Protein 8QC5 (pdb70)

Sequence (728 aa):
AVRTIRYGLIGAGHMAREHVRNLALIPGSLITAVSDPQPSSLEETVAEIGYEVTTFPDHRELLVSGLVDALVIASPNDTHLDILKDIFSNQMKLPVLVEKPVCTTAAQADELESLAAGYSAPVWVAMEYRYMPPVQELIQAAHGGKLGNVFMLSIVEHRFPFLHKVDAWNRFNERTGGTLVEKCCHFFDLMRLILQDEPTRIYASGGHDVNHMDELYEGRVSDMIDNAYVVVDFKSGRRAMLELSMFAEGSKFQERISIVGDAAKIECLIPVAASHWIEGDESEAVVEFSPRSPLGPETHEVPVDEAVLAAGAHHGSTYYEHLGYRKAILGEGPVEVTVADGLQSVRMGLAAERSIIEGRPVELLRTIRYGLIGAGHMAREHVRNLALIPGSLITAVSDPQPSSLEETVAEIGYEVTTFPDHRELLVSGLVDALVIASPNDTHLDILKDIFSNQMKLPVLVEKPVCTTAAQADELESLAAGYSAPVWVAMEYRYMPPVQELIQAAHGGKLGNVFMLSIVEHRFPFLHKVDAWNRFNERTGGTLVEKCCHFFDLMRLILQDEPTRIYASGGHDVNHMDELYEGRVSDMIDNAYVVVDFKSGRRAMLELSMFAEGSKFQERISIVGDAAKIECLIPVAASHWIEGDESEAVVEFSPRSPLGPETHEVPVDEAVLAAGAHHGSTYYEHLGYRKAILGEGPVEVTVADGLQSVRMGLAAERSIIEGRPVELL

InterPro domains:
  IPR000683 Gfo/Idh/MocA-like oxidoreductase, N-terminal [PF01408] (12-133)
  IPR004104 Gfo/Idh/MocA-like oxidoreductase, C-terminal [PF02894] (151-371)
  IPR036291 NAD(P)-binding domain superfamily [SSF51735] (10-161)
  IPR050424 Gfo/Idh/MocA family inositol dehydrogenases [PTHR43593] (9-371)

Foldseek 3Di:
DQAAFEEEEEAQADVVLLLLLLLVVPPNYHHAEYEALDVVSVVVRVVSNVDDHHYYPDCLCVLVVPRGQAYEYDHFQACLLVSVVSVLPDPRLHEYAYEPLSHQDPVSLVVCVVSVVNRDAHYFYQLQLCQQQQNVVLLCCLVVCVQPQWAEKEKEFFAAADDQDVVSQCQESVGQSACCRNPVLSVLLSVCSSNVFAWFKKAKAWADDDPQPVPADPNDGRRHTAWMWMWTATPPRHIYIYTGHNHRNVDQFRMKMWIHHPFWIKMKTHGFQCVSDDPPPDDAIKMWIATPPPGDIDMDGRDDDPSLSVSDRSNSRSSVSVVQSVCSSVVNHHRPHHSVSSSSSSVNSSQHVVNNVVVDMDTDD/DAFEEEEEDQADVVLLLLLLLVVPPRYHHAEYEDLDVVSVVVRVVSNVDDHHYYPDVLCVLVVPRGQAYEYDHFQACLLVVVVSLLPGPDNHHYAYEFLSHQDPVSLVVCVVSVVPRDAHYFYQLQLCQQQLNVVLLCCLVVCVQPQWAEKEKEFFAAADDQDVVSQCQESVGQSACCRNPVLSVLLSVCSSNVFAWFKKAKAWDPDDPQPVPADPNDGRRHTAWMWMKTATPVGGIYIYTGHNHRNVDQFRMKMWIHHPFWIKIKTHGFQCVSDDPPPDAAIKMWIATPPPGDIDMDGDDDPPSLSVSDRSNSRSSVSVVQSVCSSVVNHHRPHHSVSSSSSSVNSNQHVVNNVPVDMDTDD

Secondary structure (DSSP, 8-state):
-PPPEEEEEES-SHHHHHHHHHHTTSTTEEEEEEE-S-HHHHHHHHHHH-S--EEESSHHHHHTSS--SEEEE-S-GGGHHHHHHHHHHSTT---EEEPSSS-SSHHHHHHHHHHHHT--S-EEE---GGGSHHHHHHHHHHHTTTTSSEEEEEEEEE-PPPPP-GGGTTSSHHHHS-HHHHTTHHHHHHHHHHHTS-EEEEEEEEE--STTTT--BTTB------EEEEEEEESSS-EEEEEEETT-TT-SEEEEEEEEESSEEEEEEEEPPGGGS-TT----EEEEEEESSS---EEEEE---HHHHHT-SSTTHHHHHHHHHHHHHTTSS--SS-HHHHHHHHHHHHHHHHHHHHTS-EE--/--EEEEEE--SHHHHHHHHHHTTSTTEEEEEEE-S-HHHHHHHHHHH-S--EEESSHHHHHTSS--SEEEE-S-GGGHHHHHHHHHT-SS---EEEESSS-SSHHHHHHHHHHHHT--S-EEEE--GGGSHHHHHHHHHHHTTTTSSEEEEEEEEE-PPPPP-GGGGGGSHHHHS-HHHHTTHHHHHHHHHHHTS-EEEEEEEEE--STTTT--BTTB------EEEEEEEETTS-EEEEEEETT-TT-SEEEEEEEEESSEEEEEEEEPPGGGS-TT----EEEEEEESSS---EEEEE---HHHHHT-SSTTHHHHHHHHHHHHHTTSS--SS-HHHHHHHHHHHHHHHHHHHHTS-EE--

Organism: NCBI:txid1849032

B-factor: mean 31.67, std 8.34, range [19.01, 91.75]

Nearest PDB structures (foldseek):
  8qc5-assembly1_B  TM=1.002E+00  e=1.349E-80  Arthrobacter sp. U41
  8qc2-assembly1_C  TM=9.984E-01  e=1.155E-74  Paenarthrobacter ureafaciens
  8qc8-assembly2_D  TM=9.985E-01  e=1.203E-64  Paenarthrobacter ureafaciens
  6ktk-assembly1_A  TM=8.088E-01  e=4.809E-25  Paracoccus laeviglucosivorans
  5yab-assembly1_A  TM=8.117E-01  e=1.254E-24  Paracoccus laeviglucosivorans

Radius of gyration: 28.93 Å; Cα contacts (8 Å, |Δi|>4): 1693; chains: 2; bounding box: 63×84×74 Å

Structure (mmCIF, N/CA/C/O backbone):
data_8QC5
#
_entry.id   8QC5
#
_cell.length_a   56.863
_cell.length_b   72.817
_cell.length_c   197.307
_cell.angle_alpha   90.00
_cell.angle_beta   90.00
_cell.angle_gamma   90.00
#
_symmetry.space_group_name_H-M   'P 21 21 21'
#
loop_
_entity.id
_entity.type
_entity.pdbx_description
1 polymer Oxidoreductase
2 non-polymer NICOTINAMIDE-ADENINE-DINUCLEOTIDE
3 non-polymer 'CITRIC ACID'
4 water water
#
loop_
_atom_site.group_PDB
_atom_site.id
_atom_site.type_symbol
_atom_site.label_atom_id
_atom_site.label_alt_id
_atom_site.label_comp_id
_atom_site.label_asym_id
_atom_site.label_entity_id
_atom_site.label_seq_id
_atom_site.pdbx_PDB_ins_code
_atom_site.Cartn_x
_atom_site.Cartn_y
_atom_site.Cartn_z
_atom_site.occupancy
_atom_site.B_iso_or_equiv
_atom_site.auth_seq_id
_atom_site.auth_comp_id
_atom_site.auth_asym_id
_atom_site.auth_atom_id
_atom_site.pdbx_PDB_model_num
ATOM 1 N N . ALA A 1 21 ? 1.678 7.774 -61.529 1.00 62.72 8 ALA A N 1
ATOM 2 C CA . ALA A 1 21 ? 1.034 8.890 -60.794 1.00 57.70 8 ALA A CA 1
ATOM 3 C C . ALA A 1 21 ? 1.122 8.631 -59.294 1.00 53.92 8 ALA A C 1
ATOM 4 O O . ALA A 1 21 ? 0.466 7.746 -58.752 1.00 47.41 8 ALA A O 1
ATOM 6 N N . VAL A 1 22 ? 1.916 9.451 -58.618 1.00 47.79 9 VAL A N 1
ATOM 7 C CA . VAL A 1 22 ? 1.909 9.438 -57.171 1.00 42.74 9 VAL A CA 1
ATOM 8 C C . VAL A 1 22 ? 0.679 10.199 -56.703 1.00 34.28 9 VAL A C 1
ATOM 9 O O . VAL A 1 22 ? 0.458 11.329 -57.078 1.00 33.54 9 VAL A O 1
ATOM 13 N N . ARG A 1 23 ? -0.138 9.542 -55.905 1.00 32.92 10 ARG A N 1
ATOM 14 C CA . ARG A 1 23 ? -1.265 10.168 -55.248 1.00 39.04 10 ARG A CA 1
ATOM 15 C C . ARG A 1 23 ? -0.741 10.918 -54.016 1.00 39.54 10 ARG A C 1
ATOM 16 O O . ARG A 1 23 ? 0.002 10.339 -53.220 1.00 37.92 10 ARG A O 1
ATOM 24 N N . THR A 1 24 ? -1.075 12.209 -53.865 1.00 35.61 11 THR A N 1
ATOM 25 C CA . THR A 1 24 ? -0.578 12.971 -52.720 1.00 36.21 11 THR A CA 1
ATOM 26 C C . THR A 1 24 ? -1.549 12.874 -51.543 1.00 32.08 11 THR A C 1
ATOM 27 O O . THR A 1 24 ? -2.759 13.000 -51.717 1.00 29.89 11 THR A O 1
ATOM 31 N N . ILE A 1 25 ? -0.992 12.596 -50.360 1.00 27.72 12 ILE A N 1
ATOM 32 C CA . ILE A 1 25 ? -1.760 12.629 -49.125 1.00 28.38 12 ILE A CA 1
ATOM 33 C C . ILE A 1 25 ? -1.207 13.770 -48.277 1.00 27.64 12 ILE A C 1
ATOM 34 O O . ILE A 1 25 ? 0.015 13.866 -48.048 1.00 23.26 12 ILE A O 1
ATOM 39 N N . ARG A 1 26 ? -2.130 14.631 -47.835 1.00 27.50 13 ARG A N 1
ATOM 40 C CA . ARG A 1 26 ? -1.782 15.728 -46.938 1.00 29.25 13 ARG A CA 1
ATOM 41 C C . ARG A 1 26 ? -1.901 15.240 -45.495 1.00 27.84 13 ARG A C 1
ATOM 42 O O . ARG A 1 26 ? -3.002 14.913 -45.045 1.00 29.36 13 ARG A O 1
ATOM 50 N N . TYR A 1 27 ? -0.764 15.207 -44.781 1.00 26.44 14 TYR A N 1
ATOM 51 C CA . TYR A 1 27 ? -0.712 14.709 -43.408 1.00 27.19 14 TYR A CA 1
ATOM 52 C C . TYR A 1 27 ? -0.652 15.866 -42.418 1.00 25.66 14 TYR A C 1
ATOM 53 O O . TYR A 1 27 ? 0.106 16.811 -42.614 1.00 23.35 14 TYR A O 1
ATOM 62 N N . GLY A 1 28 ? -1.479 15.757 -41.369 1.00 28.48 15 GLY A N 1
ATOM 63 C CA . GLY A 1 28 ? -1.386 16.563 -40.157 1.00 28.47 15 GLY A CA 1
ATOM 64 C C . GLY A 1 28 ? -0.770 15.775 -38.997 1.00 29.35 15 GLY A C 1
ATOM 65 O O . GLY A 1 28 ? -1.245 14.680 -38.680 1.00 26.43 15 GLY A O 1
ATOM 66 N N . LEU A 1 29 ? 0.293 16.330 -38.385 1.00 27.93 16 LEU A N 1
ATOM 67 C CA . LEU A 1 29 ? 0.926 15.700 -37.231 1.00 28.52 16 LEU A CA 1
ATOM 68 C C . LEU A 1 29 ? 0.479 16.416 -35.957 1.00 27.60 16 LEU A C 1
ATOM 69 O O . LEU A 1 29 ? 0.633 17.627 -35.855 1.00 29.21 16 LEU A O 1
ATOM 74 N N . ILE A 1 30 ? -0.116 15.683 -35.011 1.00 25.73 17 ILE A N 1
ATOM 75 C CA . ILE A 1 30 ? -0.525 16.234 -33.727 1.00 23.86 17 ILE A CA 1
ATOM 76 C C . ILE A 1 30 ? 0.449 15.694 -32.680 1.00 22.67 17 ILE A C 1
ATOM 77 O O . ILE A 1 30 ? 0.444 14.499 -32.413 1.00 24.29 17 ILE A O 1
ATOM 82 N N . GLY A 1 31 ? 1.260 16.568 -32.094 1.00 23.06 18 GLY A N 1
ATOM 83 C CA . GLY A 1 31 ? 2.394 16.163 -31.287 1.00 25.08 18 GLY A CA 1
ATOM 84 C C . GLY A 1 31 ? 3.620 16.164 -32.190 1.00 25.16 18 GLY A C 1
ATOM 85 O O . GLY A 1 31 ? 3.559 15.546 -33.249 1.00 32.67 18 GLY A O 1
ATOM 86 N N . ALA A 1 32 ? 4.652 16.930 -31.835 1.00 22.89 19 ALA A N 1
ATOM 87 C CA . ALA A 1 32 ? 5.766 17.168 -32.740 1.00 24.25 19 ALA A CA 1
ATOM 88 C C . ALA A 1 32 ? 7.093 16.985 -32.007 1.00 25.63 19 ALA A C 1
ATOM 89 O O . ALA A 1 32 ? 7.995 17.824 -32.099 1.00 22.04 19 ALA A O 1
ATOM 91 N N . GLY A 1 33 ? 7.221 15.844 -31.322 1.00 28.35 20 GLY A N 1
ATOM 92 C CA . GLY A 1 33 ? 8.441 15.535 -30.585 1.00 29.00 20 GLY A CA 1
ATOM 93 C C . GLY A 1 33 ? 9.284 14.461 -31.265 1.00 27.33 20 GLY A C 1
ATOM 94 O O . GLY A 1 33 ? 9.413 14.438 -32.484 1.00 26.22 20 GLY A O 1
ATOM 95 N N . HIS A 1 34 ? 9.829 13.569 -30.441 1.00 28.58 21 HIS A N 1
ATOM 96 C CA . HIS A 1 34 ? 10.776 12.553 -30.868 1.00 29.16 21 HIS A CA 1
ATOM 97 C C . HIS A 1 34 ? 10.159 11.606 -31.894 1.00 26.41 21 HIS A C 1
ATOM 98 O O . HIS A 1 34 ? 10.673 11.454 -33.002 1.00 25.06 21 HIS A O 1
ATOM 105 N N . MET A 1 35 ? 9.041 10.963 -31.540 1.00 24.72 22 MET A N 1
ATOM 106 C CA . MET A 1 35 ? 8.474 9.961 -32.430 1.00 25.95 22 MET A CA 1
ATOM 107 C C . MET A 1 35 ? 7.902 10.643 -33.675 1.00 24.73 22 MET A C 1
ATOM 108 O O . MET A 1 35 ? 7.968 10.079 -34.763 1.00 28.54 22 MET A O 1
ATOM 113 N N . ALA A 1 36 ? 7.355 11.853 -33.518 1.00 23.41 23 ALA A N 1
ATOM 114 C CA . ALA A 1 36 ? 6.892 12.631 -34.667 1.00 22.43 23 ALA A CA 1
ATOM 115 C C . ALA A 1 36 ? 8.013 12.785 -35.701 1.00 22.53 23 ALA A C 1
ATOM 116 O O . ALA A 1 36 ? 7.786 12.639 -36.893 1.00 22.06 23 ALA A O 1
ATOM 118 N N . ARG A 1 37 ? 9.229 13.068 -35.236 1.00 22.14 24 ARG A N 1
ATOM 119 C CA . ARG A 1 37 ? 10.359 13.236 -36.146 1.00 24.35 24 ARG A CA 1
ATOM 120 C C . ARG A 1 37 ? 10.701 11.920 -36.849 1.00 24.54 24 ARG A C 1
ATOM 121 O O . ARG A 1 37 ? 11.088 11.946 -38.012 1.00 24.96 24 ARG A O 1
ATOM 129 N N . GLU A 1 38 ? 10.519 10.770 -36.166 1.00 25.57 25 GLU A N 1
ATOM 130 C CA . GLU A 1 38 ? 10.655 9.478 -36.823 1.00 26.55 25 GLU A CA 1
ATOM 131 C C . GLU A 1 38 ? 9.565 9.318 -37.887 1.00 24.78 25 GLU A C 1
ATOM 132 O O . GLU A 1 38 ? 9.840 8.874 -38.991 1.00 25.36 25 GLU A O 1
ATOM 138 N N . HIS A 1 39 ? 8.320 9.677 -37.559 1.00 23.14 26 HIS A N 1
ATOM 139 C CA . HIS A 1 39 ? 7.251 9.643 -38.551 1.00 24.48 26 HIS A CA 1
ATOM 140 C C . HIS A 1 39 ? 7.644 10.476 -39.781 1.00 26.94 26 HIS A C 1
ATOM 141 O O . HIS A 1 39 ? 7.486 10.029 -40.913 1.00 26.96 26 HIS A O 1
ATOM 148 N N . VAL A 1 40 ? 8.173 11.681 -39.538 1.00 26.14 27 VAL A N 1
ATOM 149 C CA . VAL A 1 40 ? 8.568 12.596 -40.593 1.00 28.94 27 VAL A CA 1
ATOM 150 C C . VAL A 1 40 ? 9.601 11.941 -41.510 1.00 29.63 27 VAL A C 1
ATOM 151 O O . VAL A 1 40 ? 9.443 11.953 -42.731 1.00 28.22 27 VAL A O 1
ATOM 155 N N . ARG A 1 41 ? 10.674 11.399 -40.925 1.00 29.91 28 ARG A N 1
ATOM 156 C CA . ARG A 1 41 ? 11.748 10.825 -41.717 1.00 31.56 28 ARG A CA 1
ATOM 157 C C . ARG A 1 41 ? 11.227 9.662 -42.559 1.00 31.66 28 ARG A C 1
ATOM 158 O O . ARG A 1 41 ? 11.693 9.446 -43.687 1.00 28.75 28 ARG A O 1
ATOM 166 N N . ASN A 1 42 ? 10.243 8.923 -42.022 1.00 29.83 29 ASN A N 1
ATOM 167 C CA . ASN A 1 42 ? 9.717 7.765 -42.728 1.00 30.59 29 ASN A CA 1
ATOM 168 C C . ASN A 1 42 ? 8.803 8.219 -43.874 1.00 30.09 29 ASN A C 1
ATOM 169 O O . ASN A 1 42 ? 8.900 7.681 -44.977 1.00 26.88 29 ASN A O 1
ATOM 174 N N . LEU A 1 43 ? 7.946 9.205 -43.617 1.00 28.64 30 LEU A N 1
ATOM 175 C CA . LEU A 1 43 ? 7.090 9.748 -44.662 1.00 32.08 30 LEU A CA 1
ATOM 176 C C . LEU A 1 43 ? 7.937 10.295 -45.812 1.00 32.73 30 LEU A C 1
ATOM 177 O O . LEU A 1 43 ? 7.549 10.161 -46.971 1.00 30.77 30 LEU A O 1
ATOM 182 N N . ALA A 1 44 ? 9.117 10.836 -45.484 1.00 31.32 31 ALA A N 1
ATOM 183 C CA . ALA A 1 44 ? 10.020 11.384 -46.487 1.00 30.65 31 ALA A CA 1
ATOM 184 C C . ALA A 1 44 ? 10.498 10.311 -47.468 1.00 27.90 31 ALA A C 1
ATOM 185 O O . ALA A 1 44 ? 11.083 10.650 -48.482 1.00 28.40 31 ALA A O 1
ATOM 187 N N . LEU A 1 45 ? 10.325 9.031 -47.141 1.00 27.80 32 LEU A N 1
ATOM 188 C CA . LEU A 1 45 ? 10.762 7.939 -47.998 1.00 29.07 32 LEU A CA 1
ATOM 189 C C . LEU A 1 45 ? 9.611 7.443 -48.864 1.00 27.39 32 LEU A C 1
ATOM 190 O O . LEU A 1 45 ? 9.806 6.537 -49.657 1.00 29.64 32 LEU A O 1
ATOM 195 N N . ILE A 1 46 ? 8.421 8.018 -48.694 1.00 26.82 33 ILE A N 1
ATOM 196 C CA . ILE A 1 46 ? 7.237 7.513 -49.366 1.00 27.61 33 ILE A CA 1
ATOM 197 C C . ILE A 1 46 ? 6.667 8.607 -50.283 1.00 29.58 33 ILE A C 1
ATOM 198 O O . ILE A 1 46 ? 6.000 9.541 -49.829 1.00 28.82 33 ILE A O 1
ATOM 203 N N . PRO A 1 47 ? 6.892 8.518 -51.609 1.00 29.91 34 PRO A N 1
ATOM 204 C CA . PRO A 1 47 ? 6.383 9.529 -52.529 1.00 31.18 34 PRO A CA 1
ATOM 205 C C . PRO A 1 47 ? 4.882 9.770 -52.344 1.00 28.47 34 PRO A C 1
ATOM 206 O O . PRO A 1 47 ? 4.129 8.855 -52.041 1.00 29.31 34 PRO A O 1
ATOM 210 N N . GLY A 1 48 ? 4.473 11.032 -52.451 1.00 29.48 35 GLY A N 1
ATOM 211 C CA . GLY A 1 48 ? 3.086 11.420 -52.231 1.00 33.40 35 GLY A CA 1
ATOM 212 C C . GLY A 1 48 ? 2.777 11.770 -50.771 1.00 32.35 35 GLY A C 1
ATOM 213 O O . GLY A 1 48 ? 1.608 11.952 -50.418 1.00 32.82 35 GLY A O 1
ATOM 214 N N . SER A 1 49 ? 3.812 11.843 -49.926 1.00 29.75 36 SER A N 1
ATOM 215 C CA . SER A 1 49 ? 3.622 12.096 -48.502 1.00 31.52 36 SER A CA 1
ATOM 216 C C . SER A 1 49 ? 3.959 13.554 -48.187 1.00 30.12 36 SER A C 1
ATOM 217 O O . SER A 1 49 ? 5.124 13.911 -48.044 1.00 28.92 36 SER A O 1
ATOM 220 N N . LEU A 1 50 ? 2.925 14.385 -48.056 1.00 26.14 37 LEU A N 1
ATOM 221 C CA . LEU A 1 50 ? 3.139 15.810 -47.858 1.00 29.81 37 LEU A CA 1
ATOM 222 C C . LEU A 1 50 ? 2.576 16.203 -46.504 1.00 27.59 37 LEU A C 1
ATOM 223 O O . LEU A 1 50 ? 1.385 16.030 -46.241 1.00 28.35 37 LEU A O 1
ATOM 228 N N . ILE A 1 51 ? 3.461 16.705 -45.647 1.00 29.57 38 ILE A N 1
ATOM 229 C CA . ILE A 1 51 ? 3.029 17.234 -44.365 1.00 32.33 38 ILE A CA 1
ATOM 230 C C . ILE A 1 51 ? 2.628 18.682 -44.602 1.00 30.56 38 ILE A C 1
ATOM 231 O O . ILE A 1 51 ? 3.436 19.480 -45.091 1.00 28.58 38 ILE A O 1
ATOM 236 N N . THR A 1 52 ? 1.381 18.990 -44.248 1.00 25.27 39 THR A N 1
ATOM 237 C CA . THR A 1 52 ? 0.838 20.304 -44.454 1.00 27.22 39 THR A CA 1
ATOM 238 C C . THR A 1 52 ? 0.596 21.014 -43.126 1.00 27.27 39 THR A C 1
ATOM 239 O O . THR A 1 52 ? 0.499 22.237 -43.098 1.00 28.15 39 THR A O 1
ATOM 243 N N . ALA A 1 53 ? 0.450 20.254 -42.043 1.00 26.56 40 ALA A N 1
ATOM 244 C CA . ALA A 1 53 ? 0.057 20.834 -40.765 1.00 27.93 40 ALA A CA 1
ATOM 245 C C . ALA A 1 53 ? 0.702 20.067 -39.614 1.00 26.46 40 ALA A C 1
ATOM 246 O O . ALA A 1 53 ? 0.730 18.840 -39.621 1.00 24.89 40 ALA A O 1
ATOM 248 N N . VAL A 1 54 ? 1.185 20.811 -38.619 1.00 27.83 41 VAL A N 1
ATOM 249 C CA . VAL A 1 54 ? 1.819 20.246 -37.440 1.00 26.54 41 VAL A CA 1
ATOM 250 C C . VAL A 1 54 ? 1.316 21.017 -36.223 1.00 28.21 41 VAL A C 1
ATOM 251 O O . VAL A 1 54 ? 1.286 22.244 -36.251 1.00 26.68 41 VAL A O 1
ATOM 255 N N . SER A 1 55 ? 0.940 20.302 -35.157 1.00 28.34 42 SER A N 1
ATOM 256 C CA . SER A 1 55 ? 0.397 20.904 -33.949 1.00 28.11 42 SER A CA 1
ATOM 257 C C . SER A 1 55 ? 1.207 20.432 -32.744 1.00 26.79 42 SER A C 1
ATOM 258 O O . SER A 1 55 ? 1.569 19.260 -32.662 1.00 28.04 42 SER A O 1
ATOM 261 N N . ASP A 1 56 ? 1.454 21.340 -31.798 1.00 24.83 43 ASP A N 1
ATOM 262 C CA . ASP A 1 56 ? 2.173 21.044 -30.571 1.00 22.76 43 ASP A CA 1
ATOM 263 C C . ASP A 1 56 ? 2.067 22.276 -29.675 1.00 25.33 43 ASP A C 1
ATOM 264 O O . ASP A 1 56 ? 2.267 23.389 -30.150 1.00 28.45 43 ASP A O 1
ATOM 269 N N . PRO A 1 57 ? 1.726 22.139 -28.374 1.00 24.74 44 PRO A N 1
ATOM 270 C CA . PRO A 1 57 ? 1.693 23.282 -27.465 1.00 24.64 44 PRO A CA 1
ATOM 271 C C . PRO A 1 57 ? 3.058 23.885 -27.122 1.00 26.22 44 PRO A C 1
ATOM 272 O O . PRO A 1 57 ? 3.108 24.946 -26.487 1.00 30.06 44 PRO A O 1
ATOM 276 N N . GLN A 1 58 ? 4.146 23.243 -27.565 1.00 23.70 45 GLN A N 1
ATOM 277 C CA . GLN A 1 58 ? 5.495 23.705 -27.275 1.00 25.53 45 GLN A CA 1
ATOM 278 C C . GLN A 1 58 ? 6.198 24.128 -28.575 1.00 28.27 45 GLN A C 1
ATOM 279 O O . GLN A 1 58 ? 6.504 23.308 -29.444 1.00 26.27 45 GLN A O 1
ATOM 285 N N . PRO A 1 59 ? 6.444 25.447 -28.778 1.00 27.74 46 PRO A N 1
ATOM 286 C CA . PRO A 1 59 ? 7.139 25.954 -29.955 1.00 26.14 46 PRO A CA 1
ATOM 287 C C . PRO A 1 59 ? 8.549 25.427 -30.185 1.00 26.27 46 PRO A C 1
ATOM 288 O O . PRO A 1 59 ? 8.948 25.347 -31.341 1.00 28.40 46 PRO A O 1
ATOM 292 N N . SER A 1 60 ? 9.292 25.072 -29.120 1.00 26.68 47 SER A N 1
ATOM 293 C CA . SER A 1 60 ? 10.614 24.475 -29.301 1.00 31.09 47 SER A CA 1
ATOM 294 C C . SER A 1 60 ? 10.478 23.157 -30.060 1.00 29.93 47 SER A C 1
ATOM 295 O O . SER A 1 60 ? 11.335 22.807 -30.853 1.00 29.05 47 SER A O 1
ATOM 298 N N . SER A 1 61 ? 9.403 22.415 -29.784 1.00 29.29 48 SER A N 1
ATOM 299 C CA . SER A 1 61 ? 9.149 21.152 -30.468 1.00 31.76 48 SER A CA 1
ATOM 300 C C . SER A 1 61 ? 8.806 21.419 -31.935 1.00 31.93 48 SER A C 1
ATOM 301 O O . SER A 1 61 ? 9.270 20.692 -32.802 1.00 31.51 48 SER A O 1
ATOM 304 N N . LEU A 1 62 ? 7.959 22.429 -32.207 1.00 29.48 49 LEU A N 1
ATOM 305 C CA . LEU A 1 62 ? 7.577 22.725 -33.582 1.00 29.10 49 LEU A CA 1
ATOM 306 C C . LEU A 1 62 ? 8.816 23.112 -34.384 1.00 28.43 49 LEU A C 1
ATOM 307 O O . LEU A 1 62 ? 8.973 22.709 -35.532 1.00 25.58 49 LEU A O 1
ATOM 312 N N . GLU A 1 63 ? 9.697 23.893 -33.762 1.00 29.85 50 GLU A N 1
ATOM 313 C CA . GLU A 1 63 ? 10.904 24.363 -34.424 1.00 33.07 50 GLU A CA 1
ATOM 314 C C . GLU A 1 63 ? 11.761 23.174 -34.853 1.00 30.56 50 GLU A C 1
ATOM 315 O O . GLU A 1 63 ? 12.160 23.078 -36.016 1.00 32.48 50 GLU A O 1
ATOM 321 N N . GLU A 1 64 ? 12.003 22.258 -33.910 1.00 32.41 51 GLU A N 1
ATOM 322 C CA . GLU A 1 64 ? 12.775 21.052 -34.167 1.00 34.87 51 GLU A CA 1
ATOM 323 C C . GLU A 1 64 ? 12.135 20.234 -35.293 1.00 30.05 51 GLU A C 1
ATOM 324 O O . GLU A 1 64 ? 12.814 19.820 -36.221 1.00 28.01 51 GLU A O 1
ATOM 330 N N . THR A 1 65 ? 10.814 20.018 -35.223 1.00 28.73 52 THR A N 1
ATOM 331 C CA . THR A 1 65 ? 10.133 19.107 -36.129 1.00 28.06 52 THR A CA 1
ATOM 332 C C . THR A 1 65 ? 10.053 19.712 -37.532 1.00 28.72 52 THR A C 1
ATOM 333 O O . THR A 1 65 ? 10.246 18.996 -38.522 1.00 27.00 52 THR A O 1
ATOM 337 N N . VAL A 1 66 ? 9.800 21.027 -37.629 1.00 28.50 53 VAL A N 1
ATOM 338 C CA . VAL A 1 66 ? 9.775 21.702 -38.917 1.00 27.96 53 VAL A CA 1
ATOM 339 C C . VAL A 1 66 ? 11.163 21.606 -39.570 1.00 29.13 53 VAL A C 1
ATOM 340 O O . VAL A 1 66 ? 11.283 21.306 -40.758 1.00 26.05 53 VAL A O 1
ATOM 344 N N . ALA A 1 67 ? 12.231 21.814 -38.795 1.00 28.67 54 ALA A N 1
ATOM 345 C CA . ALA A 1 67 ? 13.569 21.662 -39.351 1.00 28.59 54 ALA A CA 1
ATOM 346 C C . ALA A 1 67 ? 13.747 20.258 -39.921 1.00 31.74 54 ALA A C 1
ATOM 347 O O . ALA A 1 67 ? 14.368 20.089 -40.968 1.00 36.89 54 ALA A O 1
ATOM 349 N N . GLU A 1 68 ? 13.217 19.239 -39.230 1.00 30.47 55 GLU A N 1
ATOM 350 C CA . GLU A 1 68 ? 13.342 17.862 -39.694 1.00 33.57 55 GLU A CA 1
ATOM 351 C C . GLU A 1 68 ? 12.549 17.683 -40.996 1.00 31.41 55 GLU A C 1
ATOM 352 O O . GLU A 1 68 ? 13.019 17.021 -41.906 1.00 32.89 55 GLU A O 1
ATOM 358 N N . ILE A 1 69 ? 11.364 18.299 -41.094 1.00 33.14 56 ILE A N 1
ATOM 359 C CA . ILE A 1 69 ? 10.532 18.181 -42.288 1.00 28.64 56 ILE A CA 1
ATOM 360 C C . ILE A 1 69 ? 11.275 18.751 -43.495 1.00 29.64 56 ILE A C 1
ATOM 361 O O . ILE A 1 69 ? 11.280 18.140 -44.561 1.00 28.06 56 ILE A O 1
ATOM 366 N N . GLY A 1 70 ? 11.896 19.918 -43.308 1.00 30.30 57 GLY A N 1
ATOM 367 C CA . GLY A 1 70 ? 12.760 20.511 -44.317 1.00 29.96 57 GLY A CA 1
ATOM 368 C C . GLY A 1 70 ? 12.013 21.389 -45.322 1.00 29.72 57 GLY A C 1
ATOM 369 O O . GLY A 1 70 ? 12.613 21.856 -46.275 1.00 31.03 57 GLY A O 1
ATOM 370 N N . TYR A 1 71 ? 10.717 21.639 -45.111 1.00 30.87 58 TYR A N 1
ATOM 371 C CA . TYR A 1 71 ? 9.957 22.500 -45.994 1.00 29.61 58 TYR A CA 1
ATOM 372 C C . TYR A 1 71 ? 8.838 23.114 -45.172 1.00 33.32 58 TYR A C 1
ATOM 373 O O . TYR A 1 71 ? 8.607 22.695 -44.054 1.00 33.86 58 TYR A O 1
ATOM 382 N N . GLU A 1 72 ? 8.172 24.126 -45.724 1.00 34.76 59 GLU A N 1
ATOM 383 C CA . GLU A 1 72 ? 7.265 24.947 -44.941 1.00 34.04 59 GLU A CA 1
ATOM 384 C C . GLU A 1 72 ? 5.948 24.197 -44.754 1.00 32.77 59 GLU A C 1
ATOM 385 O O . GLU A 1 72 ? 5.435 23.541 -45.651 1.00 35.81 59 GLU A O 1
ATOM 387 N N . VAL A 1 73 ? 5.400 24.323 -43.554 1.00 31.90 60 VAL A N 1
ATOM 388 C CA . VAL A 1 73 ? 4.106 23.771 -43.189 1.00 31.46 60 VAL A CA 1
ATOM 389 C C . VAL A 1 73 ? 3.372 24.817 -42.356 1.00 30.33 60 VAL A C 1
ATOM 390 O O . VAL A 1 73 ? 3.978 25.754 -41.898 1.00 34.67 60 VAL A O 1
ATOM 394 N N . THR A 1 74 ? 2.066 24.655 -42.127 1.00 30.45 61 THR A N 1
ATOM 395 C CA . THR A 1 74 ? 1.333 25.507 -41.209 1.00 27.95 61 THR A CA 1
ATOM 396 C C . THR A 1 74 ? 1.413 24.864 -39.826 1.00 28.95 61 THR A C 1
ATOM 397 O O . THR A 1 74 ? 1.232 23.653 -39.685 1.00 25.56 61 THR A O 1
ATOM 401 N N . THR A 1 75 ? 1.694 25.660 -38.794 1.00 27.75 62 THR A N 1
ATOM 402 C CA . THR A 1 75 ? 1.774 25.141 -37.440 1.00 27.51 62 THR A CA 1
ATOM 403 C C . THR A 1 75 ? 0.654 25.718 -36.586 1.00 28.25 62 THR A C 1
ATOM 404 O O . THR A 1 75 ? 0.129 26.790 -36.854 1.00 30.62 62 THR A O 1
ATOM 408 N N . PHE A 1 76 ? 0.274 24.948 -35.574 1.00 27.95 63 PHE A N 1
ATOM 409 C CA . PHE A 1 76 ? -0.800 25.309 -34.672 1.00 30.53 63 PHE A CA 1
ATOM 410 C C . PHE A 1 76 ? -0.402 24.887 -33.261 1.00 30.84 63 PHE A C 1
ATOM 411 O O . PHE A 1 76 ? 0.112 23.794 -33.075 1.00 29.82 63 PHE A O 1
ATOM 419 N N . PRO A 1 77 ? -0.600 25.729 -32.227 1.00 33.39 64 PRO A N 1
ATOM 420 C CA . PRO A 1 77 ? -0.357 25.283 -30.857 1.00 32.64 64 PRO A CA 1
ATOM 421 C C . PRO A 1 77 ? -1.391 24.261 -30.386 1.00 32.30 64 PRO A C 1
ATOM 422 O O . PRO A 1 77 ? -1.077 23.444 -29.528 1.00 30.55 64 PRO A O 1
ATOM 426 N N . ASP A 1 78 ? -2.594 24.279 -30.965 1.00 30.43 65 ASP A N 1
ATOM 427 C CA . ASP A 1 78 ? -3.675 23.396 -30.545 1.00 30.15 65 ASP A CA 1
ATOM 428 C C . ASP A 1 78 ? -4.260 22.648 -31.758 1.00 30.04 65 ASP A C 1
ATOM 429 O O . ASP A 1 78 ? -4.635 23.262 -32.760 1.00 27.41 65 ASP A O 1
ATOM 434 N N . HIS A 1 79 ? -4.396 21.318 -31.609 1.00 26.77 66 HIS A N 1
ATOM 435 C CA . HIS A 1 79 ? -4.878 20.433 -32.658 1.00 27.06 66 HIS A CA 1
ATOM 436 C C . HIS A 1 79 ? -6.290 20.774 -33.147 1.00 27.16 66 HIS A C 1
ATOM 437 O O . HIS A 1 79 ? -6.621 20.470 -34.289 1.00 28.68 66 HIS A O 1
ATOM 444 N N . ARG A 1 80 ? -7.125 21.353 -32.280 1.00 29.64 67 ARG A N 1
ATOM 445 C CA . ARG A 1 80 ? -8.492 21.651 -32.675 1.00 33.47 67 ARG A CA 1
ATOM 446 C C . ARG A 1 80 ? -8.495 22.638 -33.852 1.00 35.70 67 ARG A C 1
ATOM 447 O O . ARG A 1 80 ? -9.321 22.509 -34.759 1.00 35.87 67 ARG A O 1
ATOM 455 N N . GLU A 1 81 ? -7.530 23.571 -33.888 1.00 36.09 68 GLU A N 1
ATOM 456 C CA . GLU A 1 81 ? -7.430 24.481 -35.024 1.00 40.48 68 GLU A CA 1
ATOM 457 C C . GLU A 1 81 ? -6.970 23.705 -36.261 1.00 39.98 68 GLU A C 1
ATOM 458 O O . GLU A 1 81 ? -7.498 23.919 -37.351 1.00 35.50 68 GLU A O 1
ATOM 462 N N . LEU A 1 82 ? -5.976 22.809 -36.101 1.00 35.90 69 LEU A N 1
ATOM 463 C CA . LEU A 1 82 ? -5.514 21.977 -37.209 1.00 33.23 69 LEU A CA 1
ATOM 464 C C . LEU A 1 82 ? -6.674 21.177 -37.804 1.00 31.31 69 LEU A C 1
ATOM 465 O O . LEU A 1 82 ? -6.769 21.064 -39.020 1.00 31.37 69 LEU A O 1
ATOM 470 N N . LEU A 1 83 ? -7.543 20.619 -36.945 1.00 33.08 70 LEU A N 1
ATOM 471 C CA . LEU A 1 83 ? -8.598 19.716 -37.384 1.00 33.34 70 LEU A CA 1
ATOM 472 C C . LEU A 1 83 ? -9.591 20.391 -38.332 1.00 32.35 70 LEU A C 1
ATOM 473 O O . LEU A 1 83 ? -10.222 19.694 -39.119 1.00 36.63 70 LEU A O 1
ATOM 478 N N . VAL A 1 84 ? -9.778 21.710 -38.225 1.00 33.90 71 VAL A N 1
ATOM 479 C CA . VAL A 1 84 ? -10.796 22.397 -39.020 1.00 33.22 71 VAL A CA 1
ATOM 480 C C . VAL A 1 84 ? -10.111 23.341 -40.003 1.00 36.30 71 VAL A C 1
ATOM 481 O O . VAL A 1 84 ? -10.758 24.236 -40.555 1.00 32.04 71 VAL A O 1
ATOM 485 N N . SER A 1 85 ? -8.806 23.116 -40.237 1.00 33.51 72 SER A N 1
ATOM 486 C CA . SER A 1 85 ? -7.986 23.983 -41.058 1.00 30.04 72 SER A CA 1
ATOM 487 C C . SER A 1 85 ? -8.252 23.767 -42.546 1.00 36.01 72 SER A C 1
ATOM 488 O O . SER A 1 85 ? -7.829 24.576 -43.365 1.00 33.42 72 SER A O 1
ATOM 491 N N . GLY A 1 86 ? -8.833 22.613 -42.901 1.00 32.41 73 GLY A N 1
ATOM 492 C CA . GLY A 1 86 ? -8.994 22.238 -44.291 1.00 32.68 73 GLY A CA 1
ATOM 493 C C . GLY A 1 86 ? -7.676 21.851 -44.958 1.00 33.79 73 GLY A C 1
ATOM 494 O O . GLY A 1 86 ? -7.639 21.665 -46.170 1.00 34.88 73 GLY A O 1
ATOM 495 N N . LEU A 1 87 ? -6.592 21.683 -44.189 1.00 30.95 74 LEU A N 1
ATOM 496 C CA . LEU A 1 87 ? -5.284 21.424 -44.785 1.00 27.92 74 LEU A CA 1
ATOM 497 C C . LEU A 1 87 ? -4.942 19.936 -44.895 1.00 28.37 74 LEU A C 1
ATOM 498 O O . LEU A 1 87 ? -3.897 19.609 -45.465 1.00 27.17 74 LEU A O 1
ATOM 503 N N . VAL A 1 88 ? -5.772 19.021 -44.363 1.00 29.19 75 VAL A N 1
ATOM 504 C CA . VAL A 1 88 ? -5.295 17.651 -44.123 1.00 30.21 75 VAL A CA 1
ATOM 505 C C . VAL A 1 88 ? -6.256 16.586 -44.645 1.00 29.34 75 VAL A C 1
ATOM 506 O O . VAL A 1 88 ? -7.482 16.743 -44.581 1.00 29.39 75 VAL A O 1
ATOM 510 N N . ASP A 1 89 ? -5.665 15.467 -45.101 1.00 30.95 76 ASP A N 1
ATOM 511 C CA . ASP A 1 89 ? -6.414 14.273 -45.499 1.00 30.24 76 ASP A CA 1
ATOM 512 C C . ASP A 1 89 ? -6.304 13.154 -44.462 1.00 34.48 76 ASP A C 1
ATOM 513 O O . ASP A 1 89 ? -7.141 12.248 -44.455 1.00 34.66 76 ASP A O 1
ATOM 518 N N . ALA A 1 90 ? -5.246 13.193 -43.636 1.00 30.03 77 ALA A N 1
ATOM 519 C CA . ALA A 1 90 ? -4.941 12.120 -42.703 1.00 32.31 77 ALA A CA 1
ATOM 520 C C . ALA A 1 90 ? -4.142 12.664 -41.517 1.00 32.46 77 ALA A C 1
ATOM 521 O O . ALA A 1 90 ? -3.337 13.588 -41.691 1.00 28.78 77 ALA A O 1
ATOM 523 N N . LEU A 1 91 ? -4.334 12.036 -40.337 1.00 28.88 78 LEU A N 1
ATOM 524 C CA . LEU A 1 91 ? -3.707 12.492 -39.101 1.00 28.78 78 LEU A CA 1
ATOM 525 C C . LEU A 1 91 ? -2.713 11.468 -38.581 1.00 26.85 78 LEU A C 1
ATOM 526 O O . LEU A 1 91 ? -2.871 10.277 -38.822 1.00 27.81 78 LEU A O 1
ATOM 531 N N . VAL A 1 92 ? -1.694 11.973 -37.881 1.00 28.08 79 VAL A N 1
ATOM 532 C CA . VAL A 1 92 ? -0.805 11.179 -37.051 1.00 25.62 79 VAL A CA 1
ATOM 533 C C . VAL A 1 92 ? -0.740 11.826 -35.669 1.00 25.21 79 VAL A C 1
ATOM 534 O O . VAL A 1 92 ? -0.396 13.002 -35.564 1.00 25.81 79 VAL A O 1
ATOM 538 N N . ILE A 1 93 ? -1.040 11.044 -34.623 1.00 26.08 80 ILE A N 1
ATOM 539 C CA . ILE A 1 93 ? -0.957 11.495 -33.235 1.00 23.66 80 ILE A CA 1
ATOM 540 C C . ILE A 1 93 ? 0.311 10.924 -32.601 1.00 22.23 80 ILE A C 1
ATOM 541 O O . ILE A 1 93 ? 0.461 9.702 -32.535 1.00 23.47 80 ILE A O 1
ATOM 546 N N . ALA A 1 94 ? 1.200 11.813 -32.144 1.00 21.69 81 ALA A N 1
ATOM 547 C CA . ALA A 1 94 ? 2.441 11.426 -31.489 1.00 22.98 81 ALA A CA 1
ATOM 548 C C . ALA A 1 94 ? 2.640 12.286 -30.250 1.00 23.46 81 ALA A C 1
ATOM 549 O O . ALA A 1 94 ? 3.748 12.728 -29.951 1.00 21.14 81 ALA A O 1
ATOM 551 N N . SER A 1 95 ? 1.522 12.506 -29.537 1.00 23.98 82 SER A N 1
ATOM 552 C CA . SER A 1 95 ? 1.510 13.226 -28.283 1.00 24.60 82 SER A CA 1
ATOM 553 C C . SER A 1 95 ? 1.675 12.247 -27.117 1.00 25.46 82 SER A C 1
ATOM 554 O O . SER A 1 95 ? 1.717 11.033 -27.321 1.00 24.87 82 SER A O 1
ATOM 557 N N . PRO A 1 96 ? 1.817 12.716 -25.854 1.00 26.89 83 PRO A N 1
ATOM 558 C CA . PRO A 1 96 ? 1.927 11.807 -24.707 1.00 25.92 83 PRO A CA 1
ATOM 559 C C . PRO A 1 96 ? 0.706 10.917 -24.545 1.00 22.83 83 PRO A C 1
ATOM 560 O O . PRO A 1 96 ? -0.415 11.331 -24.827 1.00 23.01 83 PRO A O 1
ATOM 564 N N . ASN A 1 97 ? 0.963 9.720 -24.020 1.00 21.88 84 ASN A N 1
ATOM 565 C CA . ASN A 1 97 ? 0.029 8.611 -23.990 1.00 22.82 84 ASN A CA 1
ATOM 566 C C . ASN A 1 97 ? -1.341 9.040 -23.462 1.00 23.11 84 ASN A C 1
ATOM 567 O O . ASN A 1 97 ? -2.389 8.627 -23.979 1.00 20.08 84 ASN A O 1
ATOM 572 N N . ASP A 1 98 ? -1.324 9.830 -22.383 1.00 24.55 85 ASP A N 1
ATOM 573 C CA . ASP A 1 98 ? -2.563 10.126 -21.675 1.00 27.94 85 ASP A CA 1
ATOM 574 C C . ASP A 1 98 ? -3.367 11.197 -22.396 1.00 27.58 85 ASP A C 1
ATOM 575 O O . ASP A 1 98 ? -4.417 11.568 -21.910 1.00 29.37 85 ASP A O 1
ATOM 580 N N . THR A 1 99 ? -2.870 11.706 -23.531 1.00 27.95 86 THR A N 1
ATOM 581 C CA . THR A 1 99 ? -3.599 12.706 -24.306 1.00 25.65 86 THR A CA 1
ATOM 582 C C . THR A 1 99 ? -4.286 12.084 -25.522 1.00 25.48 86 THR A C 1
ATOM 583 O O . THR A 1 99 ? -5.096 12.754 -26.165 1.00 27.03 86 THR A O 1
ATOM 587 N N . HIS A 1 100 ? -4.006 10.803 -25.814 1.00 24.40 87 HIS A N 1
ATOM 588 C CA . HIS A 1 100 ? -4.476 10.205 -27.051 1.00 22.52 87 HIS A CA 1
ATOM 589 C C . HIS A 1 100 ? -6.006 10.191 -27.095 1.00 25.41 87 HIS A C 1
ATOM 590 O O . HIS A 1 100 ? -6.592 10.524 -28.120 1.00 25.21 87 HIS A O 1
ATOM 597 N N . LEU A 1 101 ? -6.660 9.803 -25.998 1.00 28.71 88 LEU A N 1
ATOM 598 C CA . LEU A 1 101 ? -8.112 9.686 -26.013 1.00 29.87 88 LEU A CA 1
ATOM 599 C C . LEU A 1 101 ? -8.751 11.062 -26.223 1.00 29.82 88 LEU A C 1
ATOM 600 O O . LEU A 1 101 ? -9.697 11.178 -26.995 1.00 29.29 88 LEU A O 1
ATOM 605 N N . ASP A 1 102 ? -8.229 12.105 -25.562 1.00 32.38 89 ASP A N 1
ATOM 606 C CA . ASP A 1 102 ? -8.818 13.437 -25.676 1.00 34.79 89 ASP A CA 1
ATOM 607 C C . ASP A 1 102 ? -8.777 13.929 -27.121 1.00 31.24 89 ASP A C 1
ATOM 608 O O . ASP A 1 102 ? -9.762 14.466 -27.627 1.00 33.25 89 ASP A O 1
ATOM 613 N N . ILE A 1 103 ? -7.630 13.739 -27.766 1.00 29.03 90 ILE A N 1
ATOM 614 C CA . ILE A 1 103 ? -7.447 14.161 -29.136 1.00 27.41 90 ILE A CA 1
ATOM 615 C C . ILE A 1 103 ? -8.351 13.316 -30.043 1.00 29.27 90 ILE A C 1
ATOM 616 O O . ILE A 1 103 ? -8.924 13.837 -31.001 1.00 29.57 90 ILE A O 1
ATOM 621 N N . LEU A 1 104 ? -8.478 12.012 -29.753 1.00 26.60 91 LEU A N 1
ATOM 622 C CA . LEU A 1 104 ? -9.325 11.153 -30.564 1.00 28.05 91 LEU A CA 1
ATOM 623 C C . LEU A 1 104 ? -10.790 11.607 -30.491 1.00 29.55 91 LEU A C 1
ATOM 624 O O . LEU A 1 104 ? -11.501 11.608 -31.496 1.00 24.76 91 LEU A O 1
ATOM 629 N N . LYS A 1 105 ? -11.227 11.991 -29.289 1.00 33.42 92 LYS A N 1
ATOM 630 C CA . LYS A 1 105 ? -12.591 12.468 -29.092 1.00 35.76 92 LYS A CA 1
ATOM 631 C C . LYS A 1 105 ? -12.870 13.705 -29.942 1.00 34.39 92 LYS A C 1
ATOM 632 O O . LYS A 1 105 ? -13.936 13.794 -30.538 1.00 34.33 92 LYS A O 1
ATOM 638 N N . ASP A 1 106 ? -11.906 14.629 -30.025 1.00 33.91 93 ASP A N 1
ATOM 639 C CA . ASP A 1 106 ? -12.066 15.818 -30.850 1.00 31.08 93 ASP A CA 1
ATOM 640 C C . ASP A 1 106 ? -12.186 15.405 -32.311 1.00 31.76 93 ASP A C 1
ATOM 641 O O . ASP A 1 106 ? -13.013 15.964 -33.031 1.00 28.88 93 ASP A O 1
ATOM 646 N N . ILE A 1 107 ? -11.366 14.426 -32.729 1.00 31.02 94 ILE A N 1
ATOM 647 C CA . ILE A 1 107 ? -11.435 13.899 -34.075 1.00 30.41 94 ILE A CA 1
ATOM 648 C C . ILE A 1 107 ? -12.813 13.263 -34.325 1.00 31.16 94 ILE A C 1
ATOM 649 O O . ILE A 1 107 ? -13.425 13.490 -35.370 1.00 34.79 94 ILE A O 1
ATOM 654 N N . PHE A 1 108 ? -13.317 12.495 -33.362 1.00 32.24 95 PHE A N 1
ATOM 655 C CA . PHE A 1 108 ? -14.567 11.770 -33.538 1.00 37.39 95 PHE A CA 1
ATOM 656 C C . PHE A 1 108 ? -15.758 12.729 -33.609 1.00 35.88 95 PHE A C 1
ATOM 657 O O . PHE A 1 108 ? -16.739 12.417 -34.234 1.00 34.15 95 PHE A O 1
ATOM 665 N N . SER A 1 109 ? -15.679 13.877 -32.939 1.00 42.76 96 SER A N 1
ATOM 666 C CA . SER A 1 109 ? -16.746 14.871 -32.917 1.00 43.67 96 SER A CA 1
ATOM 667 C C . SER A 1 109 ? -16.656 15.836 -34.112 1.00 41.70 96 SER A C 1
ATOM 668 O O . SER A 1 109 ? -17.630 16.487 -34.459 1.00 44.83 96 SER A O 1
ATOM 671 N N . ASN A 1 110 ? -15.509 15.882 -34.791 1.00 44.12 97 ASN A N 1
ATOM 672 C CA . ASN A 1 110 ? -15.346 16.682 -35.991 1.00 48.73 97 ASN A CA 1
ATOM 673 C C . ASN A 1 110 ? -16.194 16.041 -37.094 1.00 55.10 97 ASN A C 1
ATOM 674 O O . ASN A 1 110 ? -16.385 14.824 -37.106 1.00 61.72 97 ASN A O 1
ATOM 679 N N . GLN A 1 111 ? -16.692 16.847 -38.038 1.00 56.62 98 GLN A N 1
ATOM 680 C CA . GLN A 1 111 ? -17.574 16.334 -39.077 1.00 70.05 98 GLN A CA 1
ATOM 681 C C . GLN A 1 111 ? -16.765 16.038 -40.338 1.00 74.33 98 GLN A C 1
ATOM 682 O O . GLN A 1 111 ? -17.313 16.095 -41.429 1.00 84.63 98 GLN A O 1
ATOM 684 N N . MET A 1 112 ? -15.475 15.706 -40.190 1.00 72.63 99 MET A N 1
ATOM 685 C CA . MET A 1 112 ? -14.578 15.626 -41.328 1.00 65.06 99 MET A CA 1
ATOM 686 C C . MET A 1 112 ? -14.164 14.184 -41.630 1.00 61.56 99 MET A C 1
ATOM 687 O O . MET A 1 112 ? -13.684 13.926 -42.733 1.00 62.79 99 MET A O 1
ATOM 692 N N . LYS A 1 113 ? -14.345 13.254 -40.684 1.00 51.58 100 LYS A N 1
ATOM 693 C CA . LYS A 1 113 ? -14.022 11.855 -40.914 1.00 48.75 100 LYS A CA 1
ATOM 694 C C . LYS A 1 113 ? -12.619 11.710 -41.526 1.00 45.72 100 LYS A C 1
ATOM 695 O O . LYS A 1 113 ? -12.453 11.244 -42.655 1.00 40.05 100 LYS A O 1
ATOM 697 N N . LEU A 1 114 ? -11.600 12.073 -40.747 1.00 39.84 101 LEU A N 1
ATOM 698 C CA . LEU A 1 114 ? -10.211 11.946 -41.167 1.00 37.08 101 LEU A CA 1
ATOM 699 C C . LEU A 1 114 ? -9.609 10.655 -40.620 1.00 32.78 101 LEU A C 1
ATOM 700 O O . LEU A 1 114 ? -9.780 10.333 -39.449 1.00 32.58 101 LEU A O 1
ATOM 705 N N . PRO A 1 115 ? -8.916 9.860 -41.456 1.00 30.87 102 PRO A N 1
ATOM 706 C CA . PRO A 1 115 ? -8.098 8.768 -40.954 1.00 30.43 102 PRO A CA 1
ATOM 707 C C . PRO A 1 115 ? -7.095 9.248 -39.899 1.00 27.65 102 PRO A C 1
ATOM 708 O O . PRO A 1 115 ? -6.595 10.361 -39.988 1.00 27.87 102 PRO A O 1
ATOM 712 N N . VAL A 1 116 ? -6.818 8.379 -38.918 1.00 27.01 103 VAL A N 1
ATOM 713 C CA . VAL A 1 116 ? -5.879 8.636 -37.844 1.00 27.59 103 VAL A CA 1
ATOM 714 C C . VAL A 1 116 ? -4.953 7.435 -37.691 1.00 24.09 103 VAL A C 1
ATOM 715 O O . VAL A 1 116 ? -5.430 6.314 -37.563 1.00 24.57 103 VAL A O 1
ATOM 719 N N . LEU A 1 117 ? -3.645 7.709 -37.656 1.00 24.00 104 LEU A N 1
ATOM 720 C CA . LEU A 1 117 ? -2.651 6.826 -37.073 1.00 22.36 104 LEU A CA 1
ATOM 721 C C . LEU A 1 117 ? -2.338 7.335 -35.660 1.00 22.92 104 LEU A C 1
ATOM 722 O O . LEU A 1 117 ? -1.738 8.394 -35.503 1.00 22.47 104 LEU A O 1
ATOM 727 N N . VAL A 1 118 ? -2.821 6.631 -34.631 1.00 24.00 105 VAL A N 1
ATOM 728 C CA . VAL A 1 118 ? -2.661 7.082 -33.247 1.00 23.02 105 VAL A CA 1
ATOM 729 C C . VAL A 1 118 ? -1.570 6.236 -32.592 1.00 22.86 105 VAL A C 1
ATOM 730 O O . VAL A 1 118 ? -1.584 5.002 -32.675 1.00 23.59 105 VAL A O 1
ATOM 734 N N . GLU A 1 119 ? -0.593 6.905 -31.989 1.00 24.21 106 GLU A N 1
ATOM 735 C CA . GLU A 1 119 ? 0.547 6.192 -31.432 1.00 26.38 106 GLU A CA 1
ATOM 736 C C . GLU A 1 119 ? 0.101 5.306 -30.262 1.00 24.96 106 GLU A C 1
ATOM 737 O O . GLU A 1 119 ? -0.884 5.572 -29.590 1.00 23.75 106 GLU A O 1
ATOM 743 N N . LYS A 1 120 ? 0.847 4.233 -30.050 1.00 25.15 107 LYS A N 1
ATOM 744 C CA . LYS A 1 120 ? 0.659 3.358 -28.903 1.00 24.80 107 LYS A CA 1
ATOM 745 C C . LYS A 1 120 ? 1.013 4.121 -27.637 1.00 24.86 107 LYS A C 1
ATOM 746 O O . LYS A 1 120 ? 1.639 5.168 -27.683 1.00 20.24 107 LYS A O 1
ATOM 752 N N . PRO A 1 121 ? 0.602 3.679 -26.445 1.00 25.88 108 PRO A N 1
ATOM 753 C CA . PRO A 1 121 ? -0.622 2.914 -26.232 1.00 24.38 108 PRO A CA 1
ATOM 754 C C . PRO A 1 121 ? -1.798 3.758 -26.700 1.00 22.35 108 PRO A C 1
ATOM 755 O O . PRO A 1 121 ? -1.760 4.980 -26.595 1.00 24.27 108 PRO A O 1
ATOM 759 N N . VAL A 1 122 ? -2.847 3.111 -27.193 1.00 23.71 109 VAL A N 1
ATOM 760 C CA . VAL A 1 122 ? -3.998 3.860 -27.670 1.00 27.03 109 VAL A CA 1
ATOM 761 C C . VAL A 1 122 ? -4.651 4.621 -26.513 1.00 27.14 109 VAL A C 1
ATOM 762 O O . VAL A 1 122 ? -5.225 5.689 -26.721 1.00 28.88 109 VAL A O 1
ATOM 766 N N . CYS A 1 123 ? -4.556 4.092 -25.292 1.00 29.42 110 CYS A N 1
ATOM 767 C CA . CYS A 1 123 ? -5.019 4.809 -24.111 1.00 29.24 110 CYS A CA 1
ATOM 768 C C . CYS A 1 123 ? -4.283 4.257 -22.891 1.00 27.95 110 CYS A C 1
ATOM 769 O O . CYS A 1 123 ? -3.410 3.416 -23.065 1.00 28.45 110 CYS A O 1
ATOM 772 N N . THR A 1 124 ? -4.549 4.814 -21.696 1.00 27.22 111 THR A N 1
ATOM 773 C CA . THR A 1 124 ? -3.686 4.611 -20.543 1.00 27.27 111 THR A CA 1
ATOM 774 C C . THR A 1 124 ? -4.397 4.051 -19.310 1.00 29.47 111 THR A C 1
ATOM 775 O O . THR A 1 124 ? -3.709 3.702 -18.341 1.00 26.20 111 THR A O 1
ATOM 779 N N . THR A 1 125 ? -5.743 3.998 -19.313 1.00 28.63 112 THR A N 1
ATOM 780 C CA . THR A 1 125 ? -6.477 3.485 -18.164 1.00 29.98 112 THR A CA 1
ATOM 781 C C . THR A 1 125 ? -7.634 2.613 -18.643 1.00 30.55 112 THR A C 1
ATOM 782 O O . THR A 1 125 ? -8.022 2.648 -19.804 1.00 28.67 112 THR A O 1
ATOM 786 N N . ALA A 1 126 ? -8.189 1.846 -17.706 1.00 31.77 113 ALA A N 1
ATOM 787 C CA . ALA A 1 126 ? -9.336 0.994 -17.961 1.00 31.23 113 ALA A CA 1
ATOM 788 C C . ALA A 1 126 ? -10.562 1.834 -18.342 1.00 28.55 113 ALA A C 1
ATOM 789 O O . ALA A 1 126 ? -11.302 1.450 -19.237 1.00 30.97 113 ALA A O 1
ATOM 791 N N . ALA A 1 127 ? -10.771 2.975 -17.681 1.00 31.47 114 ALA A N 1
ATOM 792 C CA . ALA A 1 127 ? -11.920 3.830 -17.984 1.00 32.18 114 ALA A CA 1
ATOM 793 C C . ALA A 1 127 ? -11.764 4.477 -19.358 1.00 30.80 114 ALA A C 1
ATOM 794 O O . ALA A 1 127 ? -12.753 4.630 -20.077 1.00 29.47 114 ALA A O 1
ATOM 796 N N . GLN A 1 128 ? -10.523 4.838 -19.726 1.00 29.88 115 GLN A N 1
ATOM 797 C CA . GLN A 1 128 ? -10.272 5.364 -21.056 1.00 30.13 115 GLN A CA 1
ATOM 798 C C . GLN A 1 128 ? -10.603 4.294 -22.091 1.00 29.46 115 GLN A C 1
ATOM 799 O O . GLN A 1 128 ? -11.185 4.596 -23.133 1.00 28.09 115 GLN A O 1
ATOM 805 N N . ALA A 1 129 ? -10.202 3.046 -21.812 1.00 29.70 116 ALA A N 1
ATOM 806 C CA . ALA A 1 129 ? -10.386 1.956 -22.764 1.00 29.80 116 ALA A CA 1
ATOM 807 C C . ALA A 1 129 ? -11.876 1.715 -22.974 1.00 30.41 116 ALA A C 1
ATOM 808 O O . ALA A 1 129 ? -12.324 1.561 -24.108 1.00 30.68 116 ALA A O 1
ATOM 810 N N . ASP A 1 130 ? -12.645 1.683 -21.880 1.00 30.58 117 ASP A N 1
ATOM 811 C CA . ASP A 1 130 ? -14.086 1.464 -21.994 1.00 35.64 117 ASP A CA 1
ATOM 812 C C . ASP A 1 130 ? -14.700 2.585 -22.840 1.00 31.83 117 ASP A C 1
ATOM 813 O O . ASP A 1 130 ? -15.426 2.312 -23.778 1.00 32.22 117 ASP A O 1
ATOM 818 N N . GLU A 1 131 ? -14.343 3.838 -22.565 1.00 33.09 118 GLU A N 1
ATOM 819 C CA . GLU A 1 131 ? -14.903 4.960 -23.303 1.00 35.05 118 GLU A CA 1
ATOM 820 C C . GLU A 1 131 ? -14.485 4.893 -24.769 1.00 34.80 118 GLU A C 1
ATOM 821 O O . GLU A 1 131 ? -15.336 5.005 -25.648 1.00 34.92 118 GLU A O 1
ATOM 827 N N . LEU A 1 132 ? -13.192 4.684 -25.046 1.00 32.33 119 LEU A N 1
ATOM 828 C CA . LEU A 1 132 ? -12.735 4.632 -26.422 1.00 32.97 119 LEU A CA 1
ATOM 829 C C . LEU A 1 132 ? -13.478 3.538 -27.194 1.00 33.76 119 LEU A C 1
ATOM 830 O O . LEU A 1 132 ? -13.817 3.709 -28.367 1.00 33.97 119 LEU A O 1
ATOM 835 N N . GLU A 1 133 ? -13.716 2.404 -26.533 1.00 34.94 120 GLU A N 1
ATOM 836 C CA . GLU A 1 133 ? -14.356 1.281 -27.191 1.00 39.69 120 GLU A CA 1
ATOM 837 C C . GLU A 1 133 ? -15.733 1.683 -27.731 1.00 41.94 120 GLU A C 1
ATOM 838 O O . GLU A 1 133 ? -16.049 1.359 -28.877 1.00 46.64 120 GLU A O 1
ATOM 844 N N . SER A 1 134 ? -16.566 2.369 -26.929 1.00 40.20 121 SER A N 1
ATOM 845 C CA . SER A 1 134 ? -17.867 2.794 -27.437 1.00 42.23 121 SER A CA 1
ATOM 846 C C . SER A 1 134 ? -17.691 3.788 -28.579 1.00 39.64 121 SER A C 1
ATOM 847 O O . SER A 1 134 ? -18.240 3.575 -29.647 1.00 44.40 121 SER A O 1
ATOM 850 N N . LEU A 1 135 ? -16.880 4.826 -28.383 1.00 38.48 122 LEU A N 1
ATOM 851 C CA . LEU A 1 135 ? -16.790 5.913 -29.356 1.00 41.08 122 LEU A CA 1
ATOM 852 C C . LEU A 1 135 ? -16.214 5.457 -30.698 1.00 42.81 122 LEU A C 1
ATOM 853 O O . LEU A 1 135 ? -16.699 5.910 -31.733 1.00 42.51 122 LEU A O 1
ATOM 858 N N . ALA A 1 136 ? -15.188 4.588 -30.698 1.00 42.61 123 ALA A N 1
ATOM 859 C CA . ALA A 1 136 ? -14.507 4.244 -31.943 1.00 42.04 123 ALA A CA 1
ATOM 860 C C . ALA A 1 136 ? -15.458 3.497 -32.873 1.00 39.62 123 ALA A C 1
ATOM 861 O O . ALA A 1 136 ? -15.372 3.621 -34.084 1.00 40.12 123 ALA A O 1
ATOM 863 N N . ALA A 1 137 ? -16.355 2.723 -32.272 1.00 44.91 124 ALA A N 1
ATOM 864 C CA . ALA A 1 137 ? -17.359 1.970 -33.001 1.00 45.70 124 ALA A CA 1
ATOM 865 C C . ALA A 1 137 ? -18.211 2.893 -33.878 1.00 46.22 124 ALA A C 1
ATOM 866 O O . ALA A 1 137 ? -18.608 2.475 -34.957 1.00 48.26 124 ALA A O 1
ATOM 868 N N . GLY A 1 138 ? -18.435 4.151 -33.452 1.00 42.71 125 GLY A N 1
ATOM 869 C CA . GLY A 1 138 ? -19.243 5.097 -34.210 1.00 42.60 125 GLY A CA 1
ATOM 870 C C . GLY A 1 138 ? -18.490 5.955 -35.240 1.00 43.52 125 GLY A C 1
ATOM 871 O O . GLY A 1 138 ? -19.100 6.788 -35.901 1.00 43.48 125 GLY A O 1
ATOM 872 N N . TYR A 1 139 ? -17.170 5.788 -35.374 1.00 43.60 126 TYR A N 1
ATOM 873 C CA . TYR A 1 139 ? -16.390 6.627 -36.269 1.00 39.48 126 TYR A CA 1
ATOM 874 C C . TYR A 1 139 ? -16.143 5.899 -37.587 1.00 43.38 126 TYR A C 1
ATOM 875 O O . TYR A 1 139 ? -15.745 4.749 -37.591 1.00 42.81 126 TYR A O 1
ATOM 884 N N . SER A 1 140 ? -16.324 6.574 -38.721 1.00 43.80 127 SER A N 1
ATOM 885 C CA . SER A 1 140 ? -16.401 5.844 -39.985 1.00 46.14 127 SER A CA 1
ATOM 886 C C . SER A 1 140 ? -15.089 5.871 -40.760 1.00 43.32 127 SER A C 1
ATOM 887 O O . SER A 1 140 ? -14.997 5.227 -41.794 1.00 55.01 127 SER A O 1
ATOM 890 N N . ALA A 1 141 ? -14.063 6.565 -40.275 1.00 36.14 128 ALA A N 1
ATOM 891 C CA . ALA A 1 141 ? -12.792 6.595 -40.995 1.00 33.37 128 ALA A CA 1
ATOM 892 C C . ALA A 1 141 ? -11.773 5.688 -40.315 1.00 28.83 128 ALA A C 1
ATOM 893 O O . ALA A 1 141 ? -11.876 5.403 -39.129 1.00 29.64 128 ALA A O 1
ATOM 895 N N . PRO A 1 142 ? -10.770 5.196 -41.065 1.00 31.91 129 PRO A N 1
ATOM 896 C CA . PRO A 1 142 ? -9.724 4.339 -40.508 1.00 33.56 129 PRO A CA 1
ATOM 897 C C . PRO A 1 142 ? -9.092 4.895 -39.240 1.00 29.21 129 PRO A C 1
ATOM 898 O O . PRO A 1 142 ? -8.697 6.051 -39.233 1.00 30.75 129 PRO A O 1
ATOM 902 N N . VAL A 1 143 ? -9.016 4.068 -38.189 1.00 29.66 130 VAL A N 1
ATOM 903 C CA . VAL A 1 143 ? -8.172 4.359 -37.036 1.00 31.15 130 VAL A CA 1
ATOM 904 C C . VAL A 1 143 ? -7.164 3.218 -36.860 1.00 28.83 130 VAL A C 1
ATOM 905 O O . VAL A 1 143 ? -7.536 2.104 -36.535 1.00 28.14 130 VAL A O 1
ATOM 909 N N . TRP A 1 144 ? -5.886 3.528 -37.072 1.00 25.97 131 TRP A N 1
ATOM 910 C CA . TRP A 1 144 ? -4.793 2.569 -36.996 1.00 23.66 131 TRP A CA 1
ATOM 911 C C . TRP A 1 144 ? -3.978 2.874 -35.742 1.00 24.29 131 TRP A C 1
ATOM 912 O O . TRP A 1 144 ? -3.590 4.027 -35.555 1.00 25.91 131 TRP A O 1
ATOM 923 N N . VAL A 1 145 ? -3.770 1.870 -34.869 1.00 22.90 132 VAL A N 1
ATOM 924 C CA . VAL A 1 145 ? -2.916 2.040 -33.713 1.00 21.77 132 VAL A CA 1
ATOM 925 C C . VAL A 1 145 ? -1.471 1.698 -34.100 1.00 22.60 132 VAL A C 1
ATOM 926 O O . VAL A 1 145 ? -1.213 0.618 -34.607 1.00 23.66 132 VAL A O 1
ATOM 930 N N . ALA A 1 146 ? -0.536 2.616 -33.847 1.00 22.70 133 ALA A N 1
ATOM 931 C CA . ALA A 1 146 ? 0.782 2.604 -34.470 1.00 25.21 133 ALA A CA 1
ATOM 932 C C . ALA A 1 146 ? 1.745 1.684 -33.732 1.00 25.99 133 ALA A C 1
ATOM 933 O O . ALA A 1 146 ? 2.834 2.103 -33.324 1.00 24.47 133 ALA A O 1
ATOM 935 N N . MET A 1 147 ? 1.362 0.411 -33.614 1.00 27.22 134 MET A N 1
ATOM 936 C CA . MET A 1 147 ? 2.244 -0.588 -33.038 1.00 25.00 134 MET A CA 1
ATOM 937 C C . MET A 1 147 ? 2.917 -1.283 -34.214 1.00 25.34 134 MET A C 1
ATOM 938 O O . MET A 1 147 ? 2.305 -2.111 -34.892 1.00 24.74 134 MET A O 1
ATOM 943 N N . GLU A 1 148 ? 4.164 -0.873 -34.486 1.00 24.77 135 GLU A N 1
ATOM 944 C CA . GLU A 1 148 ? 4.814 -1.147 -35.760 1.00 24.90 135 GLU A CA 1
ATOM 945 C C . GLU A 1 148 ? 5.724 -2.379 -35.736 1.00 24.87 135 GLU A C 1
ATOM 946 O O . GLU A 1 148 ? 6.216 -2.770 -36.792 1.00 25.12 135 GLU A O 1
ATOM 952 N N . TYR A 1 149 ? 5.946 -3.002 -34.574 1.00 25.07 136 TYR A N 1
ATOM 953 C CA . TYR A 1 149 ? 7.024 -3.980 -34.433 1.00 25.45 136 TYR A CA 1
ATOM 954 C C . TYR A 1 149 ? 6.837 -5.190 -35.352 1.00 27.22 136 TYR A C 1
ATOM 955 O O . TYR A 1 149 ? 7.841 -5.770 -35.801 1.00 23.47 136 TYR A O 1
ATOM 964 N N . ARG A 1 150 ? 5.577 -5.543 -35.667 1.00 22.53 137 ARG A N 1
ATOM 965 C CA . ARG A 1 150 ? 5.310 -6.661 -36.563 1.00 21.29 137 ARG A CA 1
ATOM 966 C C . ARG A 1 150 ? 5.986 -6.487 -37.926 1.00 24.08 137 ARG A C 1
ATOM 967 O O . ARG A 1 150 ? 6.240 -7.492 -38.604 1.00 23.93 137 ARG A O 1
ATOM 975 N N . TYR A 1 151 ? 6.280 -5.243 -38.334 1.00 21.11 138 TYR A N 1
ATOM 976 C CA . TYR A 1 151 ? 6.818 -4.983 -39.652 1.00 24.12 138 TYR A CA 1
ATOM 977 C C . TYR A 1 151 ? 8.345 -5.010 -39.640 1.00 25.17 138 TYR A C 1
ATOM 978 O O . TYR A 1 151 ? 8.962 -4.877 -40.686 1.00 25.24 138 TYR A O 1
ATOM 987 N N . MET A 1 152 ? 8.957 -5.199 -38.477 1.00 23.66 139 MET A N 1
ATOM 988 C CA . MET A 1 152 ? 10.395 -5.402 -38.450 1.00 25.91 139 MET A CA 1
ATOM 989 C C . MET A 1 152 ? 10.663 -6.653 -39.288 1.00 26.95 139 MET A C 1
ATOM 990 O O . MET A 1 152 ? 10.096 -7.707 -39.019 1.00 27.19 139 MET A O 1
ATOM 995 N N . PRO A 1 153 ? 11.464 -6.568 -40.366 1.00 28.43 140 PRO A N 1
ATOM 996 C CA . PRO A 1 153 ? 11.666 -7.713 -41.251 1.00 27.35 140 PRO A CA 1
ATOM 997 C C . PRO A 1 153 ? 11.904 -9.044 -40.528 1.00 28.93 140 PRO A C 1
ATOM 998 O O . PRO A 1 153 ? 11.197 -10.008 -40.828 1.00 29.11 140 PRO A O 1
ATOM 1002 N N . PRO A 1 154 ? 12.823 -9.178 -39.541 1.00 27.40 141 PRO A N 1
ATOM 1003 C CA . PRO A 1 154 ? 12.965 -10.458 -38.849 1.00 28.98 141 PRO A CA 1
ATOM 1004 C C . PRO A 1 154 ? 11.680 -10.920 -38.159 1.00 26.70 141 PRO A C 1
ATOM 1005 O O . PRO A 1 154 ? 11.392 -12.107 -38.122 1.00 28.78 141 PRO A O 1
ATOM 1009 N N . VAL A 1 155 ? 10.913 -10.003 -37.590 1.00 26.64 142 VAL A N 1
ATOM 1010 C CA . VAL A 1 155 ? 9.701 -10.370 -36.868 1.00 28.18 142 VAL A CA 1
ATOM 1011 C C . VAL A 1 155 ? 8.650 -10.876 -37.853 1.00 28.56 142 VAL A C 1
ATOM 1012 O O . VAL A 1 155 ? 7.940 -11.826 -37.551 1.00 27.29 142 VAL A O 1
ATOM 1016 N N . GLN A 1 156 ? 8.566 -10.241 -39.035 1.00 29.69 143 GLN A N 1
ATOM 1017 C CA . GLN A 1 156 ? 7.604 -10.659 -40.051 1.00 29.55 143 GLN A CA 1
ATOM 1018 C C . GLN A 1 156 ? 7.961 -12.091 -40.505 1.00 28.32 143 GLN A C 1
ATOM 1019 O O . GLN A 1 156 ? 7.068 -12.900 -40.737 1.00 28.28 143 GLN A O 1
ATOM 1025 N N . GLU A 1 157 ? 9.253 -12.436 -40.589 1.00 25.03 144 GLU A N 1
ATOM 1026 C CA . GLU A 1 157 ? 9.668 -13.786 -40.943 1.00 27.77 144 GLU A CA 1
ATOM 1027 C C . GLU A 1 157 ? 9.114 -14.789 -39.922 1.00 27.96 144 GLU A C 1
ATOM 1028 O O . GLU A 1 157 ? 8.561 -15.810 -40.315 1.00 28.92 144 GLU A O 1
ATOM 1034 N N . LEU A 1 158 ? 9.258 -14.492 -38.614 1.00 26.82 145 LEU A N 1
ATOM 1035 C CA . LEU A 1 158 ? 8.777 -15.368 -37.555 1.00 25.92 145 LEU A CA 1
ATOM 1036 C C . LEU A 1 158 ? 7.256 -15.519 -37.635 1.00 24.56 145 LEU A C 1
ATOM 1037 O O . LEU A 1 158 ? 6.735 -16.616 -37.464 1.00 20.72 145 LEU A O 1
ATOM 1042 N N . ILE A 1 159 ? 6.557 -14.411 -37.881 1.00 25.74 146 ILE A N 1
ATOM 1043 C CA . ILE A 1 159 ? 5.097 -14.423 -37.941 1.00 29.36 146 ILE A CA 1
ATOM 1044 C C . ILE A 1 159 ? 4.651 -15.341 -39.079 1.00 31.23 146 ILE A C 1
ATOM 1045 O O . ILE A 1 159 ? 3.744 -16.156 -38.888 1.00 32.51 146 ILE A O 1
ATOM 1050 N N . GLN A 1 160 ? 5.318 -15.222 -40.234 1.00 30.82 147 GLN A N 1
ATOM 1051 C CA . GLN A 1 160 ? 4.939 -15.988 -41.411 1.00 34.54 147 GLN A CA 1
ATOM 1052 C C . GLN A 1 160 ? 5.225 -17.466 -41.174 1.00 31.54 147 GLN A C 1
ATOM 1053 O O . GLN A 1 160 ? 4.397 -18.306 -41.509 1.00 34.09 147 GLN A O 1
ATOM 1059 N N . ALA A 1 161 ? 6.381 -17.767 -40.573 1.00 29.42 148 ALA A N 1
ATOM 1060 C CA . ALA A 1 161 ? 6.738 -19.139 -40.243 1.00 29.34 148 ALA A CA 1
ATOM 1061 C C . ALA A 1 161 ? 5.699 -19.753 -39.307 1.00 28.97 148 ALA A C 1
ATOM 1062 O O . ALA A 1 161 ? 5.261 -20.885 -39.534 1.00 29.81 148 ALA A O 1
ATOM 1064 N N . ALA A 1 162 ? 5.295 -19.009 -38.264 1.00 27.70 149 ALA A N 1
ATOM 1065 C CA . ALA A 1 162 ? 4.309 -19.503 -37.321 1.00 26.61 149 ALA A CA 1
ATOM 1066 C C . ALA A 1 162 ? 2.966 -19.702 -38.022 1.00 29.12 149 ALA A C 1
ATOM 1067 O O . ALA A 1 162 ? 2.346 -20.761 -37.906 1.00 27.45 149 ALA A O 1
ATOM 1069 N N . HIS A 1 163 ? 2.505 -18.662 -38.729 1.00 28.55 150 HIS A N 1
ATOM 1070 C CA . HIS A 1 163 ? 1.187 -18.699 -39.358 1.00 28.07 150 HIS A CA 1
ATOM 1071 C C . HIS A 1 163 ? 1.171 -19.728 -40.482 1.00 28.68 150 HIS A C 1
ATOM 1072 O O . HIS A 1 163 ? 0.118 -20.281 -40.744 1.00 26.24 150 HIS A O 1
ATOM 1079 N N . GLY A 1 164 ? 2.331 -19.973 -41.122 1.00 27.55 151 GLY A N 1
ATOM 1080 C CA . GLY A 1 164 ? 2.413 -20.856 -42.276 1.00 28.59 151 GLY A CA 1
ATOM 1081 C C . GLY A 1 164 ? 2.624 -22.328 -41.918 1.00 29.07 151 GLY A C 1
ATOM 1082 O O . GLY A 1 164 ? 2.793 -23.167 -42.805 1.00 25.49 151 GLY A O 1
ATOM 1083 N N . GLY A 1 165 ? 2.649 -22.640 -40.608 1.00 30.87 152 GLY A N 1
ATOM 1084 C CA . GLY A 1 165 ? 2.760 -24.012 -40.129 1.00 26.82 152 GLY A CA 1
ATOM 1085 C C . GLY A 1 165 ? 4.186 -24.564 -40.100 1.00 25.75 152 GLY A C 1
ATOM 1086 O O . GLY A 1 165 ? 4.361 -25.727 -39.780 1.00 27.81 152 GLY A O 1
ATOM 1087 N N . LYS A 1 166 ? 5.216 -23.773 -40.421 1.00 27.64 153 LYS A N 1
ATOM 1088 C CA . LYS A 1 166 ? 6.580 -24.298 -40.436 1.00 29.31 153 LYS A CA 1
ATOM 1089 C C . LYS A 1 166 ? 7.057 -24.743 -39.052 1.00 29.72 153 LYS A C 1
ATOM 1090 O O . LYS A 1 166 ? 8.132 -25.332 -38.964 1.00 27.93 153 LYS A O 1
ATOM 1096 N N . LEU A 1 167 ? 6.324 -24.387 -37.979 1.00 28.92 154 LEU A N 1
ATOM 1097 C CA . LEU A 1 167 ? 6.705 -24.779 -36.626 1.00 31.08 154 LEU A CA 1
ATOM 1098 C C . LEU A 1 167 ? 5.816 -25.907 -36.113 1.00 27.09 154 LEU A C 1
ATOM 1099 O O . LEU A 1 167 ? 6.017 -26.399 -35.007 1.00 26.62 154 LEU A O 1
ATOM 1104 N N . GLY A 1 168 ? 4.870 -26.345 -36.939 1.00 27.34 155 GLY A N 1
ATOM 1105 C CA . GLY A 1 168 ? 3.822 -27.249 -36.502 1.00 28.35 155 GLY A CA 1
ATOM 1106 C C . GLY A 1 168 ? 2.872 -26.496 -35.586 1.00 27.86 155 GLY A C 1
ATOM 1107 O O . GLY A 1 168 ? 2.792 -25.280 -35.692 1.00 29.04 155 GLY A O 1
ATOM 1108 N N . ASN A 1 169 ? 2.186 -27.200 -34.676 1.00 27.76 156 ASN A N 1
ATOM 1109 C CA . ASN A 1 169 ? 1.331 -26.521 -33.705 1.00 30.68 156 ASN A CA 1
ATOM 1110 C C . ASN A 1 169 ? 2.212 -25.685 -32.767 1.00 30.39 156 ASN A C 1
ATOM 1111 O O . ASN A 1 169 ? 3.221 -26.183 -32.252 1.00 29.94 156 ASN A O 1
ATOM 1116 N N . VAL A 1 170 ? 1.856 -24.403 -32.615 1.00 27.82 157 VAL A N 1
ATOM 1117 C CA . VAL A 1 170 ? 2.619 -23.473 -31.795 1.00 27.16 157 VAL A CA 1
ATOM 1118 C C . VAL A 1 170 ? 2.137 -23.583 -30.347 1.00 25.59 157 VAL A C 1
ATOM 1119 O O . VAL A 1 170 ? 0.923 -23.546 -30.109 1.00 25.43 157 VAL A O 1
ATOM 1123 N N . PHE A 1 171 ? 3.085 -23.715 -29.399 1.00 23.65 158 PHE A N 1
ATOM 1124 C CA . PHE A 1 171 ? 2.738 -23.797 -27.983 1.00 27.32 158 PHE A CA 1
ATOM 1125 C C . PHE A 1 171 ? 3.321 -22.641 -27.165 1.00 26.77 158 PHE A C 1
ATOM 1126 O O . PHE A 1 171 ? 2.668 -22.186 -26.225 1.00 24.66 158 PHE A O 1
ATOM 1134 N N . MET A 1 172 ? 4.549 -22.195 -27.484 1.00 25.30 159 MET A N 1
ATOM 1135 C CA . MET A 1 172 ? 5.231 -21.238 -26.625 1.00 23.44 159 MET A CA 1
ATOM 1136 C C . MET A 1 172 ? 5.786 -20.048 -27.418 1.00 23.28 159 MET A C 1
ATOM 1137 O O . MET A 1 172 ? 6.333 -20.207 -28.511 1.00 24.88 159 MET A O 1
ATOM 1142 N N . LEU A 1 173 ? 5.679 -18.854 -26.826 1.00 22.44 160 LEU A N 1
ATOM 1143 C CA . LEU A 1 173 ? 6.193 -17.621 -27.416 1.00 23.12 160 LEU A CA 1
ATOM 1144 C C . LEU A 1 173 ? 6.916 -16.837 -26.329 1.00 22.62 160 LEU A C 1
ATOM 1145 O O . LEU A 1 173 ? 6.287 -16.401 -25.367 1.00 22.47 160 LEU A O 1
ATOM 1150 N N . SER A 1 174 ? 8.246 -16.732 -26.463 1.00 23.49 161 SER A N 1
ATOM 1151 C CA . SER A 1 174 ? 9.060 -15.996 -25.508 1.00 22.88 161 SER A CA 1
ATOM 1152 C C . SER A 1 174 ? 9.511 -14.690 -26.160 1.00 26.17 161 SER A C 1
ATOM 1153 O O . SER A 1 174 ? 9.982 -14.722 -27.289 1.00 25.22 161 SER A O 1
ATOM 1156 N N . ILE A 1 175 ? 9.335 -13.563 -25.447 1.00 25.57 162 ILE A N 1
ATOM 1157 C CA . ILE A 1 175 ? 9.772 -12.255 -25.916 1.00 24.83 162 ILE A CA 1
ATOM 1158 C C . ILE A 1 175 ? 10.645 -11.645 -24.831 1.00 25.10 162 ILE A C 1
ATOM 1159 O O . ILE A 1 175 ? 10.205 -11.534 -23.691 1.00 24.56 162 ILE A O 1
ATOM 1164 N N . VAL A 1 176 ? 11.884 -11.293 -25.196 1.00 24.94 163 VAL A N 1
ATOM 1165 C CA . VAL A 1 176 ? 12.821 -10.724 -24.249 1.00 26.57 163 VAL A CA 1
ATOM 1166 C C . VAL A 1 176 ? 13.253 -9.342 -24.747 1.00 27.32 163 VAL A C 1
ATOM 1167 O O . VAL A 1 176 ? 13.853 -9.253 -25.820 1.00 27.90 163 VAL A O 1
ATOM 1171 N N . GLU A 1 177 ? 12.970 -8.285 -23.972 1.00 25.06 164 GLU A N 1
ATOM 1172 C CA . GLU A 1 177 ? 13.551 -6.989 -24.279 1.00 24.20 164 GLU A CA 1
ATOM 1173 C C . GLU A 1 177 ? 14.510 -6.500 -23.186 1.00 24.36 164 GLU A C 1
ATOM 1174 O O . GLU A 1 177 ? 14.136 -6.325 -22.019 1.00 21.31 164 GLU A O 1
ATOM 1180 N N . HIS A 1 178 ? 15.758 -6.286 -23.616 1.00 23.71 165 HIS A N 1
ATOM 1181 C CA . HIS A 1 178 ? 16.849 -5.851 -22.761 1.00 25.79 165 HIS A CA 1
ATOM 1182 C C . HIS A 1 178 ? 17.371 -4.527 -23.317 1.00 25.42 165 HIS A C 1
ATOM 1183 O O . HIS A 1 178 ? 18.025 -4.518 -24.349 1.00 27.59 165 HIS A O 1
ATOM 1190 N N . ARG A 1 179 ? 17.060 -3.410 -22.639 1.00 26.40 166 ARG A N 1
ATOM 1191 C CA . ARG A 1 179 ? 17.309 -2.080 -23.188 1.00 25.29 166 ARG A CA 1
ATOM 1192 C C . ARG A 1 179 ? 17.695 -1.081 -22.097 1.00 25.06 166 ARG A C 1
ATOM 1193 O O . ARG A 1 179 ? 17.879 -1.468 -20.945 1.00 23.19 166 ARG A O 1
ATOM 1201 N N . PHE A 1 180 ? 17.766 0.204 -22.490 1.00 24.65 167 PHE A N 1
ATOM 1202 C CA . PHE A 1 180 ? 18.175 1.317 -21.659 1.00 25.16 167 PHE A CA 1
ATOM 1203 C C . PHE A 1 180 ? 16.962 1.908 -20.951 1.00 24.90 167 PHE A C 1
ATOM 1204 O O . PHE A 1 180 ? 15.824 1.641 -21.331 1.00 27.77 167 PHE A O 1
ATOM 1212 N N . PRO A 1 181 ? 17.165 2.715 -19.882 1.00 25.80 168 PRO A N 1
ATOM 1213 C CA . PRO A 1 181 ? 16.050 3.360 -19.177 1.00 25.57 168 PRO A CA 1
ATOM 1214 C C . PRO A 1 181 ? 15.263 4.281 -20.107 1.00 27.21 168 PRO A C 1
ATOM 1215 O O . PRO A 1 181 ? 15.798 4.788 -21.089 1.00 27.84 168 PRO A O 1
ATOM 1219 N N . PHE A 1 182 ? 13.993 4.519 -19.783 1.00 27.64 169 PHE A N 1
ATOM 1220 C CA . PHE A 1 182 ? 13.188 5.440 -20.554 1.00 28.21 169 PHE A CA 1
ATOM 1221 C C . PHE A 1 182 ? 13.926 6.776 -20.702 1.00 29.03 169 PHE A C 1
ATOM 1222 O O . PHE A 1 182 ? 14.441 7.308 -19.731 1.00 25.33 169 PHE A O 1
ATOM 1230 N N . LEU A 1 183 ? 13.926 7.318 -21.917 1.00 29.96 170 LEU A N 1
ATOM 1231 C CA . LEU A 1 183 ? 14.618 8.554 -22.236 1.00 29.29 170 LEU A CA 1
ATOM 1232 C C . LEU A 1 183 ? 13.883 9.737 -21.600 1.00 28.81 170 LEU A C 1
ATOM 1233 O O . LEU A 1 183 ? 12.686 9.650 -21.272 1.00 25.94 170 LEU A O 1
ATOM 1238 N N . HIS A 1 184 ? 14.608 10.847 -21.455 1.00 23.75 171 HIS A N 1
ATOM 1239 C CA . HIS A 1 184 ? 14.038 12.109 -21.017 1.00 27.08 171 HIS A CA 1
ATOM 1240 C C . HIS A 1 184 ? 13.126 12.665 -22.122 1.00 29.59 171 HIS A C 1
ATOM 1241 O O . HIS A 1 184 ? 13.450 12.614 -23.301 1.00 28.65 171 HIS A O 1
ATOM 1248 N N . LYS A 1 185 ? 11.970 13.209 -21.744 1.00 30.10 172 LYS A N 1
ATOM 1249 C CA . LYS A 1 185 ? 10.966 13.673 -22.687 1.00 29.19 172 LYS A CA 1
ATOM 1250 C C . LYS A 1 185 ? 10.502 15.093 -22.323 1.00 28.88 172 LYS A C 1
ATOM 1251 O O . LYS A 1 185 ? 10.750 15.575 -21.226 1.00 27.91 172 LYS A O 1
ATOM 1257 N N . VAL A 1 186 ? 9.749 15.731 -23.229 1.00 26.56 173 VAL A N 1
ATOM 1258 C CA . VAL A 1 186 ? 9.174 17.047 -22.985 1.00 29.98 173 VAL A CA 1
ATOM 1259 C C . VAL A 1 186 ? 8.242 16.960 -21.784 1.00 30.46 173 VAL A C 1
ATOM 1260 O O . VAL A 1 186 ? 7.424 16.039 -21.725 1.00 29.59 173 VAL A O 1
ATOM 1264 N N . ASP A 1 187 ? 8.423 17.886 -20.814 1.00 30.96 174 ASP A N 1
ATOM 1265 C CA . ASP A 1 187 ? 7.647 17.925 -19.578 1.00 30.21 174 ASP A CA 1
ATOM 1266 C C . ASP A 1 187 ? 7.813 16.637 -18.753 1.00 29.06 174 ASP A C 1
ATOM 1267 O O . ASP A 1 187 ? 6.948 16.310 -17.941 1.00 32.17 174 ASP A O 1
ATOM 1272 N N . ALA A 1 188 ? 8.882 15.870 -18.995 1.00 25.89 175 ALA A N 1
ATOM 1273 C CA . ALA A 1 188 ? 9.091 14.601 -18.330 1.00 27.18 175 ALA A CA 1
ATOM 1274 C C . ALA A 1 188 ? 7.805 13.777 -18.251 1.00 27.94 175 ALA A C 1
ATOM 1275 O O . ALA A 1 188 ? 7.506 13.226 -17.196 1.00 28.14 175 ALA A O 1
ATOM 1277 N N . TRP A 1 189 ? 7.062 13.656 -19.361 1.00 29.65 176 TRP A N 1
ATOM 1278 C CA . TRP A 1 189 ? 5.718 13.069 -19.325 1.00 26.15 176 TRP A CA 1
ATOM 1279 C C . TRP A 1 189 ? 5.757 11.559 -19.052 1.00 25.11 176 TRP A C 1
ATOM 1280 O O . TRP A 1 189 ? 4.763 11.011 -18.595 1.00 27.27 176 TRP A O 1
ATOM 1291 N N . ASN A 1 190 ? 6.891 10.884 -19.316 1.00 25.19 177 ASN A N 1
ATOM 1292 C CA . ASN A 1 190 ? 6.955 9.427 -19.264 1.00 26.72 177 ASN A CA 1
ATOM 1293 C C . ASN A 1 190 ? 7.542 8.892 -17.956 1.00 27.98 177 ASN A C 1
ATOM 1294 O O . ASN A 1 190 ? 8.118 7.799 -17.954 1.00 30.58 177 ASN A O 1
ATOM 1299 N N . ARG A 1 191 ? 7.399 9.614 -16.832 1.00 27.80 178 ARG A N 1
ATOM 1300 C CA . ARG A 1 191 ? 8.078 9.161 -15.614 1.00 26.45 178 ARG A CA 1
ATOM 1301 C C . ARG A 1 191 ? 7.102 8.574 -14.595 1.00 25.45 178 ARG A C 1
ATOM 1302 O O . ARG A 1 191 ? 7.544 7.923 -13.651 1.00 26.11 178 ARG A O 1
ATOM 1310 N N . PHE A 1 192 ? 5.789 8.771 -14.787 1.00 24.32 179 PHE A N 1
ATOM 1311 C CA . PHE A 1 192 ? 4.795 8.326 -13.822 1.00 25.47 179 PHE A CA 1
ATOM 1312 C C . PHE A 1 192 ? 3.741 7.471 -14.519 1.00 26.69 179 PHE A C 1
ATOM 1313 O O . PHE A 1 192 ? 3.377 7.733 -15.667 1.00 28.13 179 PHE A O 1
ATOM 1321 N N . ASN A 1 193 ? 3.263 6.462 -13.786 1.00 24.42 180 ASN A N 1
ATOM 1322 C CA . ASN A 1 193 ? 2.258 5.541 -14.283 1.00 25.74 180 ASN A CA 1
ATOM 1323 C C . ASN A 1 193 ? 1.002 6.310 -14.667 1.00 24.12 180 ASN A C 1
ATOM 1324 O O . ASN A 1 193 ? 0.327 5.931 -15.623 1.00 24.96 180 ASN A O 1
ATOM 1329 N N . GLU A 1 194 ? 0.710 7.399 -13.954 1.00 26.30 181 GLU A N 1
ATOM 1330 C CA . GLU A 1 194 ? -0.504 8.193 -14.179 1.00 23.99 181 GLU A CA 1
ATOM 1331 C C . GLU A 1 194 ? -0.508 8.800 -15.580 1.00 22.84 181 GLU A C 1
ATOM 1332 O O . GLU A 1 194 ? -1.566 9.141 -16.079 1.00 22.87 181 GLU A O 1
ATOM 1338 N N . ARG A 1 195 ? 0.666 8.979 -16.207 1.00 23.03 182 ARG A N 1
ATOM 1339 C CA . ARG A 1 195 ? 0.716 9.579 -17.536 1.00 24.49 182 ARG A CA 1
ATOM 1340 C C . ARG A 1 195 ? 0.992 8.539 -18.624 1.00 25.86 182 ARG A C 1
ATOM 1341 O O . ARG A 1 195 ? 0.645 8.770 -19.788 1.00 26.80 182 ARG A O 1
ATOM 1349 N N . THR A 1 196 ? 1.583 7.397 -18.249 1.00 25.43 183 THR A N 1
ATOM 1350 C CA . THR A 1 196 ? 2.085 6.429 -19.208 1.00 24.85 183 THR A CA 1
ATOM 1351 C C . THR A 1 196 ? 1.170 5.220 -19.343 1.00 24.40 183 THR A C 1
ATOM 1352 O O . THR A 1 196 ? 1.184 4.569 -20.387 1.00 25.28 183 THR A O 1
ATOM 1356 N N . GLY A 1 197 ? 0.413 4.915 -18.275 1.00 24.85 184 GLY A N 1
ATOM 1357 C CA . GLY A 1 197 ? -0.359 3.689 -18.151 1.00 23.86 184 GLY A CA 1
ATOM 1358 C C . GLY A 1 197 ? 0.467 2.588 -17.470 1.00 25.62 184 GLY A C 1
ATOM 1359 O O . GLY A 1 197 ? -0.018 1.475 -17.239 1.00 26.59 184 GLY A O 1
ATOM 1360 N N . GLY A 1 198 ? 1.723 2.913 -17.131 1.00 24.18 185 GLY A N 1
ATOM 1361 C CA . GLY A 1 198 ? 2.645 1.943 -16.577 1.00 24.25 185 GLY A CA 1
ATOM 1362 C C . GLY A 1 198 ? 3.604 1.437 -17.644 1.00 26.63 185 GLY A C 1
ATOM 1363 O O . GLY A 1 198 ? 3.295 1.492 -18.837 1.00 23.29 185 GLY A O 1
ATOM 1364 N N . THR A 1 199 ? 4.770 0.940 -17.202 1.00 24.24 186 THR A N 1
ATOM 1365 C CA . THR A 1 199 ? 5.769 0.431 -18.131 1.00 24.80 186 THR A CA 1
ATOM 1366 C C . THR A 1 199 ? 5.192 -0.652 -19.058 1.00 24.80 186 THR A C 1
ATOM 1367 O O . THR A 1 199 ? 5.488 -0.690 -20.249 1.00 26.44 186 THR A O 1
ATOM 1371 N N . LEU A 1 200 ? 4.382 -1.561 -18.517 1.00 27.48 187 LEU A N 1
ATOM 1372 C CA . LEU A 1 200 ? 3.910 -2.701 -19.297 1.00 29.42 187 LEU A CA 1
ATOM 1373 C C . LEU A 1 200 ? 2.824 -2.270 -20.301 1.00 29.37 187 LEU A C 1
ATOM 1374 O O . LEU A 1 200 ? 2.460 -3.036 -21.190 1.00 28.57 187 LEU A O 1
ATOM 1379 N N . VAL A 1 201 ? 2.322 -1.043 -20.170 1.00 25.78 188 VAL A N 1
ATOM 1380 C CA . VAL A 1 201 ? 1.455 -0.466 -21.183 1.00 29.12 188 VAL A CA 1
ATOM 1381 C C . VAL A 1 201 ? 2.310 0.327 -22.175 1.00 27.41 188 VAL A C 1
ATOM 1382 O O . VAL A 1 201 ? 2.293 0.044 -23.363 1.00 30.95 188 VAL A O 1
ATOM 1386 N N . GLU A 1 202 ? 3.082 1.275 -21.654 1.00 26.51 189 GLU A N 1
ATOM 1387 C CA . GLU A 1 202 ? 3.876 2.193 -22.454 1.00 27.34 189 GLU A CA 1
ATOM 1388 C C . GLU A 1 202 ? 4.882 1.430 -23.314 1.00 27.26 189 GLU A C 1
ATOM 1389 O O . GLU A 1 202 ? 4.995 1.712 -24.506 1.00 25.72 189 GLU A O 1
ATOM 1395 N N . LYS A 1 203 ? 5.627 0.495 -22.730 1.00 26.02 190 LYS A N 1
ATOM 1396 C CA . LYS A 1 203 ? 6.687 -0.154 -23.492 1.00 27.27 190 LYS A CA 1
ATOM 1397 C C . LYS A 1 203 ? 6.252 -1.535 -23.997 1.00 26.66 190 LYS A C 1
ATOM 1398 O O . LYS A 1 203 ? 6.761 -1.993 -25.015 1.00 26.66 190 LYS A O 1
ATOM 1404 N N . CYS A 1 204 ? 5.307 -2.204 -23.314 1.00 23.50 191 CYS A N 1
ATOM 1405 C CA . CYS A 1 204 ? 5.052 -3.603 -23.596 1.00 25.05 191 CYS A CA 1
ATOM 1406 C C . CYS A 1 204 ? 3.731 -3.858 -24.332 1.00 24.50 191 CYS A C 1
ATOM 1407 O O . CYS A 1 204 ? 3.457 -5.012 -24.698 1.00 23.42 191 CYS A O 1
ATOM 1410 N N . CYS A 1 205 ? 2.943 -2.819 -24.625 1.00 22.63 192 CYS A N 1
ATOM 1411 C CA . CYS A 1 205 ? 1.761 -3.045 -25.460 1.00 25.71 192 CYS A CA 1
ATOM 1412 C C . CYS A 1 205 ? 2.184 -3.720 -26.773 1.00 23.71 192 CYS A C 1
ATOM 1413 O O . CYS A 1 205 ? 1.509 -4.624 -27.230 1.00 22.97 192 CYS A O 1
ATOM 1416 N N . HIS A 1 206 ? 3.340 -3.327 -27.336 1.00 22.37 193 HIS A N 1
ATOM 1417 C CA . HIS A 1 206 ? 3.870 -3.891 -28.564 1.00 23.52 193 HIS A CA 1
ATOM 1418 C C . HIS A 1 206 ? 3.936 -5.413 -28.474 1.00 24.83 193 HIS A C 1
ATOM 1419 O O . HIS A 1 206 ? 3.555 -6.133 -29.412 1.00 25.21 193 HIS A O 1
ATOM 1426 N N . PHE A 1 207 ? 4.424 -5.891 -27.325 1.00 24.47 194 PHE A N 1
ATOM 1427 C CA . PHE A 1 207 ? 4.672 -7.309 -27.107 1.00 22.40 194 PHE A CA 1
ATOM 1428 C C . PHE A 1 207 ? 3.375 -8.072 -26.863 1.00 21.91 194 PHE A C 1
ATOM 1429 O O . PHE A 1 207 ? 3.195 -9.161 -27.381 1.00 24.28 194 PHE A O 1
ATOM 1437 N N . PHE A 1 208 ? 2.449 -7.515 -26.101 1.00 23.63 195 PHE A N 1
ATOM 1438 C CA . PHE A 1 208 ? 1.163 -8.168 -25.894 1.00 24.39 195 PHE A CA 1
ATOM 1439 C C . PHE A 1 208 ? 0.415 -8.307 -27.216 1.00 23.42 195 PHE A C 1
ATOM 1440 O O . PHE A 1 208 ? -0.253 -9.306 -27.466 1.00 22.89 195 PHE A O 1
ATOM 1448 N N . ASP A 1 209 ? 0.523 -7.287 -28.064 1.00 24.78 196 ASP A N 1
ATOM 1449 C CA . ASP A 1 209 ? -0.112 -7.318 -29.371 1.00 24.28 196 ASP A CA 1
ATOM 1450 C C . ASP A 1 209 ? 0.543 -8.393 -30.241 1.00 24.36 196 ASP A C 1
ATOM 1451 O O . ASP A 1 209 ? -0.173 -9.161 -30.868 1.00 23.72 196 ASP A O 1
ATOM 1456 N N . LEU A 1 210 ? 1.889 -8.473 -30.271 1.00 22.68 197 LEU A N 1
ATOM 1457 C CA . LEU A 1 210 ? 2.572 -9.519 -31.019 1.00 22.97 197 LEU A CA 1
ATOM 1458 C C . LEU A 1 210 ? 2.135 -10.909 -30.543 1.00 23.61 197 LEU A C 1
ATOM 1459 O O . LEU A 1 210 ? 2.055 -11.851 -31.335 1.00 24.41 197 LEU A O 1
ATOM 1464 N N . MET A 1 211 ? 1.867 -11.058 -29.250 1.00 21.48 198 MET A N 1
ATOM 1465 C CA . MET A 1 211 ? 1.415 -12.334 -28.738 1.00 22.45 198 MET A CA 1
ATOM 1466 C C . MET A 1 211 ? 0.100 -12.713 -29.416 1.00 25.24 198 MET A C 1
ATOM 1467 O O . MET A 1 211 ? -0.032 -13.846 -29.900 1.00 21.79 198 MET A O 1
ATOM 1472 N N . ARG A 1 212 ? -0.869 -11.774 -29.440 1.00 26.20 199 ARG A N 1
ATOM 1473 C CA . ARG A 1 212 ? -2.173 -12.070 -30.025 1.00 25.50 199 ARG A CA 1
ATOM 1474 C C . ARG A 1 212 ? -1.998 -12.344 -31.516 1.00 25.55 199 ARG A C 1
ATOM 1475 O O . ARG A 1 212 ? -2.619 -13.253 -32.061 1.00 27.30 199 ARG A O 1
ATOM 1483 N N . LEU A 1 213 ? -1.126 -11.577 -32.172 1.00 26.14 200 LEU A N 1
ATOM 1484 C CA . LEU A 1 213 ? -0.929 -11.722 -33.602 1.00 27.10 200 LEU A CA 1
ATOM 1485 C C . LEU A 1 213 ? -0.326 -13.080 -33.937 1.00 26.43 200 LEU A C 1
ATOM 1486 O O . LEU A 1 213 ? -0.828 -13.775 -34.808 1.00 23.67 200 LEU A O 1
ATOM 1491 N N . ILE A 1 214 ? 0.798 -13.406 -33.290 1.00 28.40 201 ILE A N 1
ATOM 1492 C CA . ILE A 1 214 ? 1.532 -14.617 -33.584 1.00 27.25 201 ILE A CA 1
ATOM 1493 C C . ILE A 1 214 ? 0.684 -15.847 -33.235 1.00 27.15 201 ILE A C 1
ATOM 1494 O O . ILE A 1 214 ? 0.637 -16.764 -34.034 1.00 25.14 201 ILE A O 1
ATOM 1499 N N . LEU A 1 215 ? 0.034 -15.877 -32.068 1.00 26.69 202 LEU A N 1
ATOM 1500 C CA . LEU A 1 215 ? -0.678 -17.059 -31.593 1.00 28.04 202 LEU A CA 1
ATOM 1501 C C . LEU A 1 215 ? -2.111 -17.124 -32.123 1.00 29.84 202 LEU A C 1
ATOM 1502 O O . LEU A 1 215 ? -2.785 -18.143 -31.958 1.00 30.69 202 LEU A O 1
ATOM 1507 N N . GLN A 1 216 ? -2.588 -16.040 -32.718 1.00 27.14 203 GLN A N 1
ATOM 1508 C CA . GLN A 1 216 ? -3.933 -16.001 -33.273 1.00 30.98 203 GLN A CA 1
ATOM 1509 C C . GLN A 1 216 ? -4.955 -16.483 -32.248 1.00 30.32 203 GLN A C 1
ATOM 1510 O O . GLN A 1 216 ? -5.757 -17.370 -32.508 1.00 28.18 203 GLN A O 1
ATOM 1516 N N . ASP A 1 217 ? -4.932 -15.863 -31.070 1.00 31.80 204 ASP A N 1
ATOM 1517 C CA . ASP A 1 217 ? -5.757 -16.298 -29.962 1.00 32.03 204 ASP A CA 1
ATOM 1518 C C . ASP A 1 217 ? -5.862 -15.136 -28.980 1.00 31.24 204 ASP A C 1
ATOM 1519 O O . ASP A 1 217 ? -5.117 -14.156 -29.086 1.00 36.35 204 ASP A O 1
ATOM 1524 N N . GLU A 1 218 ? -6.763 -15.269 -28.015 1.00 28.68 205 GLU A N 1
ATOM 1525 C CA . GLU A 1 218 ? -7.001 -14.228 -27.034 1.00 28.49 205 GLU A CA 1
ATOM 1526 C C . GLU A 1 218 ? -6.472 -14.683 -25.677 1.00 28.77 205 GLU A C 1
ATOM 1527 O O . GLU A 1 218 ? -6.569 -15.866 -25.349 1.00 26.76 205 GLU A O 1
ATOM 1533 N N . PRO A 1 219 ? -5.949 -13.763 -24.834 1.00 28.79 206 PRO A N 1
ATOM 1534 C CA . PRO A 1 219 ? -5.486 -14.124 -23.496 1.00 27.28 206 PRO A CA 1
ATOM 1535 C C . PRO A 1 219 ? -6.657 -14.376 -22.555 1.00 30.53 206 PRO A C 1
ATOM 1536 O O . PRO A 1 219 ? -7.715 -13.757 -22.712 1.00 25.59 206 PRO A O 1
ATOM 1540 N N . THR A 1 220 ? -6.451 -15.290 -21.592 1.00 29.52 207 THR A N 1
ATOM 1541 C CA . THR A 1 220 ? -7.436 -15.550 -20.568 1.00 30.39 207 THR A CA 1
ATOM 1542 C C . THR A 1 220 ? -6.912 -15.128 -19.201 1.00 30.89 207 THR A C 1
ATOM 1543 O O . THR A 1 220 ? -7.704 -14.867 -18.308 1.00 28.93 207 THR A O 1
ATOM 1547 N N . ARG A 1 221 ? -5.583 -15.106 -19.035 1.00 28.05 208 ARG A N 1
ATOM 1548 C CA . ARG A 1 221 ? -5.000 -14.931 -17.724 1.00 29.94 208 ARG A CA 1
ATOM 1549 C C . ARG A 1 221 ? -3.598 -14.353 -17.867 1.00 27.15 208 ARG A C 1
ATOM 1550 O O . ARG A 1 221 ? -2.827 -14.810 -18.712 1.00 23.77 208 ARG A O 1
ATOM 1558 N N . ILE A 1 222 ? -3.282 -13.376 -16.992 1.00 27.64 209 ILE A N 1
ATOM 1559 C CA . ILE A 1 222 ? -1.969 -12.758 -16.978 1.00 28.24 209 ILE A CA 1
ATOM 1560 C C . ILE A 1 222 ? -1.460 -12.709 -15.540 1.00 26.11 209 ILE A C 1
ATOM 1561 O O . ILE A 1 222 ? -2.193 -12.415 -14.590 1.00 25.67 209 ILE A O 1
ATOM 1566 N N . TYR A 1 223 ? -0.166 -12.982 -15.407 1.00 23.75 210 TYR A N 1
ATOM 1567 C CA . TYR A 1 223 ? 0.518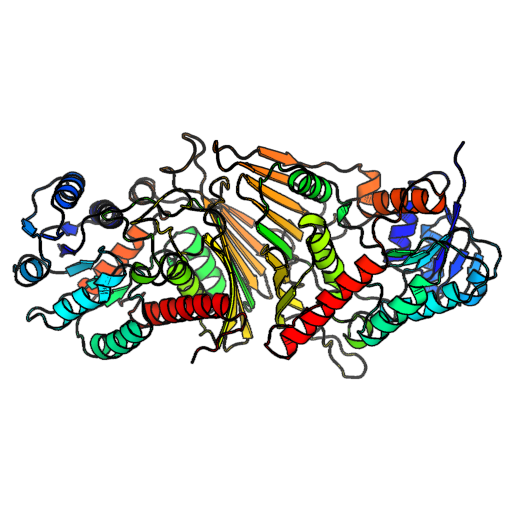 -12.927 -14.130 1.00 25.69 210 TYR A CA 1
ATOM 1568 C C . TYR A 1 223 ? 1.867 -12.292 -14.389 1.00 26.17 210 TYR A C 1
ATOM 1569 O O . TYR A 1 223 ? 2.539 -12.636 -15.360 1.00 23.54 210 TYR A O 1
ATOM 1578 N N . ALA A 1 224 ? 2.261 -11.38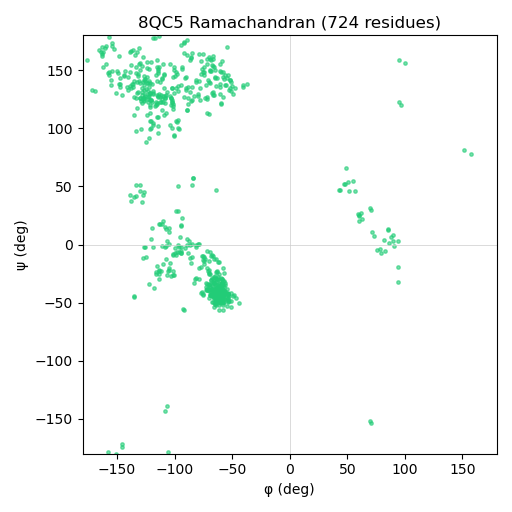1 -13.503 1.00 27.50 211 ALA A N 1
ATOM 1579 C CA . ALA A 1 224 ? 3.542 -10.728 -13.682 1.00 29.20 211 ALA A CA 1
ATOM 1580 C C . ALA A 1 224 ? 4.226 -10.598 -12.335 1.00 28.95 211 ALA A C 1
ATOM 1581 O O . ALA A 1 224 ? 3.546 -10.482 -11.334 1.00 26.36 211 ALA A O 1
ATOM 1583 N N . SER A 1 225 ? 5.565 -10.651 -12.354 1.00 26.72 212 SER A N 1
ATOM 1584 C CA . SER A 1 225 ? 6.389 -10.268 -11.230 1.00 25.49 212 SER A CA 1
ATOM 1585 C C . SER A 1 225 ? 7.305 -9.176 -11.732 1.00 26.71 212 SER A C 1
ATOM 1586 O O . SER A 1 225 ? 7.936 -9.345 -12.776 1.00 28.01 212 SER A O 1
ATOM 1589 N N . GLY A 1 226 ? 7.366 -8.062 -11.005 1.00 24.42 213 GLY A N 1
ATOM 1590 C CA . GLY A 1 226 ? 8.143 -6.941 -11.483 1.00 26.94 213 GLY A CA 1
ATOM 1591 C C . GLY A 1 226 ? 8.385 -5.919 -10.392 1.00 27.57 213 GLY A C 1
ATOM 1592 O O . GLY A 1 226 ? 7.759 -5.958 -9.349 1.00 26.11 213 GLY A O 1
ATOM 1593 N N . GLY A 1 227 ? 9.297 -4.990 -10.656 1.00 29.53 214 GLY A N 1
ATOM 1594 C CA . GLY A 1 227 ? 9.547 -3.952 -9.681 1.00 28.33 214 GLY A CA 1
ATOM 1595 C C . GLY A 1 227 ? 10.206 -2.720 -10.274 1.00 28.30 214 GLY A C 1
ATOM 1596 O O . GLY A 1 227 ? 10.575 -2.711 -11.448 1.00 26.86 214 GLY A O 1
ATOM 1597 N N . HIS A 1 228 ? 10.260 -1.679 -9.427 1.00 26.93 215 HIS A N 1
ATOM 1598 C CA . HIS A 1 228 ? 11.041 -0.498 -9.678 1.00 24.30 215 HIS A CA 1
ATOM 1599 C C . HIS A 1 228 ? 12.324 -0.618 -8.871 1.00 25.37 215 HIS A C 1
ATOM 1600 O O . HIS A 1 228 ? 12.353 -0.231 -7.701 1.00 30.15 215 HIS A O 1
ATOM 1607 N N . ASP A 1 229 ? 13.384 -1.144 -9.486 1.00 25.99 216 ASP A N 1
ATOM 1608 C CA . ASP A 1 229 ? 14.545 -1.584 -8.722 1.00 27.24 216 ASP A CA 1
ATOM 1609 C C . ASP A 1 229 ? 15.811 -0.781 -9.013 1.00 26.87 216 ASP A C 1
ATOM 1610 O O . ASP A 1 229 ? 16.764 -0.851 -8.231 1.00 25.02 216 ASP A O 1
ATOM 1615 N N . VAL A 1 230 ? 15.864 -0.063 -10.134 1.00 26.93 217 VAL A N 1
ATOM 1616 C CA . VAL A 1 230 ? 17.142 0.492 -10.570 1.00 25.80 217 VAL A CA 1
ATOM 1617 C C . VAL A 1 230 ? 17.029 1.944 -11.034 1.00 27.44 217 VAL A C 1
ATOM 1618 O O . VAL A 1 230 ? 17.896 2.737 -10.695 1.00 26.12 217 VAL A O 1
ATOM 1622 N N . ASN A 1 231 ? 16.004 2.291 -11.840 1.00 27.73 218 ASN A N 1
ATOM 1623 C CA . ASN A 1 231 ? 16.098 3.444 -12.734 1.00 24.83 218 ASN A CA 1
ATOM 1624 C C . ASN A 1 231 ? 15.534 4.714 -12.102 1.00 22.91 218 ASN A C 1
ATOM 1625 O O . ASN A 1 231 ? 14.610 4.668 -11.277 1.00 25.84 218 ASN A O 1
ATOM 1630 N N . HIS A 1 232 ? 16.073 5.847 -12.560 1.00 25.27 219 HIS A N 1
ATOM 1631 C CA . HIS A 1 232 ? 15.523 7.175 -12.303 1.00 25.76 219 HIS A CA 1
ATOM 1632 C C . HIS A 1 232 ? 15.474 7.497 -10.807 1.00 27.04 219 HIS A C 1
ATOM 1633 O O . HIS A 1 232 ? 14.677 8.338 -10.381 1.00 25.99 219 HIS A O 1
ATOM 1640 N N . MET A 1 233 ? 16.345 6.863 -10.013 1.00 29.39 220 MET A N 1
ATOM 1641 C CA . MET A 1 233 ? 16.325 7.006 -8.559 1.00 30.61 220 MET A CA 1
ATOM 1642 C C . MET A 1 233 ? 16.823 8.393 -8.148 1.00 30.03 220 MET A C 1
ATOM 1643 O O . MET A 1 233 ? 16.489 8.850 -7.069 1.00 29.94 220 MET A O 1
ATOM 1648 N N . ASP A 1 234 ? 17.556 9.060 -9.050 1.00 32.38 221 ASP A N 1
ATOM 1649 C CA . ASP A 1 234 ? 18.198 10.337 -8.799 1.00 32.53 221 ASP A CA 1
ATOM 1650 C C . ASP A 1 234 ? 17.458 11.493 -9.477 1.00 29.70 221 ASP A C 1
ATOM 1651 O O . ASP A 1 234 ? 17.998 12.583 -9.618 1.00 29.37 221 ASP A O 1
ATOM 1656 N N . GLU A 1 235 ? 16.230 11.261 -9.932 1.00 28.40 222 GLU A N 1
ATOM 1657 C CA . GLU A 1 235 ? 15.435 12.298 -10.570 1.00 28.91 222 GLU A CA 1
ATOM 1658 C C . GLU A 1 235 ? 14.257 12.626 -9.661 1.00 28.43 222 GLU A C 1
ATOM 1659 O O . GLU A 1 235 ? 13.492 11.754 -9.270 1.00 29.18 222 GLU A O 1
ATOM 1665 N N . LEU A 1 236 ? 14.083 13.905 -9.344 1.00 27.63 223 LEU A N 1
ATOM 1666 C CA . LEU A 1 236 ? 12.970 14.311 -8.509 1.00 27.97 223 LEU A CA 1
ATOM 1667 C C . LEU A 1 236 ? 12.027 15.197 -9.316 1.00 28.71 223 LEU A C 1
ATOM 1668 O O . LEU A 1 236 ? 12.473 15.999 -10.119 1.00 27.25 223 LEU A O 1
ATOM 1673 N N . TYR A 1 237 ? 10.718 15.015 -9.108 1.00 28.29 224 TYR A N 1
ATOM 1674 C CA . TYR A 1 237 ? 9.665 15.728 -9.824 1.00 30.98 224 TYR A CA 1
ATOM 1675 C C . TYR A 1 237 ? 8.664 16.198 -8.779 1.00 32.17 224 TYR A C 1
ATOM 1676 O O . TYR A 1 237 ? 7.830 15.405 -8.342 1.00 28.32 224 TYR A O 1
ATOM 1685 N N . GLU A 1 238 ? 8.802 17.471 -8.365 1.00 34.11 225 GLU A N 1
ATOM 1686 C CA . GLU A 1 238 ? 8.129 18.002 -7.185 1.00 38.23 225 GLU A CA 1
ATOM 1687 C C . GLU A 1 238 ? 8.296 17.042 -6.008 1.00 34.72 225 GLU A C 1
ATOM 1688 O O . GLU A 1 238 ? 7.317 16.638 -5.388 1.00 29.63 225 GLU A O 1
ATOM 1694 N N . GLY A 1 239 ? 9.546 16.650 -5.721 1.00 32.77 226 GLY A N 1
ATOM 1695 C CA . GLY A 1 239 ? 9.847 15.824 -4.562 1.00 29.99 226 GLY A CA 1
ATOM 1696 C C . GLY A 1 239 ? 9.539 14.331 -4.757 1.00 31.83 226 GLY A C 1
ATOM 1697 O O . GLY A 1 239 ? 9.925 13.509 -3.917 1.00 33.06 226 GLY A O 1
ATOM 1698 N N . ARG A 1 240 ? 8.897 13.964 -5.876 1.00 29.76 227 ARG A N 1
ATOM 1699 C CA . ARG A 1 240 ? 8.498 12.586 -6.124 1.00 29.35 227 ARG A CA 1
ATOM 1700 C C . ARG A 1 240 ? 9.516 11.883 -7.023 1.00 27.24 227 ARG A C 1
ATOM 1701 O O . ARG A 1 240 ? 10.093 12.477 -7.929 1.00 26.08 227 ARG A O 1
ATOM 1709 N N . VAL A 1 241 ? 9.694 10.585 -6.784 1.00 25.71 228 VAL A N 1
ATOM 1710 C CA . VAL A 1 241 ? 10.480 9.716 -7.641 1.00 27.53 228 VAL A CA 1
ATOM 1711 C C . VAL A 1 241 ? 9.515 8.913 -8.522 1.00 26.48 228 VAL A C 1
ATOM 1712 O O . VAL A 1 241 ? 8.396 8.598 -8.105 1.00 24.33 228 VAL A O 1
ATOM 1716 N N . SER A 1 242 ? 9.938 8.674 -9.765 1.00 25.18 229 SER A N 1
ATOM 1717 C CA . SER A 1 242 ? 9.249 7.813 -10.726 1.00 26.74 229 SER A CA 1
ATOM 1718 C C . SER A 1 242 ? 8.704 6.548 -10.060 1.00 27.87 229 SER A C 1
ATOM 1719 O O . SER A 1 242 ? 9.408 5.901 -9.279 1.00 26.98 229 SER A O 1
ATOM 1722 N N . ASP A 1 243 ? 7.456 6.192 -10.394 1.00 24.76 230 ASP A N 1
ATOM 1723 C CA . ASP A 1 243 ? 6.812 5.045 -9.784 1.00 25.62 230 ASP A CA 1
ATOM 1724 C C . ASP A 1 243 ? 6.704 3.909 -10.802 1.00 27.05 230 ASP A C 1
ATOM 1725 O O . ASP A 1 243 ? 5.965 2.952 -10.608 1.00 23.74 230 ASP A O 1
ATOM 1730 N N . MET A 1 244 ? 7.443 4.007 -11.910 1.00 27.17 231 MET A N 1
ATOM 1731 C CA . MET A 1 244 ? 7.307 3.023 -12.963 1.00 27.59 231 MET A CA 1
ATOM 1732 C C . MET A 1 244 ? 8.269 1.844 -12.770 1.00 27.14 231 MET A C 1
ATOM 1733 O O . MET A 1 244 ? 9.413 1.986 -12.315 1.00 24.61 231 MET A O 1
ATOM 1738 N N . ILE A 1 245 ? 7.746 0.676 -13.157 1.00 25.19 232 ILE A N 1
ATOM 1739 C CA . ILE A 1 245 ? 8.463 -0.578 -13.233 1.00 27.11 232 ILE A CA 1
ATOM 1740 C C . ILE A 1 245 ? 9.663 -0.449 -14.177 1.00 24.67 232 ILE A C 1
ATOM 1741 O O . ILE A 1 245 ? 9.598 0.222 -15.200 1.00 24.30 232 ILE A O 1
ATOM 1746 N N . ASP A 1 246 ? 10.764 -1.130 -13.848 1.00 21.96 233 ASP A N 1
ATOM 1747 C CA . ASP A 1 246 ? 11.900 -1.149 -14.757 1.00 21.98 233 ASP A CA 1
ATOM 1748 C C . ASP A 1 246 ? 12.343 -2.569 -15.106 1.00 20.54 233 ASP A C 1
ATOM 1749 O O . ASP A 1 246 ? 13.283 -2.725 -15.897 1.00 22.07 233 ASP A O 1
ATOM 1754 N N . ASN A 1 247 ? 11.687 -3.582 -14.529 1.00 19.99 234 ASN A N 1
ATOM 1755 C CA . ASN A 1 247 ? 11.930 -4.956 -14.948 1.00 20.75 234 ASN A CA 1
ATOM 1756 C C . ASN A 1 247 ? 10.748 -5.842 -14.582 1.00 20.98 234 ASN A C 1
ATOM 1757 O O . ASN A 1 247 ? 10.107 -5.628 -13.561 1.00 21.14 234 ASN A O 1
ATOM 1762 N N . ALA A 1 248 ? 10.500 -6.855 -15.416 1.00 19.91 235 ALA A N 1
ATOM 1763 C CA . ALA A 1 248 ? 9.363 -7.724 -15.206 1.00 21.54 235 ALA A CA 1
ATOM 1764 C C . ALA A 1 248 ? 9.506 -9.028 -15.979 1.00 23.04 235 ALA A C 1
ATOM 1765 O O . ALA A 1 248 ? 10.162 -9.096 -17.020 1.00 21.30 235 ALA A O 1
ATOM 1767 N N . TYR A 1 249 ? 8.844 -10.052 -15.421 1.00 23.42 236 TYR A N 1
ATOM 1768 C CA . TYR A 1 249 ? 8.540 -11.301 -16.103 1.00 23.56 236 TYR A CA 1
ATOM 1769 C C . TYR A 1 249 ? 7.012 -11.397 -16.127 1.00 23.59 236 TYR A C 1
ATOM 1770 O O . TYR A 1 249 ? 6.380 -11.213 -15.090 1.00 23.42 236 TYR A O 1
ATOM 1779 N N . VAL A 1 250 ? 6.436 -11.663 -17.302 1.00 23.12 237 VAL A N 1
ATOM 1780 C CA . VAL A 1 250 ? 4.997 -11.786 -17.448 1.00 22.82 237 VAL A CA 1
ATOM 1781 C C . VAL A 1 250 ? 4.695 -13.120 -18.121 1.00 24.09 237 VAL A C 1
ATOM 1782 O O . VAL A 1 250 ? 5.313 -13.430 -19.134 1.00 24.66 237 VAL A O 1
ATOM 1786 N N . VAL A 1 251 ? 3.728 -13.874 -17.566 1.00 23.55 238 VAL A N 1
ATOM 1787 C CA . VAL A 1 251 ? 3.273 -15.119 -18.157 1.00 23.51 238 VAL A CA 1
ATOM 1788 C C . VAL A 1 251 ? 1.812 -14.946 -18.577 1.00 26.36 238 VAL A C 1
ATOM 1789 O O . VAL A 1 251 ? 0.982 -14.525 -17.774 1.00 24.44 238 VAL A O 1
ATOM 1793 N N . VAL A 1 252 ? 1.511 -15.281 -19.845 1.00 24.61 239 VAL A N 1
ATOM 1794 C CA . VAL A 1 252 ? 0.193 -15.051 -20.409 1.00 26.74 239 VAL A CA 1
ATOM 1795 C C . VAL A 1 252 ? -0.345 -16.383 -20.906 1.00 27.55 239 VAL A C 1
ATOM 1796 O O . VAL A 1 252 ? 0.322 -17.060 -21.686 1.00 27.03 239 VAL A O 1
ATOM 1800 N N . ASP A 1 253 ? -1.540 -16.754 -20.422 1.00 26.84 240 ASP A N 1
ATOM 1801 C CA . ASP A 1 253 ? -2.225 -17.942 -20.917 1.00 30.69 240 ASP A CA 1
ATOM 1802 C C . ASP A 1 253 ? -3.301 -17.518 -21.911 1.00 29.39 240 ASP A C 1
ATOM 1803 O O . ASP A 1 253 ? -3.867 -16.441 -21.755 1.00 26.57 240 ASP A O 1
ATOM 1808 N N . PHE A 1 254 ? -3.583 -18.395 -22.891 1.00 31.20 241 PHE A N 1
ATOM 1809 C CA . PHE A 1 254 ? -4.500 -18.110 -23.983 1.00 31.68 241 PHE A CA 1
ATOM 1810 C C . PHE A 1 254 ? -5.594 -19.179 -24.016 1.00 32.38 241 PHE A C 1
ATOM 1811 O O . PHE A 1 254 ? -5.365 -20.284 -23.538 1.00 32.05 241 PHE A O 1
ATOM 1819 N N . LYS A 1 255 ? -6.751 -18.838 -24.609 1.00 33.89 242 LYS A N 1
ATOM 1820 C CA . LYS A 1 255 ? -7.949 -19.671 -24.636 1.00 34.84 242 LYS A CA 1
ATOM 1821 C C . LYS A 1 255 ? -7.610 -21.084 -25.120 1.00 36.98 242 LYS A C 1
ATOM 1822 O O . LYS A 1 255 ? -7.950 -22.071 -24.478 1.00 40.85 242 LYS A O 1
ATOM 1826 N N . SER A 1 256 ? -6.973 -21.182 -26.282 1.00 39.37 243 SER A N 1
ATOM 1827 C CA . SER A 1 256 ? -6.307 -22.397 -26.702 1.00 45.00 243 SER A CA 1
ATOM 1828 C C . SER A 1 256 ? -5.063 -22.440 -25.829 1.00 49.99 243 SER A C 1
ATOM 1829 O O . SER A 1 256 ? -4.326 -21.464 -25.808 1.00 73.87 243 SER A O 1
ATOM 1832 N N . GLY A 1 257 ? -4.812 -23.512 -25.111 1.00 39.82 244 GLY A N 1
ATOM 1833 C CA . GLY A 1 257 ? -3.806 -23.476 -24.069 1.00 31.70 244 GLY A CA 1
ATOM 1834 C C . GLY A 1 257 ? -2.391 -23.227 -24.584 1.00 29.77 244 GLY A C 1
ATOM 1835 O O . GLY A 1 257 ? -1.448 -23.867 -24.142 1.00 40.64 244 GLY A O 1
ATOM 1836 N N . ARG A 1 258 ? -2.202 -22.250 -25.462 1.00 30.05 245 ARG A N 1
ATOM 1837 C CA . ARG A 1 258 ? -0.861 -21.759 -25.754 1.00 29.03 245 ARG A CA 1
ATOM 1838 C C . ARG A 1 258 ? -0.421 -20.810 -24.641 1.00 25.92 245 ARG A C 1
ATOM 1839 O O . ARG A 1 258 ? -1.251 -20.354 -23.855 1.00 22.50 245 ARG A O 1
ATOM 1847 N N . ARG A 1 259 ? 0.889 -20.532 -24.568 1.00 22.77 246 ARG A N 1
ATOM 1848 C CA . ARG A 1 259 ? 1.426 -19.714 -23.497 1.00 24.31 246 ARG A CA 1
ATOM 1849 C C . ARG A 1 259 ? 2.571 -18.842 -24.006 1.00 26.62 246 ARG A C 1
ATOM 1850 O O . ARG A 1 259 ? 3.319 -19.228 -24.899 1.00 25.12 246 ARG A O 1
ATOM 1858 N N . ALA A 1 260 ? 2.669 -17.638 -23.429 1.00 27.02 247 ALA A N 1
ATOM 1859 C CA . ALA A 1 260 ? 3.718 -16.686 -23.765 1.00 26.45 247 ALA A CA 1
ATOM 1860 C C . ALA A 1 260 ? 4.315 -16.111 -22.481 1.00 26.41 247 ALA A C 1
ATOM 1861 O O . ALA A 1 260 ? 3.649 -16.048 -21.438 1.00 23.92 247 ALA A O 1
ATOM 1863 N N . MET A 1 261 ? 5.581 -15.706 -22.605 1.00 26.41 248 MET A N 1
ATOM 1864 C CA . MET A 1 261 ? 6.330 -15.109 -21.519 1.00 26.04 248 MET A CA 1
ATOM 1865 C C . MET A 1 261 ? 7.073 -13.899 -22.064 1.00 25.85 248 MET A C 1
ATOM 1866 O O . MET A 1 261 ? 7.761 -14.002 -23.090 1.00 23.75 248 MET A O 1
ATOM 1871 N N . LEU A 1 262 ? 6.876 -12.759 -21.391 1.00 24.11 249 LEU A N 1
ATOM 1872 C CA . LEU A 1 262 ? 7.624 -11.545 -21.681 1.00 25.36 249 LEU A CA 1
ATOM 1873 C C . LEU A 1 262 ? 8.605 -11.295 -20.544 1.00 23.79 249 LEU A C 1
ATOM 1874 O O . LEU A 1 262 ? 8.219 -11.281 -19.376 1.00 21.51 249 LEU A O 1
ATOM 1879 N N . GLU A 1 263 ? 9.871 -11.113 -20.915 1.00 23.64 250 GLU A N 1
ATOM 1880 C CA . GLU A 1 263 ? 10.891 -10.657 -19.995 1.00 23.61 250 GLU A CA 1
ATOM 1881 C C . GLU A 1 263 ? 11.284 -9.241 -20.423 1.00 25.86 250 GLU A C 1
ATOM 1882 O O . GLU A 1 263 ? 11.653 -9.052 -21.596 1.00 24.86 250 GLU A O 1
ATOM 1888 N N . LEU A 1 264 ? 11.206 -8.274 -19.474 1.00 24.99 251 LEU A N 1
ATOM 1889 C CA . LEU A 1 264 ? 11.656 -6.905 -19.691 1.00 24.42 251 LEU A CA 1
ATOM 1890 C C . LEU A 1 264 ? 12.710 -6.487 -18.665 1.00 24.47 251 LEU A C 1
ATOM 1891 O O . LEU A 1 264 ? 12.513 -6.650 -17.469 1.00 24.00 251 LEU A O 1
ATOM 1896 N N . SER A 1 265 ? 13.805 -5.891 -19.138 1.00 25.54 252 SER A N 1
ATOM 1897 C CA . SER A 1 265 ? 14.712 -5.132 -18.286 1.00 25.57 252 SER A CA 1
ATOM 1898 C C . SER A 1 265 ? 15.066 -3.802 -18.953 1.00 25.47 252 SER A C 1
ATOM 1899 O O . SER A 1 265 ? 15.548 -3.781 -20.086 1.00 22.97 252 SER A O 1
ATOM 1902 N N . MET A 1 266 ? 14.843 -2.705 -18.213 1.00 25.20 253 MET A N 1
ATOM 1903 C CA . MET A 1 266 ? 15.145 -1.358 -18.662 1.00 24.21 253 MET A CA 1
ATOM 1904 C C . MET A 1 266 ? 16.534 -0.950 -18.164 1.00 24.23 253 MET A C 1
ATOM 1905 O O . MET A 1 266 ? 16.877 0.236 -18.178 1.00 22.04 253 MET A O 1
ATOM 1910 N N . PHE A 1 267 ? 17.342 -1.934 -17.719 1.00 25.67 254 PHE A N 1
ATOM 1911 C CA . PHE A 1 267 ? 18.715 -1.649 -17.308 1.00 26.46 254 PHE A CA 1
ATOM 1912 C C . PHE A 1 267 ? 19.668 -2.726 -17.832 1.00 28.82 254 PHE A C 1
ATOM 1913 O O . PHE A 1 267 ? 20.642 -3.073 -17.147 1.00 27.15 254 PHE A O 1
ATOM 1921 N N . ALA A 1 268 ? 19.401 -3.216 -19.056 1.00 27.32 255 ALA A N 1
ATOM 1922 C CA . ALA A 1 268 ? 20.240 -4.232 -19.677 1.00 26.98 255 ALA A CA 1
ATOM 1923 C C . ALA A 1 268 ? 20.675 -3.765 -21.068 1.00 28.20 255 ALA A C 1
ATOM 1924 O O . ALA A 1 268 ? 20.644 -4.527 -22.038 1.00 26.32 255 ALA A O 1
ATOM 1926 N N . GLU A 1 269 ? 21.106 -2.499 -21.143 1.00 28.35 256 GLU A N 1
ATOM 1927 C CA . GLU A 1 269 ? 21.465 -1.847 -22.389 1.00 27.54 256 GLU A CA 1
ATOM 1928 C C . GLU A 1 269 ? 22.829 -2.316 -22.897 1.00 26.90 256 GLU A C 1
ATOM 1929 O O . GLU A 1 269 ? 23.199 -1.980 -24.026 1.00 26.11 256 GLU A O 1
ATOM 1935 N N . GLY A 1 270 ? 23.575 -3.067 -22.075 1.00 26.80 257 GLY A N 1
ATOM 1936 C CA . GLY A 1 270 ? 24.823 -3.654 -22.535 1.00 26.17 257 GLY A CA 1
ATOM 1937 C C . GLY A 1 270 ? 24.618 -4.777 -23.544 1.00 27.56 257 GLY A C 1
ATOM 1938 O O . GLY A 1 270 ? 25.584 -5.174 -24.201 1.00 26.38 257 GLY A O 1
ATOM 1939 N N . SER A 1 271 ? 23.376 -5.292 -23.664 1.00 28.72 258 SER A N 1
ATOM 1940 C CA . SER A 1 271 ? 23.085 -6.417 -24.553 1.00 33.16 258 SER A CA 1
ATOM 1941 C C . SER A 1 271 ? 23.138 -5.972 -26.013 1.00 31.73 258 SER A C 1
ATOM 1942 O O . SER A 1 271 ? 22.435 -5.036 -26.387 1.00 30.30 258 SER A O 1
ATOM 1945 N N . LYS A 1 272 ? 23.950 -6.667 -26.820 1.00 31.85 259 LYS A N 1
ATOM 1946 C CA . LYS A 1 272 ? 24.099 -6.368 -28.233 1.00 33.96 259 LYS A CA 1
ATOM 1947 C C . LYS A 1 272 ? 22.744 -6.497 -28.933 1.00 31.48 259 LYS A C 1
ATOM 1948 O O . LYS A 1 272 ? 22.397 -5.670 -29.770 1.00 30.59 259 LYS A O 1
ATOM 1954 N N . PHE A 1 273 ? 21.987 -7.533 -28.589 1.00 28.16 260 PHE A N 1
ATOM 1955 C CA . PHE A 1 273 ? 20.670 -7.728 -29.175 1.00 29.89 260 PHE A CA 1
ATOM 1956 C C . PHE A 1 273 ? 19.619 -7.265 -28.175 1.00 28.84 260 PHE A C 1
ATOM 1957 O O . PHE A 1 273 ? 19.528 -7.771 -27.078 1.00 32.48 260 PHE A O 1
ATOM 1965 N N . GLN A 1 274 ? 18.864 -6.245 -28.546 1.00 29.43 261 GLN A N 1
ATOM 1966 C CA . GLN A 1 274 ? 17.950 -5.617 -27.610 1.00 29.69 261 GLN A CA 1
ATOM 1967 C C . GLN A 1 274 ? 16.690 -6.474 -27.487 1.00 27.14 261 GLN A C 1
ATOM 1968 O O . GLN A 1 274 ? 16.066 -6.512 -26.425 1.00 25.40 261 GLN A O 1
ATOM 1974 N N . GLU A 1 275 ? 16.341 -7.179 -28.565 1.00 26.73 262 GLU A N 1
ATOM 1975 C CA . GLU A 1 275 ? 15.165 -8.039 -28.540 1.00 28.80 262 GLU A CA 1
ATOM 1976 C C . GLU A 1 275 ? 15.537 -9.441 -28.994 1.00 25.64 262 GLU A C 1
ATOM 1977 O O . GLU A 1 275 ? 16.281 -9.601 -29.943 1.00 26.87 262 GLU A O 1
ATOM 1983 N N . ARG A 1 276 ? 14.962 -10.436 -28.312 1.00 27.96 263 ARG A N 1
ATOM 1984 C CA . ARG A 1 276 ? 14.975 -11.829 -28.712 1.00 27.48 263 ARG A CA 1
ATOM 1985 C C . ARG A 1 276 ? 13.526 -12.319 -28.690 1.00 24.91 263 ARG A C 1
ATOM 1986 O O . ARG A 1 276 ? 12.841 -12.131 -27.698 1.00 24.48 263 ARG A O 1
ATOM 1994 N N . ILE A 1 277 ? 13.069 -12.935 -29.777 1.00 26.36 264 ILE A N 1
ATOM 1995 C CA . ILE A 1 277 ? 11.780 -13.614 -29.805 1.00 26.58 264 ILE A CA 1
ATOM 1996 C C . ILE A 1 277 ? 12.006 -15.071 -30.196 1.00 26.84 264 ILE A C 1
ATOM 1997 O O . ILE A 1 277 ? 12.664 -15.343 -31.199 1.00 25.13 264 ILE A O 1
ATOM 2002 N N . SER A 1 278 ? 11.474 -15.998 -29.397 1.00 27.94 265 SER A N 1
ATOM 2003 C CA . SER A 1 278 ? 11.526 -17.412 -29.732 1.00 29.08 265 SER A CA 1
ATOM 2004 C C . SER A 1 278 ? 10.099 -17.961 -29.788 1.00 25.55 265 SER A C 1
ATOM 2005 O O . SER A 1 278 ? 9.272 -17.614 -28.954 1.00 23.70 265 SER A O 1
ATOM 2008 N N . ILE A 1 279 ? 9.839 -18.834 -30.769 1.00 25.43 266 ILE A N 1
ATOM 2009 C CA . ILE A 1 279 ? 8.548 -19.499 -30.900 1.00 26.20 266 ILE A CA 1
ATOM 2010 C C . ILE A 1 279 ? 8.809 -20.996 -30.995 1.00 25.99 266 ILE A C 1
ATOM 2011 O O . ILE A 1 279 ? 9.605 -21.413 -31.820 1.00 26.96 266 ILE A O 1
ATOM 2016 N N . VAL A 1 280 ? 8.162 -21.778 -30.121 1.00 26.76 267 VAL A N 1
ATOM 2017 C CA . VAL A 1 280 ? 8.361 -23.214 -30.058 1.00 24.83 267 VAL A CA 1
ATOM 2018 C C . VAL A 1 280 ? 7.049 -23.884 -30.447 1.00 25.50 267 VAL A C 1
ATOM 2019 O O . VAL A 1 280 ? 5.998 -23.655 -29.833 1.00 22.23 267 VAL A O 1
ATOM 2023 N N . GLY A 1 281 ? 7.138 -24.704 -31.503 1.00 26.24 268 GLY A N 1
ATOM 2024 C CA . GLY A 1 281 ? 6.055 -25.583 -31.903 1.00 23.58 268 GLY A CA 1
ATOM 2025 C C . GLY A 1 281 ? 6.500 -27.037 -31.833 1.00 25.61 268 GLY A C 1
ATOM 2026 O O . GLY A 1 281 ? 7.677 -27.331 -31.542 1.00 23.48 268 GLY A O 1
ATOM 2027 N N . ASP A 1 282 ? 5.551 -27.938 -32.144 1.00 26.05 269 ASP A N 1
ATOM 2028 C CA . ASP A 1 282 ? 5.794 -29.371 -32.041 1.00 23.41 269 ASP A CA 1
ATOM 2029 C C . ASP A 1 282 ? 6.545 -29.920 -33.253 1.00 22.18 269 ASP A C 1
ATOM 2030 O O . ASP A 1 282 ? 6.914 -31.086 -33.235 1.00 24.80 269 ASP A O 1
ATOM 2035 N N . ALA A 1 283 ? 6.864 -29.096 -34.261 1.00 23.07 270 ALA A N 1
ATOM 2036 C CA . ALA A 1 283 ? 7.723 -29.521 -35.364 1.00 20.77 270 ALA A CA 1
ATOM 2037 C C . ALA A 1 283 ? 9.054 -28.778 -35.373 1.00 22.01 270 ALA A C 1
ATOM 2038 O O . ALA A 1 283 ? 10.060 -29.325 -35.798 1.00 21.94 270 ALA A O 1
ATOM 2040 N N . ALA A 1 284 ? 9.074 -27.529 -34.886 1.00 24.07 271 ALA A N 1
ATOM 2041 C CA . ALA A 1 284 ? 10.275 -26.717 -34.958 1.00 23.99 271 ALA A CA 1
ATOM 2042 C C . ALA A 1 284 ? 10.185 -25.549 -34.003 1.00 23.37 271 ALA A C 1
ATOM 2043 O O . ALA A 1 284 ? 9.119 -25.216 -33.489 1.00 25.80 271 ALA A O 1
ATOM 2045 N N . LYS A 1 285 ? 11.354 -24.965 -33.772 1.00 24.75 272 LYS A N 1
ATOM 2046 C CA . LYS A 1 285 ? 11.491 -23.694 -33.093 1.00 26.31 272 LYS A CA 1
ATOM 2047 C C . LYS A 1 285 ? 12.056 -22.671 -34.078 1.00 27.75 272 LYS A C 1
ATOM 2048 O O . LYS A 1 285 ? 12.810 -23.036 -34.976 1.00 26.04 272 LYS A O 1
ATOM 2054 N N . ILE A 1 286 ? 11.660 -21.402 -33.912 1.00 26.75 273 ILE A N 1
ATOM 2055 C CA . ILE A 1 286 ? 12.299 -20.299 -34.615 1.00 25.28 273 ILE A CA 1
ATOM 2056 C C . ILE A 1 286 ? 12.576 -19.180 -33.613 1.00 26.22 273 ILE A C 1
ATOM 2057 O O . ILE A 1 286 ? 11.818 -18.981 -32.665 1.00 25.72 273 ILE A O 1
ATOM 2062 N N . GLU A 1 287 ? 13.667 -18.443 -33.852 1.00 26.13 274 GLU A N 1
ATOM 2063 C CA . GLU A 1 287 ? 14.104 -17.380 -32.968 1.00 28.38 274 GLU A CA 1
ATOM 2064 C C . GLU A 1 287 ? 14.693 -16.240 -33.802 1.00 29.27 274 GLU A C 1
ATOM 2065 O O . GLU A 1 287 ? 15.315 -16.490 -34.825 1.00 27.55 274 GLU A O 1
ATOM 2071 N N . CYS A 1 288 ? 14.500 -14.996 -33.359 1.00 25.72 275 CYS A N 1
ATOM 2072 C CA . CYS A 1 288 ? 15.147 -13.858 -33.999 1.00 28.96 275 CYS A CA 1
ATOM 2073 C C . CYS A 1 288 ? 15.856 -13.024 -32.937 1.00 28.67 275 CYS A C 1
ATOM 2074 O O . CYS A 1 288 ? 15.482 -13.022 -31.768 1.00 27.71 275 CYS A O 1
ATOM 2077 N N . LEU A 1 289 ? 16.898 -12.327 -33.368 1.00 31.54 276 LEU A N 1
ATOM 2078 C CA . LEU A 1 289 ? 17.699 -11.469 -32.522 1.00 30.45 276 LEU A CA 1
ATOM 2079 C C . LEU A 1 289 ? 17.782 -10.117 -33.211 1.00 30.26 276 LEU A C 1
ATOM 2080 O O . LEU A 1 289 ? 18.236 -10.067 -34.349 1.00 30.96 276 LEU A O 1
ATOM 2085 N N . ILE A 1 290 ? 17.334 -9.050 -32.527 1.00 27.53 277 ILE A N 1
ATOM 2086 C CA . ILE A 1 290 ? 17.290 -7.718 -33.121 1.00 27.65 277 ILE A CA 1
ATOM 2087 C C . ILE A 1 290 ? 18.343 -6.841 -32.452 1.00 26.07 277 ILE A C 1
ATOM 2088 O O . ILE A 1 290 ? 18.270 -6.631 -31.241 1.00 22.84 277 ILE A O 1
ATOM 2093 N N . PRO A 1 291 ? 19.303 -6.260 -33.222 1.00 31.30 278 PRO A N 1
ATOM 2094 C CA . PRO A 1 291 ? 20.386 -5.457 -32.644 1.00 31.33 278 PRO A CA 1
ATOM 2095 C C . PRO A 1 291 ? 19.885 -4.140 -32.068 1.00 28.64 278 PRO A C 1
ATOM 2096 O O . PRO A 1 291 ? 18.820 -3.662 -32.441 1.00 28.37 278 PRO A O 1
ATOM 2100 N N . VAL A 1 292 ? 20.670 -3.547 -31.165 1.00 27.62 279 VAL A N 1
ATOM 2101 C CA . VAL A 1 292 ? 20.379 -2.202 -30.694 1.00 27.58 279 VAL A CA 1
ATOM 2102 C C . VAL A 1 292 ? 20.423 -1.269 -31.914 1.00 28.45 279 VAL A C 1
ATOM 2103 O O . VAL A 1 292 ? 21.285 -1.421 -32.761 1.00 29.09 279 VAL A O 1
ATOM 2107 N N . ALA A 1 293 ? 19.484 -0.324 -32.025 1.00 30.59 280 ALA A N 1
ATOM 2108 C CA . ALA A 1 293 ? 19.514 0.692 -33.080 1.00 31.47 280 ALA A CA 1
ATOM 2109 C C . ALA A 1 293 ? 20.880 1.385 -33.111 1.00 32.64 280 ALA A C 1
ATOM 2110 O O . ALA A 1 293 ? 21.477 1.657 -32.065 1.00 30.90 280 ALA A O 1
ATOM 2112 N N . ALA A 1 294 ? 21.381 1.679 -34.310 1.00 35.74 281 ALA A N 1
ATOM 2113 C CA . ALA A 1 294 ? 22.733 2.230 -34.440 1.00 41.44 281 ALA A CA 1
ATOM 2114 C C . ALA A 1 294 ? 22.888 3.547 -33.667 1.00 41.69 281 ALA A C 1
ATOM 2115 O O . ALA A 1 294 ? 23.957 3.818 -33.126 1.00 42.97 281 ALA A O 1
ATOM 2117 N N . SER A 1 295 ? 21.805 4.325 -33.523 1.00 46.44 282 SER A N 1
ATOM 2118 C CA . SER A 1 295 ? 21.860 5.588 -32.790 1.00 48.94 282 SER A CA 1
ATOM 2119 C C . SER A 1 295 ? 22.083 5.378 -31.290 1.00 49.45 282 SER A C 1
ATOM 2120 O O . SER A 1 295 ? 22.350 6.349 -30.588 1.00 48.45 282 SER A O 1
ATOM 2123 N N . HIS A 1 296 ? 21.999 4.134 -30.793 1.00 44.36 283 HIS A N 1
ATOM 2124 C CA . HIS A 1 296 ? 22.229 3.872 -29.380 1.00 43.71 283 HIS A CA 1
ATOM 2125 C C . HIS A 1 296 ? 23.410 2.921 -29.145 1.00 43.10 283 HIS A C 1
ATOM 2126 O O . HIS A 1 296 ? 23.717 2.607 -27.992 1.00 41.35 283 HIS A O 1
ATOM 2133 N N . TRP A 1 297 ? 24.047 2.414 -30.214 1.00 42.61 284 TRP A N 1
ATOM 2134 C CA . TRP A 1 297 ? 25.085 1.401 -30.057 1.00 42.62 284 TRP A CA 1
ATOM 2135 C C . TRP A 1 297 ? 26.474 2.005 -30.282 1.00 42.99 284 TRP A C 1
ATOM 2136 O O . TRP A 1 297 ? 26.588 3.206 -30.446 1.00 45.30 284 TRP A O 1
ATOM 2147 N N . ILE A 1 298 ? 27.523 1.178 -30.202 1.00 50.31 285 ILE A N 1
ATOM 2148 C CA . ILE A 1 298 ? 28.888 1.610 -30.488 1.00 54.56 285 ILE A CA 1
ATOM 2149 C C . ILE A 1 298 ? 29.035 1.809 -31.989 1.00 51.39 285 ILE A C 1
ATOM 2150 O O . ILE A 1 298 ? 28.552 0.983 -32.750 1.00 48.06 285 ILE A O 1
ATOM 2155 N N . GLU A 1 299 ? 29.708 2.900 -32.394 1.00 56.42 286 GLU A N 1
ATOM 2156 C CA . GLU A 1 299 ? 29.957 3.201 -33.800 1.00 54.42 286 GLU A CA 1
ATOM 2157 C C . GLU A 1 299 ? 30.895 2.150 -34.389 1.00 56.48 286 GLU A C 1
ATOM 2158 O O . GLU A 1 299 ? 31.912 1.822 -33.790 1.00 57.31 286 GLU A O 1
ATOM 2160 N N . GLY A 1 300 ? 30.521 1.599 -35.551 1.00 60.36 287 GLY A N 1
ATOM 2161 C CA . GLY A 1 300 ? 31.347 0.632 -36.249 1.00 58.36 287 GLY A CA 1
ATOM 2162 C C . GLY A 1 300 ? 31.010 -0.822 -35.915 1.00 65.32 287 GLY A C 1
ATOM 2163 O O . GLY A 1 300 ? 31.409 -1.714 -36.656 1.00 70.30 287 GLY A O 1
ATOM 2164 N N . ASP A 1 301 ? 30.326 -1.075 -34.786 1.00 65.54 288 ASP A N 1
ATOM 2165 C CA . ASP A 1 301 ? 29.957 -2.435 -34.414 1.00 65.89 288 ASP A CA 1
ATOM 2166 C C . ASP A 1 301 ? 28.517 -2.693 -34.856 1.00 65.87 288 ASP A C 1
ATOM 2167 O O . ASP A 1 301 ? 27.698 -3.195 -34.084 1.00 66.18 288 ASP A O 1
ATOM 2172 N N . GLU A 1 302 ? 28.237 -2.393 -36.131 1.00 62.43 289 GLU A N 1
ATOM 2173 C CA . GLU A 1 302 ? 26.924 -2.599 -36.709 1.00 63.84 289 GLU A CA 1
ATOM 2174 C C . GLU A 1 302 ? 26.780 -4.078 -37.073 1.00 61.75 289 GLU A C 1
ATOM 2175 O O . GLU A 1 302 ? 27.647 -4.639 -37.728 1.00 64.83 289 GLU A O 1
ATOM 2177 N N . SER A 1 303 ? 25.679 -4.701 -36.635 1.00 56.70 290 SER A N 1
ATOM 2178 C CA . SER A 1 303 ? 25.326 -6.061 -37.026 1.00 50.85 290 SER A CA 1
ATOM 2179 C C . SER A 1 303 ? 23.894 -6.075 -37.560 1.00 42.73 290 SER A C 1
ATOM 2180 O O . SER A 1 303 ? 23.121 -5.170 -37.267 1.00 45.90 290 SER A O 1
ATOM 2182 N N . GLU A 1 304 ? 23.530 -7.127 -38.306 1.00 39.06 291 GLU A N 1
ATOM 2183 C CA . GLU A 1 304 ? 22.162 -7.298 -38.756 1.00 39.45 291 GLU A CA 1
ATOM 2184 C C . GLU A 1 304 ? 21.383 -8.148 -37.757 1.00 34.04 291 GLU A C 1
ATOM 2185 O O . GLU A 1 304 ? 21.952 -8.802 -36.898 1.00 31.38 291 GLU A O 1
ATOM 2191 N N . ALA A 1 305 ? 20.058 -8.124 -37.881 1.00 29.42 292 ALA A N 1
ATOM 2192 C CA . ALA A 1 305 ? 19.232 -9.049 -37.140 1.00 26.45 292 ALA A CA 1
ATOM 2193 C C . ALA A 1 305 ? 19.495 -10.455 -37.685 1.00 30.70 292 ALA A C 1
ATOM 2194 O O . ALA A 1 305 ? 19.913 -10.607 -38.828 1.00 29.70 292 ALA A O 1
ATOM 2196 N N . VAL A 1 306 ? 19.269 -11.486 -36.868 1.00 32.19 293 VAL A N 1
ATOM 2197 C CA . VAL A 1 306 ? 19.489 -12.871 -37.278 1.00 32.16 293 VAL A CA 1
ATOM 2198 C C . VAL A 1 306 ? 18.194 -13.641 -37.032 1.00 29.73 293 VAL A C 1
ATOM 2199 O O . VAL A 1 306 ? 17.511 -13.376 -36.046 1.00 26.02 293 VAL A O 1
ATOM 2203 N N . VAL A 1 307 ? 17.870 -14.575 -37.930 1.00 25.48 294 VAL A N 1
ATOM 2204 C CA . VAL A 1 307 ? 16.784 -15.508 -37.732 1.00 25.01 294 VAL A CA 1
ATOM 2205 C C . VAL A 1 307 ? 17.364 -16.915 -37.798 1.00 26.40 294 VAL A C 1
ATOM 2206 O O . VAL A 1 307 ? 18.063 -17.245 -38.749 1.00 27.04 294 VAL A O 1
ATOM 2210 N N . GLU A 1 308 ? 17.023 -17.741 -36.797 1.00 29.62 295 GLU A N 1
ATOM 2211 C CA . GLU A 1 308 ? 17.414 -19.135 -36.756 1.00 25.90 295 GLU A CA 1
ATOM 2212 C C . GLU A 1 308 ? 16.174 -20.014 -36.709 1.00 27.00 295 GLU A C 1
ATOM 2213 O O . GLU A 1 308 ? 15.365 -19.895 -35.788 1.00 25.98 295 GLU A O 1
ATOM 2219 N N . PHE A 1 309 ? 16.090 -20.935 -37.684 1.00 24.66 296 PHE A N 1
ATOM 2220 C CA . PHE A 1 309 ? 15.070 -21.959 -37.739 1.00 26.42 296 PHE A CA 1
ATOM 2221 C C . PHE A 1 309 ? 15.671 -23.287 -37.283 1.00 27.98 296 PHE A C 1
ATOM 2222 O O . PHE A 1 309 ? 16.670 -23.746 -37.834 1.00 28.60 296 PHE A O 1
ATOM 2230 N N . SER A 1 310 ? 15.053 -23.904 -36.264 1.00 27.50 297 SER A N 1
ATOM 2231 C CA . SER A 1 310 ? 15.575 -25.120 -35.647 1.00 28.62 297 SER A CA 1
ATOM 2232 C C . SER A 1 310 ? 14.562 -26.265 -35.715 1.00 26.76 297 SER A C 1
ATOM 2233 O O . SER A 1 310 ? 13.710 -26.433 -34.820 1.00 26.65 297 SER A O 1
ATOM 2236 N N . PRO A 1 311 ? 14.611 -27.097 -36.784 1.00 25.91 298 PRO A N 1
ATOM 2237 C CA . PRO A 1 311 ? 13.660 -28.203 -36.905 1.00 26.97 298 PRO A CA 1
ATOM 2238 C C . PRO A 1 311 ? 14.006 -29.271 -35.869 1.00 24.97 298 PRO A C 1
ATOM 2239 O O . PRO A 1 311 ? 15.193 -29.532 -35.631 1.00 21.87 298 PRO A O 1
ATOM 2243 N N . ARG A 1 312 ? 12.968 -29.876 -35.284 1.00 21.58 299 ARG A N 1
ATOM 2244 C CA . ARG A 1 312 ? 13.177 -30.981 -34.355 1.00 29.27 299 ARG A CA 1
ATOM 2245 C C . ARG A 1 312 ? 13.791 -32.191 -35.066 1.00 32.16 299 ARG A C 1
ATOM 2246 O O . ARG A 1 312 ? 14.690 -32.821 -34.519 1.00 33.99 299 ARG A O 1
ATOM 2254 N N . SER A 1 313 ? 13.295 -32.503 -36.268 1.00 38.59 300 SER A N 1
ATOM 2255 C CA . SER A 1 313 ? 13.802 -33.618 -37.058 1.00 43.70 300 SER A CA 1
ATOM 2256 C C . SER A 1 313 ? 13.742 -33.286 -38.547 1.00 38.99 300 SER A C 1
ATOM 2257 O O . SER A 1 313 ? 12.704 -32.875 -39.044 1.00 38.66 300 SER A O 1
ATOM 2260 N N . PRO A 1 314 ? 14.843 -33.445 -39.310 1.00 41.44 301 PRO A N 1
ATOM 2261 C CA . PRO A 1 314 ? 16.153 -33.799 -38.754 1.00 37.49 301 PRO A CA 1
ATOM 2262 C C . PRO A 1 314 ? 16.872 -32.629 -38.093 1.00 34.85 301 PRO A C 1
ATOM 2263 O O . PRO A 1 314 ? 16.578 -31.477 -38.400 1.00 35.57 301 PRO A O 1
ATOM 2267 N N . LEU A 1 315 ? 17.818 -32.939 -37.195 1.00 31.36 302 LEU A N 1
ATOM 2268 C CA . LEU A 1 315 ? 18.633 -31.921 -36.558 1.00 32.56 302 LEU A CA 1
ATOM 2269 C C . LEU A 1 315 ? 19.397 -31.184 -37.640 1.00 34.34 302 LEU A C 1
ATOM 2270 O O . LEU A 1 315 ? 19.941 -31.816 -38.528 1.00 35.79 302 LEU A O 1
ATOM 2275 N N . GLY A 1 316 ? 19.434 -29.855 -37.554 1.00 34.78 303 GLY A N 1
ATOM 2276 C CA . GLY A 1 316 ? 20.163 -29.043 -38.512 1.00 35.91 303 GLY A CA 1
ATOM 2277 C C . GLY A 1 316 ? 19.617 -27.622 -38.543 1.00 34.82 303 GLY A C 1
ATOM 2278 O O . GLY A 1 316 ? 18.813 -27.299 -39.413 1.00 33.55 303 GLY A O 1
ATOM 2279 N N . PRO A 1 317 ? 19.962 -26.757 -37.565 1.00 32.53 304 PRO A N 1
ATOM 2280 C CA . PRO A 1 317 ? 19.436 -25.395 -37.546 1.00 36.61 304 PRO A CA 1
ATOM 2281 C C . PRO A 1 317 ? 19.915 -24.570 -38.737 1.00 35.57 304 PRO A C 1
ATOM 2282 O O . PRO A 1 317 ? 21.041 -24.733 -39.162 1.00 37.65 304 PRO A O 1
ATOM 2286 N N . GLU A 1 318 ? 19.041 -23.708 -39.270 1.00 36.60 305 GLU A N 1
ATOM 2287 C CA . GLU A 1 318 ? 19.369 -22.812 -40.377 1.00 41.59 305 GLU A CA 1
ATOM 2288 C C . GLU A 1 318 ? 19.364 -21.367 -39.868 1.00 40.38 305 GLU A C 1
ATOM 2289 O O . GLU A 1 318 ? 18.363 -20.929 -39.313 1.00 32.16 305 GLU A O 1
ATOM 2295 N N . THR A 1 319 ? 20.497 -20.666 -40.028 1.00 35.67 306 THR A N 1
ATOM 2296 C CA . THR A 1 319 ? 20.656 -19.314 -39.530 1.00 36.70 306 THR A CA 1
ATOM 2297 C C . THR A 1 319 ? 20.939 -18.371 -40.693 1.00 35.50 306 THR A C 1
ATOM 2298 O O . THR A 1 319 ? 21.723 -18.718 -41.568 1.00 35.20 306 THR A O 1
ATOM 2302 N N . HIS A 1 320 ? 20.317 -17.181 -40.689 1.00 34.06 307 HIS A N 1
ATOM 2303 C CA . HIS A 1 320 ? 20.579 -16.178 -41.721 1.00 34.44 307 HIS A CA 1
ATOM 2304 C C . HIS A 1 320 ? 20.383 -14.767 -41.167 1.00 34.67 307 HIS A C 1
ATOM 2305 O O . HIS A 1 320 ? 19.532 -14.546 -40.299 1.00 31.11 307 HIS A O 1
ATOM 2312 N N . GLU A 1 321 ? 21.161 -13.820 -41.717 1.00 31.01 308 GLU A N 1
ATOM 2313 C CA . GLU A 1 321 ? 21.007 -12.409 -41.399 1.00 33.95 308 GLU A CA 1
ATOM 2314 C C . GLU A 1 321 ? 19.797 -11.899 -42.169 1.00 32.15 308 GLU A C 1
ATOM 2315 O O . GLU A 1 321 ? 19.512 -12.422 -43.231 1.00 32.09 308 GLU A O 1
ATOM 2321 N N . VAL A 1 322 ? 19.053 -10.940 -41.604 1.00 32.35 309 VAL A N 1
ATOM 2322 C CA . VAL A 1 322 ? 17.890 -10.376 -42.279 1.00 35.43 309 VAL A CA 1
ATOM 2323 C C . VAL A 1 322 ? 18.190 -8.908 -42.573 1.00 39.29 309 VAL A C 1
ATOM 2324 O O . VAL A 1 322 ? 18.026 -8.052 -41.702 1.00 39.07 309 VAL A O 1
ATOM 2328 N N . PRO A 1 323 ? 18.674 -8.569 -43.790 1.00 43.40 310 PRO A N 1
ATOM 2329 C CA . PRO A 1 323 ? 19.116 -7.203 -44.069 1.00 43.86 310 PRO A CA 1
ATOM 2330 C C . PRO A 1 323 ? 17.910 -6.286 -44.281 1.00 38.22 310 PRO A C 1
ATOM 2331 O O . PRO A 1 323 ? 16.824 -6.732 -44.642 1.00 32.79 310 PRO A O 1
ATOM 2335 N N . VAL A 1 324 ? 18.111 -5.009 -43.953 1.00 38.04 311 VAL A N 1
ATOM 2336 C CA . VAL A 1 324 ? 17.096 -3.976 -44.070 1.00 38.61 311 VAL A CA 1
ATOM 2337 C C . VAL A 1 324 ? 17.657 -2.902 -44.997 1.00 36.66 311 VAL A C 1
ATOM 2338 O O . VAL A 1 324 ? 18.823 -2.547 -44.885 1.00 31.49 311 VAL A O 1
ATOM 2342 N N . ASP A 1 325 ? 16.817 -2.371 -45.889 1.00 36.82 312 ASP A N 1
ATOM 2343 C CA . ASP A 1 325 ? 17.228 -1.237 -46.706 1.00 34.73 312 ASP A CA 1
ATOM 2344 C C . ASP A 1 325 ? 17.879 -0.152 -45.842 1.00 35.67 312 ASP A C 1
ATOM 2345 O O . ASP A 1 325 ? 17.350 0.223 -44.796 1.00 36.22 312 ASP A O 1
ATOM 2350 N N . GLU A 1 326 ? 19.018 0.384 -46.303 1.00 37.22 313 GLU A N 1
ATOM 2351 C CA . GLU A 1 326 ? 19.836 1.254 -45.474 1.00 40.74 313 GLU A CA 1
ATOM 2352 C C . GLU A 1 326 ? 19.082 2.549 -45.132 1.00 37.65 313 GLU A C 1
ATOM 2353 O O . GLU A 1 326 ? 19.158 3.038 -44.010 1.00 39.04 313 GLU A O 1
ATOM 2357 N N . ALA A 1 327 ? 18.329 3.103 -46.083 1.00 34.64 314 ALA A N 1
ATOM 2358 C CA . ALA A 1 327 ? 17.600 4.342 -45.847 1.00 35.44 314 ALA A CA 1
ATOM 2359 C C . ALA A 1 327 ? 16.454 4.093 -44.862 1.00 34.82 314 ALA A C 1
ATOM 2360 O O . ALA A 1 327 ? 16.227 4.876 -43.947 1.00 36.90 314 ALA A O 1
ATOM 2362 N N . VAL A 1 328 ? 15.740 2.984 -45.061 1.00 33.78 315 VAL A N 1
ATOM 2363 C CA . VAL A 1 328 ? 14.660 2.597 -44.171 1.00 36.51 315 VAL A CA 1
ATOM 2364 C C . VAL A 1 328 ? 15.185 2.411 -42.748 1.00 35.64 315 VAL A C 1
ATOM 2365 O O . VAL A 1 328 ? 14.544 2.842 -41.784 1.00 32.78 315 VAL A O 1
ATOM 2369 N N . LEU A 1 329 ? 16.367 1.797 -42.619 1.00 36.97 316 LEU A N 1
ATOM 2370 C CA . LEU A 1 329 ? 16.904 1.514 -41.295 1.00 37.78 316 LEU A CA 1
ATOM 2371 C C . LEU A 1 329 ? 17.351 2.817 -40.640 1.00 33.47 316 LEU A C 1
ATOM 2372 O O . LEU A 1 329 ? 17.125 3.010 -39.444 1.00 37.12 316 LEU A O 1
ATOM 2377 N N . ALA A 1 330 ? 17.926 3.723 -41.430 1.00 32.59 317 ALA A N 1
ATOM 2378 C CA . ALA A 1 330 ? 18.417 4.985 -40.896 1.00 33.34 317 ALA A CA 1
ATOM 2379 C C . ALA A 1 330 ? 17.277 5.918 -40.473 1.00 33.06 317 ALA A C 1
ATOM 2380 O O . ALA A 1 330 ? 17.487 6.790 -39.654 1.00 38.97 317 ALA A O 1
ATOM 2382 N N . ALA A 1 331 ? 16.075 5.771 -41.033 1.00 32.68 318 ALA A N 1
ATOM 2383 C CA . ALA A 1 331 ? 14.984 6.709 -40.794 1.00 31.05 318 ALA A CA 1
ATOM 2384 C C . ALA A 1 331 ? 14.342 6.559 -39.408 1.00 33.99 318 ALA A C 1
ATOM 2385 O O . ALA A 1 331 ? 13.577 7.426 -38.978 1.00 35.68 318 ALA A O 1
ATOM 2387 N N . GLY A 1 332 ? 14.617 5.459 -38.708 1.00 35.93 319 GLY A N 1
ATOM 2388 C CA . GLY A 1 332 ? 13.972 5.217 -37.429 1.00 36.35 319 GLY A CA 1
ATOM 2389 C C . GLY A 1 332 ? 14.829 4.387 -36.478 1.00 35.97 319 GLY A C 1
ATOM 2390 O O . GLY A 1 332 ? 15.933 3.996 -36.823 1.00 35.88 319 GLY A O 1
ATOM 2391 N N . ALA A 1 333 ? 14.292 4.128 -35.284 1.00 35.07 320 ALA A N 1
ATOM 2392 C CA . ALA A 1 333 ? 15.000 3.381 -34.264 1.00 36.14 320 ALA A CA 1
ATOM 2393 C C . ALA A 1 333 ? 14.319 2.030 -34.020 1.00 34.03 320 ALA A C 1
ATOM 2394 O O . ALA A 1 333 ? 14.574 1.397 -32.994 1.00 32.18 320 ALA A O 1
ATOM 2396 N N . HIS A 1 334 ? 13.471 1.579 -34.955 1.00 31.59 321 HIS A N 1
ATOM 2397 C CA . HIS A 1 334 ? 12.687 0.366 -34.762 1.00 28.71 321 HIS A CA 1
ATOM 2398 C C . HIS A 1 334 ? 12.882 -0.575 -35.949 1.00 30.56 321 HIS A C 1
ATOM 2399 O O . HIS A 1 334 ? 11.933 -1.199 -36.422 1.00 28.56 321 HIS A O 1
ATOM 2406 N N . HIS A 1 335 ? 14.144 -0.689 -36.388 1.00 30.83 322 HIS A N 1
ATOM 2407 C CA . HIS A 1 335 ? 14.566 -1.693 -37.353 1.00 31.72 322 HIS A CA 1
ATOM 2408 C C . HIS A 1 335 ? 13.677 -1.689 -38.604 1.00 32.62 322 HIS A C 1
ATOM 2409 O O . HIS A 1 335 ? 13.255 -2.744 -39.085 1.00 29.71 322 HIS A O 1
ATOM 2416 N N . GLY A 1 336 ? 13.412 -0.489 -39.139 1.00 29.47 323 GLY A N 1
ATOM 2417 C CA . GLY A 1 336 ? 12.755 -0.335 -40.422 1.00 27.31 323 GLY A CA 1
ATOM 2418 C C . GLY A 1 336 ? 11.232 -0.437 -40.362 1.00 27.79 323 GLY A C 1
ATOM 2419 O O . GLY A 1 336 ? 10.559 -0.172 -41.373 1.00 28.24 323 GLY A O 1
ATOM 2420 N N . SER A 1 337 ? 10.692 -0.774 -39.184 1.00 26.28 324 SER A N 1
ATOM 2421 C CA . SER A 1 337 ? 9.278 -1.092 -39.053 1.00 27.01 324 SER A CA 1
ATOM 2422 C C . SER A 1 337 ? 8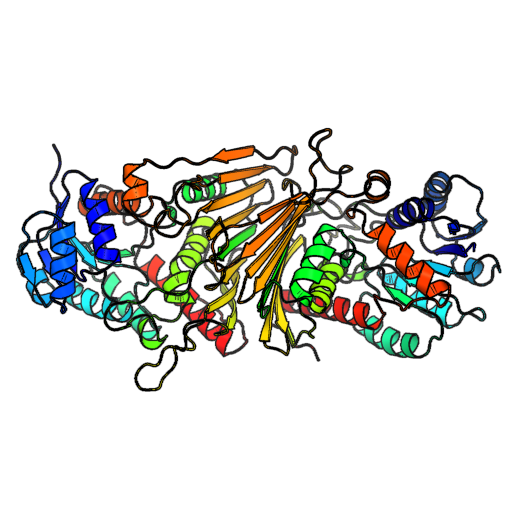.399 0.104 -39.383 1.00 27.93 324 SER A C 1
ATOM 2423 O O . SER A 1 337 ? 7.318 -0.064 -39.938 1.00 30.40 324 SER A O 1
ATOM 2426 N N . THR A 1 338 ? 8.824 1.313 -39.003 1.00 29.75 325 THR A N 1
ATOM 2427 C CA . THR A 1 338 ? 7.964 2.481 -39.129 1.00 27.97 325 THR A CA 1
ATOM 2428 C C . THR A 1 338 ? 7.664 2.769 -40.603 1.00 28.44 325 THR A C 1
ATOM 2429 O O . THR A 1 338 ? 6.559 3.212 -40.958 1.00 27.13 325 THR A O 1
ATOM 2433 N N . TYR A 1 339 ? 8.646 2.512 -41.472 1.00 28.63 326 TYR A N 1
ATOM 2434 C CA . TYR A 1 339 ? 8.452 2.671 -42.913 1.00 28.25 326 TYR A CA 1
ATOM 2435 C C . TYR A 1 339 ? 7.288 1.807 -43.400 1.00 25.45 326 TYR A C 1
ATOM 2436 O O . TYR A 1 339 ? 6.403 2.315 -44.080 1.00 24.44 326 TYR A O 1
ATOM 2445 N N . TYR A 1 340 ? 7.282 0.515 -43.017 1.00 22.75 327 TYR A N 1
ATOM 2446 C CA . TYR A 1 340 ? 6.262 -0.407 -43.472 1.00 24.82 327 TYR A CA 1
ATOM 2447 C C . TYR A 1 340 ? 4.923 -0.003 -42.865 1.00 24.78 327 TYR A C 1
ATOM 2448 O O . TYR A 1 340 ? 3.910 -0.083 -43.528 1.00 25.06 327 TYR A O 1
ATOM 2457 N N . GLU A 1 341 ? 4.922 0.445 -41.603 1.00 25.96 328 GLU A N 1
ATOM 2458 C CA . GLU A 1 341 ? 3.704 0.928 -40.964 1.00 28.35 328 GLU A CA 1
ATOM 2459 C C . GLU A 1 341 ? 3.063 2.013 -41.840 1.00 26.52 328 GLU A C 1
ATOM 2460 O O . GLU A 1 341 ? 1.856 2.043 -42.032 1.00 24.85 328 GLU A O 1
ATOM 2466 N N . HIS A 1 342 ? 3.877 2.920 -42.377 1.00 25.16 329 HIS A N 1
ATOM 2467 C CA . HIS A 1 342 ? 3.348 4.032 -43.169 1.00 27.20 329 HIS A CA 1
ATOM 2468 C C . HIS A 1 342 ? 2.822 3.571 -44.532 1.00 29.46 329 HIS A C 1
ATOM 2469 O O . HIS A 1 342 ? 1.840 4.131 -45.029 1.00 26.00 329 HIS A O 1
ATOM 2476 N N . LEU A 1 343 ? 3.464 2.558 -45.129 1.00 29.33 330 LEU A N 1
ATOM 2477 C CA . LEU A 1 343 ? 2.957 2.015 -46.380 1.00 26.23 330 LEU A CA 1
ATOM 2478 C C . LEU A 1 343 ? 1.571 1.439 -46.129 1.00 27.10 330 LEU A C 1
ATOM 2479 O O . LEU A 1 343 ? 0.672 1.611 -46.952 1.00 25.90 330 LEU A O 1
ATOM 2484 N N . GLY A 1 344 ? 1.409 0.759 -44.984 1.00 26.22 331 GLY A N 1
ATOM 2485 C CA . GLY A 1 344 ? 0.128 0.168 -44.633 1.00 26.86 331 GLY A CA 1
ATOM 2486 C C . GLY A 1 344 ? -0.942 1.232 -44.394 1.00 28.31 331 GLY A C 1
ATOM 2487 O O . GLY A 1 344 ? -2.058 1.101 -44.878 1.00 26.51 331 GLY A O 1
ATOM 2488 N N . TYR A 1 345 ? -0.585 2.277 -43.631 1.00 27.48 332 TYR A N 1
ATOM 2489 C CA . TYR A 1 345 ? -1.514 3.342 -43.314 1.00 26.64 332 TYR A CA 1
ATOM 2490 C C . TYR A 1 345 ? -1.906 4.071 -44.596 1.00 26.88 332 TYR A C 1
ATOM 2491 O O . TYR A 1 345 ? -3.079 4.398 -44.795 1.00 27.11 332 TYR A O 1
ATOM 2500 N N . ARG A 1 346 ? -0.925 4.311 -45.463 1.00 25.83 333 ARG A N 1
ATOM 2501 C CA . ARG A 1 346 ? -1.201 4.934 -46.755 1.00 29.83 333 ARG A CA 1
ATOM 2502 C C . ARG A 1 346 ? -2.294 4.163 -47.504 1.00 30.83 333 ARG A C 1
ATOM 2503 O O . ARG A 1 346 ? -3.238 4.779 -47.989 1.00 28.69 333 ARG A O 1
ATOM 2511 N N . LYS A 1 347 ? -2.166 2.829 -47.560 1.00 31.37 334 LYS A N 1
ATOM 2512 C CA . LYS A 1 347 ? -3.140 1.993 -48.243 1.00 32.49 334 LYS A CA 1
ATOM 2513 C C . LYS A 1 347 ? -4.511 2.136 -47.601 1.00 31.14 334 LYS A C 1
ATOM 2514 O O . LYS A 1 347 ? -5.496 2.224 -48.313 1.00 32.95 334 LYS A O 1
ATOM 2520 N N . ALA A 1 348 ? -4.576 2.189 -46.268 1.00 32.48 335 ALA A N 1
ATOM 2521 C CA . ALA A 1 348 ? -5.850 2.319 -45.580 1.00 33.13 335 ALA A CA 1
ATOM 2522 C C . ALA A 1 348 ? -6.487 3.666 -45.902 1.00 31.31 335 ALA A C 1
ATOM 2523 O O . ALA A 1 348 ? -7.708 3.746 -46.081 1.00 31.19 335 ALA A O 1
ATOM 2525 N N . ILE A 1 349 ? -5.657 4.715 -45.972 1.00 28.64 336 ILE A N 1
ATOM 2526 C CA . ILE A 1 349 ? -6.142 6.049 -46.292 1.00 30.91 336 ILE A CA 1
ATOM 2527 C C . ILE A 1 349 ? -6.776 6.034 -47.695 1.00 31.69 336 ILE A C 1
ATOM 2528 O O . ILE A 1 349 ? -7.791 6.675 -47.910 1.00 31.32 336 ILE A O 1
ATOM 2533 N N . LEU A 1 350 ? -6.170 5.327 -48.656 1.00 33.39 337 LEU A N 1
ATOM 2534 C CA . LEU A 1 350 ? -6.621 5.372 -50.043 1.00 35.77 337 LEU A CA 1
ATOM 2535 C C . LEU A 1 350 ? -7.733 4.347 -50.304 1.00 35.13 337 LEU A C 1
ATOM 2536 O O . LEU A 1 350 ? -8.223 4.257 -51.412 1.00 35.91 337 LEU A O 1
ATOM 2541 N N . GLY A 1 351 ? -8.122 3.568 -49.292 1.00 38.12 338 GLY A N 1
ATOM 2542 C CA . GLY A 1 351 ? -9.133 2.534 -49.434 1.00 36.91 338 GLY A CA 1
ATOM 2543 C C . GLY A 1 351 ? -8.660 1.338 -50.260 1.00 37.90 338 GLY A C 1
ATOM 2544 O O . GLY A 1 351 ? -9.462 0.685 -50.909 1.00 42.44 338 GLY A O 1
ATOM 2545 N N . GLU A 1 352 ? -7.357 1.057 -50.232 1.00 38.39 339 GLU A N 1
ATOM 2546 C CA . GLU A 1 352 ? -6.745 0.007 -51.022 1.00 39.48 339 GLU A CA 1
ATOM 2547 C C . GLU A 1 352 ? -6.257 -1.140 -50.148 1.00 39.71 339 GLU A C 1
ATOM 2548 O O . GLU A 1 352 ? -5.728 -2.124 -50.641 1.00 36.79 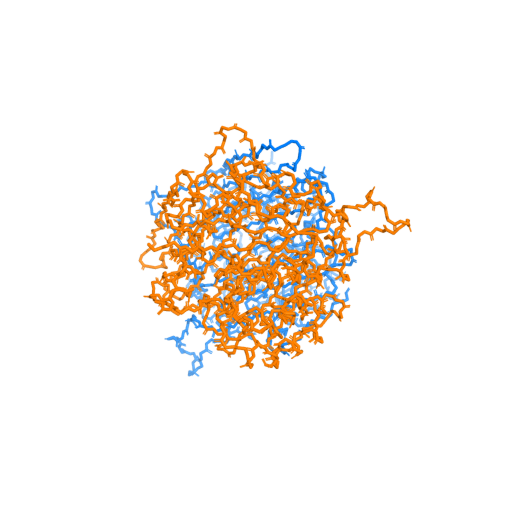339 GLU A O 1
ATOM 2554 N N . GLY A 1 353 ? -6.425 -1.009 -48.838 1.00 40.89 340 GLY A N 1
ATOM 2555 C CA . GLY A 1 353 ? -6.080 -2.079 -47.925 1.00 37.61 340 GLY A CA 1
ATOM 2556 C C . GLY A 1 353 ? -6.761 -1.825 -46.596 1.00 35.04 340 GLY A C 1
ATOM 2557 O O . GLY A 1 353 ? -7.215 -0.715 -46.346 1.00 33.07 340 GLY A O 1
ATOM 2558 N N . PRO A 1 354 ? -6.819 -2.830 -45.704 1.00 34.25 341 PRO A N 1
ATOM 2559 C CA . PRO A 1 354 ? -7.486 -2.686 -44.411 1.00 31.98 341 PRO A CA 1
ATOM 2560 C C . PRO A 1 354 ? -6.552 -2.057 -43.370 1.00 32.16 341 PRO A C 1
ATOM 2561 O O . PRO A 1 354 ? -5.323 -1.999 -43.555 1.00 29.52 341 PRO A O 1
ATOM 2565 N N . VAL A 1 355 ? -7.158 -1.601 -42.279 1.00 30.86 342 VAL A N 1
ATOM 2566 C CA . VAL A 1 355 ? -6.426 -1.266 -41.074 1.00 33.24 342 VAL A CA 1
ATOM 2567 C C . VAL A 1 355 ? -5.909 -2.562 -40.454 1.00 30.99 342 VAL A C 1
ATOM 2568 O O . VAL A 1 355 ? -6.697 -3.375 -40.001 1.00 28.45 342 VAL A O 1
ATOM 2572 N N . GLU A 1 356 ? -4.584 -2.757 -40.448 1.00 27.39 343 GLU A N 1
ATOM 2573 C CA . GLU A 1 356 ? -4.011 -4.007 -39.996 1.00 25.79 343 GLU A CA 1
ATOM 2574 C C . GLU A 1 356 ? -3.905 -4.024 -38.480 1.00 24.90 343 GLU A C 1
ATOM 2575 O O . GLU A 1 356 ? -3.947 -5.097 -37.907 1.00 26.03 343 GLU A O 1
ATOM 2581 N N . VAL A 1 357 ? -3.740 -2.859 -37.840 1.00 25.97 344 VAL A N 1
ATOM 2582 C CA . VAL A 1 357 ? -3.672 -2.803 -36.381 1.00 24.74 344 VAL A CA 1
ATOM 2583 C C . VAL A 1 357 ? -4.796 -1.913 -35.884 1.00 22.41 344 VAL A C 1
ATOM 2584 O O . VAL A 1 357 ? -4.688 -0.699 -35.973 1.00 23.48 344 VAL A O 1
ATOM 2588 N N . THR A 1 358 ? -5.885 -2.525 -35.419 1.00 23.93 345 THR A N 1
ATOM 2589 C CA . THR A 1 358 ? -7.118 -1.785 -35.185 1.00 26.91 345 THR A CA 1
ATOM 2590 C C . THR A 1 358 ? -7.164 -1.215 -33.772 1.00 27.56 345 THR A C 1
ATOM 2591 O O . THR A 1 358 ? -6.293 -1.495 -32.952 1.00 28.73 345 THR A O 1
ATOM 2595 N N . VAL A 1 359 ? -8.214 -0.440 -33.484 1.00 29.26 346 VAL A N 1
ATOM 2596 C CA . VAL A 1 359 ? -8.500 0.016 -32.135 1.00 28.64 346 VAL A CA 1
ATOM 2597 C C . VAL A 1 359 ? -8.712 -1.195 -31.222 1.00 28.63 346 VAL A C 1
ATOM 2598 O O . VAL A 1 359 ? -8.315 -1.163 -30.071 1.00 27.82 346 VAL A O 1
ATOM 2602 N N . ALA A 1 360 ? -9.363 -2.260 -31.708 1.00 28.97 347 ALA A N 1
ATOM 2603 C CA . ALA A 1 360 ? -9.545 -3.456 -30.896 1.00 27.01 347 ALA A CA 1
ATOM 2604 C C . ALA A 1 360 ? -8.184 -4.049 -30.511 1.00 26.53 347 ALA A C 1
ATOM 2605 O O . ALA A 1 360 ? -7.997 -4.501 -29.391 1.00 26.62 347 ALA A O 1
ATOM 2607 N N . ASP A 1 361 ? -7.226 -4.034 -31.435 1.00 26.04 348 ASP A N 1
ATOM 2608 C CA . ASP A 1 361 ? -5.887 -4.517 -31.155 1.00 25.11 348 ASP A CA 1
ATOM 2609 C C . ASP A 1 361 ? -5.255 -3.647 -30.073 1.00 25.87 348 ASP A C 1
ATOM 2610 O O . ASP A 1 361 ? -4.729 -4.178 -29.091 1.00 26.66 348 ASP A O 1
ATOM 2615 N N . GLY A 1 362 ? -5.317 -2.320 -30.234 1.00 23.27 349 GLY A N 1
ATOM 2616 C CA . GLY A 1 362 ? -4.816 -1.417 -29.218 1.00 22.98 349 GLY A CA 1
ATOM 2617 C C . GLY A 1 362 ? -5.415 -1.676 -27.841 1.00 24.12 349 GLY A C 1
ATOM 2618 O O . GLY A 1 362 ? -4.689 -1.786 -26.864 1.00 24.50 349 GLY A O 1
ATOM 2619 N N . LEU A 1 363 ? -6.746 -1.782 -27.774 1.00 26.16 350 LEU A N 1
ATOM 2620 C CA . LEU A 1 363 ? -7.437 -1.993 -26.511 1.00 26.32 350 LEU A CA 1
ATOM 2621 C C . LEU A 1 363 ? -6.973 -3.280 -25.825 1.00 28.23 350 LEU A C 1
ATOM 2622 O O . LEU A 1 363 ? -6.653 -3.249 -24.640 1.00 26.86 350 LEU A O 1
ATOM 2627 N N . GLN A 1 364 ? -6.930 -4.400 -26.574 1.00 28.34 351 GLN A N 1
ATOM 2628 C CA . GLN A 1 364 ? -6.469 -5.664 -26.015 1.00 28.12 351 GLN A CA 1
ATOM 2629 C C . GLN A 1 364 ? -5.036 -5.500 -25.482 1.00 27.18 351 GLN A C 1
ATOM 2630 O O . GLN A 1 364 ? -4.748 -5.917 -24.364 1.00 26.09 351 GLN A O 1
ATOM 2636 N N . SER A 1 365 ? -4.163 -4.854 -26.260 1.00 23.90 352 SER A N 1
ATOM 2637 C CA . SER A 1 365 ? -2.776 -4.668 -25.867 1.00 24.88 352 SER A CA 1
ATOM 2638 C C . SER A 1 365 ? -2.714 -3.864 -24.562 1.00 24.88 352 SER A C 1
ATOM 2639 O O . SER A 1 365 ? -1.932 -4.181 -23.665 1.00 26.97 352 SER A O 1
ATOM 2642 N N . VAL A 1 366 ? -3.539 -2.813 -24.454 1.00 25.22 353 VAL A N 1
ATOM 2643 C CA . VAL A 1 366 ? -3.543 -1.963 -23.259 1.00 26.94 353 VAL A CA 1
ATOM 2644 C C . VAL A 1 366 ? -4.077 -2.744 -22.059 1.00 28.40 353 VAL A C 1
ATOM 2645 O O . VAL A 1 366 ? -3.440 -2.742 -21.003 1.00 28.69 353 VAL A O 1
ATOM 2649 N N . ARG A 1 367 ? -5.229 -3.409 -22.242 1.00 25.88 354 ARG A N 1
ATOM 2650 C CA . ARG A 1 367 ? -5.863 -4.146 -21.160 1.00 26.63 354 ARG A CA 1
ATOM 2651 C C . ARG A 1 367 ? -4.917 -5.233 -20.631 1.00 26.26 354 ARG A C 1
ATOM 2652 O O . ARG A 1 367 ? -4.882 -5.517 -19.433 1.00 26.44 354 ARG A O 1
ATOM 2660 N N . MET A 1 368 ? -4.126 -5.824 -21.526 1.00 26.15 355 MET A N 1
ATOM 2661 C CA . MET A 1 368 ? -3.164 -6.836 -21.123 1.00 25.69 355 MET A CA 1
ATOM 2662 C C . MET A 1 368 ? -2.080 -6.179 -20.254 1.00 25.24 355 MET A C 1
ATOM 2663 O O . MET A 1 368 ? -1.790 -6.669 -19.157 1.00 26.19 355 MET A O 1
ATOM 2668 N N . GLY A 1 369 ? -1.508 -5.065 -20.726 1.00 24.43 356 GLY A N 1
ATOM 2669 C CA . GLY A 1 369 ? -0.536 -4.312 -19.950 1.00 23.99 356 GLY A CA 1
ATOM 2670 C C . GLY A 1 369 ? -1.096 -3.859 -18.595 1.00 24.86 356 GLY A C 1
ATOM 2671 O O . GLY A 1 369 ? -0.386 -3.902 -17.586 1.00 23.86 356 GLY A O 1
ATOM 2672 N N . LEU A 1 370 ? -2.365 -3.421 -18.577 1.00 25.28 357 LEU A N 1
ATOM 2673 C CA . LEU A 1 370 ? -3.004 -2.941 -17.363 1.00 24.31 357 LEU A CA 1
ATOM 2674 C C . LEU A 1 370 ? -3.147 -4.089 -16.372 1.00 25.76 357 LEU A C 1
ATOM 2675 O O . LEU A 1 370 ? -2.913 -3.917 -15.166 1.00 25.46 357 LEU A O 1
ATOM 2680 N N . ALA A 1 371 ? -3.506 -5.269 -16.893 1.00 25.70 358 ALA A N 1
ATOM 2681 C CA . ALA A 1 371 ? -3.648 -6.444 -16.049 1.00 25.26 358 ALA A CA 1
ATOM 2682 C C . ALA A 1 371 ? -2.291 -6.843 -15.469 1.00 26.32 358 ALA A C 1
ATOM 2683 O O . ALA A 1 371 ? -2.176 -7.172 -14.292 1.00 28.82 358 ALA A O 1
ATOM 2685 N N . ALA A 1 372 ? -1.261 -6.813 -16.308 1.00 23.44 359 ALA A N 1
ATOM 2686 C CA . ALA A 1 372 ? 0.083 -7.110 -15.863 1.00 25.99 359 ALA A CA 1
ATOM 2687 C C . ALA A 1 372 ? 0.537 -6.161 -14.746 1.00 24.52 359 ALA A C 1
ATOM 2688 O O . ALA A 1 372 ? 1.148 -6.611 -13.783 1.00 22.58 359 ALA A O 1
ATOM 2690 N N . GLU A 1 373 ? 0.291 -4.849 -14.897 1.00 27.38 360 GLU A N 1
ATOM 2691 C CA . GLU A 1 373 ? 0.682 -3.870 -13.878 1.00 25.55 360 GLU A CA 1
ATOM 2692 C C . GLU A 1 373 ? -0.023 -4.196 -12.563 1.00 25.39 360 GLU A C 1
ATOM 2693 O O . GLU A 1 373 ? 0.603 -4.171 -11.499 1.00 25.33 360 GLU A O 1
ATOM 2699 N N . ARG A 1 374 ? -1.327 -4.500 -12.640 1.00 23.99 361 ARG A N 1
ATOM 2700 C CA . ARG A 1 374 ? -2.095 -4.796 -11.454 1.00 23.43 361 ARG A CA 1
ATOM 2701 C C . ARG A 1 374 ? -1.584 -6.095 -10.831 1.00 26.92 361 ARG A C 1
ATOM 2702 O O . ARG A 1 374 ? -1.469 -6.177 -9.611 1.00 30.85 361 ARG A O 1
ATOM 2710 N N . SER A 1 375 ? -1.269 -7.104 -11.659 1.00 23.43 362 SER A N 1
ATOM 2711 C CA . SER A 1 375 ? -0.710 -8.348 -11.179 1.00 23.68 362 SER A CA 1
ATOM 2712 C C . SER A 1 375 ? 0.541 -8.099 -10.343 1.00 26.19 362 SER A C 1
ATOM 2713 O O . SER A 1 375 ? 0.666 -8.642 -9.249 1.00 29.63 362 SER A O 1
ATOM 2716 N N . ILE A 1 376 ? 1.449 -7.266 -10.843 1.00 25.87 363 ILE A N 1
ATOM 2717 C CA . ILE A 1 376 ? 2.651 -6.960 -10.098 1.00 32.92 363 ILE A CA 1
ATOM 2718 C C . ILE A 1 376 ? 2.288 -6.372 -8.734 1.00 36.67 363 ILE A C 1
ATOM 2719 O O . ILE A 1 376 ? 2.900 -6.735 -7.728 1.00 39.24 363 ILE A O 1
ATOM 2724 N N . ILE A 1 377 ? 1.303 -5.469 -8.695 1.00 38.73 364 ILE A N 1
ATOM 2725 C CA . ILE A 1 377 ? 0.996 -4.750 -7.465 1.00 43.94 364 ILE A CA 1
ATOM 2726 C C . ILE A 1 377 ? 0.327 -5.689 -6.464 1.00 42.66 364 ILE A C 1
ATOM 2727 O O . ILE A 1 377 ? 0.622 -5.615 -5.275 1.00 47.89 364 ILE A O 1
ATOM 2732 N N . GLU A 1 378 ? -0.538 -6.579 -6.945 1.00 39.90 365 GLU A N 1
ATOM 2733 C CA . GLU A 1 378 ? -1.400 -7.356 -6.062 1.00 43.91 365 GLU A CA 1
ATOM 2734 C C . GLU A 1 378 ? -0.863 -8.766 -5.810 1.00 41.16 365 GLU A C 1
ATOM 2735 O O . GLU A 1 378 ? -1.448 -9.479 -5.008 1.00 48.33 365 GLU A O 1
ATOM 2741 N N . GLY A 1 379 ? 0.205 -9.173 -6.505 1.00 38.55 366 GLY A N 1
ATOM 2742 C CA . GLY A 1 379 ? 0.781 -10.500 -6.361 1.00 38.47 366 GLY A CA 1
ATOM 2743 C C . GLY A 1 379 ? -0.191 -11.640 -6.698 1.00 39.48 366 GLY A C 1
ATOM 2744 O O . GLY A 1 379 ? 0.014 -12.754 -6.220 1.00 38.64 366 GLY A O 1
ATOM 2745 N N . ARG A 1 380 ? -1.205 -11.367 -7.533 1.00 33.67 367 ARG A N 1
ATOM 2746 C CA . ARG A 1 380 ? -2.139 -12.374 -8.005 1.00 36.06 367 ARG A CA 1
ATOM 2747 C C . ARG A 1 380 ? -2.267 -12.302 -9.533 1.00 34.65 367 ARG A C 1
ATOM 2748 O O . ARG A 1 380 ? -2.015 -11.276 -10.159 1.00 29.43 367 ARG A O 1
ATOM 2751 N N . PRO A 1 381 ? -2.672 -13.405 -10.192 1.00 33.84 368 PRO A N 1
ATOM 2752 C CA . PRO A 1 381 ? -2.997 -13.381 -11.609 1.00 32.04 368 PRO A CA 1
ATOM 2753 C C . PRO A 1 381 ? -4.233 -12.525 -11.819 1.00 33.42 368 PRO A C 1
ATOM 2754 O O . PRO A 1 381 ? -4.966 -12.297 -10.864 1.00 34.41 368 PRO A O 1
ATOM 2758 N N . VAL A 1 382 ? -4.420 -12.046 -13.064 1.00 33.76 369 VAL A N 1
ATOM 2759 C CA . VAL A 1 382 ? -5.586 -11.269 -13.437 1.00 33.46 369 VAL A CA 1
ATOM 2760 C C . VAL A 1 382 ? -6.269 -11.974 -14.606 1.00 31.63 369 VAL A C 1
ATOM 2761 O O . VAL A 1 382 ? -5.635 -12.280 -15.607 1.00 31.84 369 VAL A O 1
ATOM 2765 N N . GLU A 1 383 ? -7.570 -12.238 -14.458 1.00 31.11 370 GLU A N 1
ATOM 2766 C CA . GLU A 1 383 ? -8.363 -12.877 -15.500 1.00 36.01 370 GLU A CA 1
ATOM 2767 C C . GLU A 1 383 ? -8.775 -11.826 -16.520 1.00 36.96 370 GLU A C 1
ATOM 2768 O O . GLU A 1 383 ? -9.102 -10.714 -16.135 1.00 43.41 370 GLU A O 1
ATOM 2774 N N . LEU A 1 384 ? -8.747 -12.174 -17.812 1.00 42.67 371 LEU A N 1
ATOM 2775 C CA . LEU A 1 384 ? -9.267 -11.316 -18.868 1.00 45.81 371 LEU A CA 1
ATOM 2776 C C . LEU A 1 384 ? -10.471 -11.973 -19.536 1.00 49.02 371 LEU A C 1
ATOM 2777 O O . LEU A 1 384 ? -10.533 -13.196 -19.633 1.00 52.19 371 LEU A O 1
ATOM 2782 N N . LEU A 1 385 ? -11.403 -11.143 -20.022 1.00 60.27 372 LEU A N 1
ATOM 2783 C CA . LEU A 1 385 ? -12.489 -11.576 -20.900 1.00 64.35 372 LEU A CA 1
ATOM 2784 C C . LEU A 1 385 ? -12.054 -11.430 -22.366 1.00 57.85 372 LEU A C 1
ATOM 2785 O O . LEU A 1 385 ? -12.067 -12.478 -23.059 1.00 63.59 372 LEU A O 1
ATOM 2787 N N . ARG B 1 23 ? 44.749 -42.461 -1.534 1.00 44.11 10 ARG B N 1
ATOM 2788 C CA . ARG B 1 23 ? 43.641 -42.852 -0.613 1.00 48.97 10 ARG B CA 1
ATOM 2789 C C . ARG B 1 23 ? 42.453 -43.335 -1.454 1.00 49.56 10 ARG B C 1
ATOM 2790 O O . ARG B 1 23 ? 41.874 -42.595 -2.247 1.00 43.00 10 ARG B O 1
ATOM 2794 N N . THR B 1 24 ? 42.148 -44.632 -1.314 1.00 44.57 11 THR B N 1
ATOM 2795 C CA . THR B 1 24 ? 41.167 -45.295 -2.148 1.00 46.37 11 THR B CA 1
ATOM 2796 C C . THR B 1 24 ? 39.816 -45.291 -1.447 1.00 43.15 11 THR B C 1
ATOM 2797 O O . THR B 1 24 ? 39.744 -45.513 -0.248 1.00 47.84 11 THR B O 1
ATOM 2801 N N . ILE B 1 25 ? 38.758 -45.002 -2.203 1.00 38.75 12 ILE B N 1
ATOM 2802 C CA . ILE B 1 25 ? 37.398 -45.079 -1.690 1.00 38.27 12 ILE B CA 1
ATOM 2803 C C . ILE B 1 25 ? 36.673 -46.201 -2.430 1.00 36.17 12 ILE B C 1
ATOM 2804 O O . ILE B 1 25 ? 36.669 -46.249 -3.664 1.00 31.48 12 ILE B O 1
ATOM 2809 N N . ARG B 1 26 ? 36.056 -47.083 -1.633 1.00 35.57 13 ARG B N 1
ATOM 2810 C CA . ARG B 1 26 ? 35.232 -48.162 -2.149 1.00 35.31 13 ARG B CA 1
ATOM 2811 C C . ARG B 1 26 ? 33.789 -47.665 -2.296 1.00 34.09 13 ARG B C 1
ATOM 2812 O O . ARG B 1 26 ? 33.142 -47.363 -1.285 1.00 30.37 13 ARG B O 1
ATOM 2820 N N . TYR B 1 27 ? 33.298 -47.611 -3.548 1.00 30.84 14 TYR B N 1
ATOM 2821 C CA . TYR B 1 27 ? 31.969 -47.093 -3.844 1.00 30.06 14 TYR B CA 1
ATOM 2822 C C . TYR B 1 27 ? 30.989 -48.235 -4.100 1.00 25.85 14 TYR B C 1
ATOM 2823 O O . TYR B 1 27 ? 31.297 -49.161 -4.835 1.00 26.39 14 TYR B O 1
ATOM 2832 N N . GLY B 1 28 ? 29.804 -48.123 -3.494 1.00 24.29 15 GLY B N 1
ATOM 2833 C CA . GLY B 1 28 ? 28.659 -48.954 -3.811 1.00 25.18 15 GLY B CA 1
ATOM 2834 C C . GLY B 1 28 ? 27.594 -48.176 -4.580 1.00 25.39 15 GLY B C 1
ATOM 2835 O O . GLY B 1 28 ? 27.167 -47.118 -4.123 1.00 25.62 15 GLY B O 1
ATOM 2836 N N . LEU B 1 29 ? 27.141 -48.720 -5.719 1.00 27.33 16 LEU B N 1
ATOM 2837 C CA . LEU B 1 29 ? 26.087 -48.084 -6.510 1.00 29.28 16 LEU B CA 1
ATOM 2838 C C . LEU B 1 29 ? 24.773 -48.816 -6.275 1.00 25.79 16 LEU B C 1
ATOM 2839 O O . LEU B 1 29 ? 24.711 -50.030 -6.420 1.00 33.42 16 LEU B O 1
ATOM 2844 N N . ILE B 1 30 ? 23.730 -48.090 -5.890 1.00 25.91 17 ILE B N 1
ATOM 2845 C CA . ILE B 1 30 ? 22.401 -48.661 -5.707 1.00 24.11 17 ILE B CA 1
ATOM 2846 C C . ILE B 1 30 ? 21.554 -48.111 -6.841 1.00 26.51 17 ILE B C 1
ATOM 2847 O O . ILE B 1 30 ? 21.296 -46.903 -6.860 1.00 28.24 17 ILE B O 1
ATOM 2852 N N . GLY B 1 31 ? 21.143 -48.973 -7.781 1.00 27.55 18 GLY B N 1
ATOM 2853 C CA . GLY B 1 31 ? 20.603 -48.514 -9.058 1.00 28.67 18 GLY B CA 1
ATOM 2854 C C . GLY B 1 31 ? 21.735 -48.535 -10.084 1.00 29.87 18 GLY B C 1
ATOM 2855 O O . GLY B 1 31 ? 22.774 -47.937 -9.834 1.00 30.58 18 GLY B O 1
ATOM 2856 N N . ALA B 1 32 ? 21.582 -49.309 -11.168 1.00 29.14 19 ALA B N 1
ATOM 2857 C CA . ALA B 1 32 ? 22.656 -49.531 -12.130 1.00 28.07 19 ALA B CA 1
ATOM 2858 C C . ALA B 1 32 ? 22.174 -49.290 -13.566 1.00 29.92 19 ALA B C 1
ATOM 2859 O O . ALA B 1 32 ? 22.424 -50.120 -14.457 1.00 24.99 19 ALA B O 1
ATOM 2861 N N . GLY B 1 33 ? 21.546 -48.129 -13.795 1.00 28.62 20 GLY B N 1
ATOM 2862 C CA . GLY B 1 33 ? 21.003 -47.801 -15.106 1.00 28.14 20 GLY B CA 1
ATOM 2863 C C . GLY B 1 33 ? 21.793 -46.714 -15.826 1.00 27.35 20 GLY B C 1
ATOM 2864 O O . GLY B 1 33 ? 23.039 -46.656 -15.727 1.00 25.02 20 GLY B O 1
ATOM 2865 N N . HIS B 1 34 ? 21.056 -45.857 -16.554 1.00 25.16 21 HIS B N 1
ATOM 2866 C CA . HIS B 1 34 ? 21.677 -44.819 -17.380 1.00 26.66 21 HIS B CA 1
ATOM 2867 C C . HIS B 1 34 ? 22.580 -43.883 -16.563 1.00 27.69 21 HIS B C 1
ATOM 2868 O O . HIS B 1 34 ? 23.771 -43.761 -16.849 1.00 28.08 21 HIS B O 1
ATOM 2875 N N . MET B 1 35 ? 22.032 -43.244 -15.517 1.00 27.78 22 MET B N 1
ATOM 2876 C CA . MET B 1 35 ? 22.810 -42.252 -14.787 1.00 28.16 22 MET B CA 1
ATOM 2877 C C . MET B 1 35 ? 23.940 -42.936 -14.013 1.00 27.60 22 MET B C 1
ATOM 2878 O O . MET B 1 35 ? 25.015 -42.358 -13.873 1.00 26.63 22 MET B O 1
ATOM 2883 N N . ALA B 1 36 ? 23.674 -44.151 -13.488 1.00 26.78 23 ALA B N 1
ATOM 2884 C CA . ALA B 1 36 ? 24.686 -44.920 -12.795 1.00 26.60 23 ALA B CA 1
ATOM 2885 C C . ALA B 1 36 ? 25.929 -45.083 -13.666 1.00 27.27 23 ALA B C 1
ATOM 2886 O O . ALA B 1 36 ? 27.042 -44.963 -13.191 1.00 25.20 23 ALA B O 1
ATOM 2888 N N . ARG B 1 37 ? 25.719 -45.363 -14.956 1.00 29.96 24 ARG B N 1
ATOM 2889 C CA . ARG B 1 37 ? 26.827 -45.533 -15.882 1.00 32.32 24 ARG B CA 1
ATOM 2890 C C . ARG B 1 37 ? 27.563 -44.208 -16.075 1.00 30.38 24 ARG B C 1
ATOM 2891 O O . ARG B 1 37 ? 28.787 -44.220 -16.248 1.00 32.35 24 ARG B O 1
ATOM 2899 N N . GLU B 1 38 ? 26.836 -43.080 -16.031 1.00 28.47 25 GLU B N 1
ATOM 2900 C CA . GLU B 1 38 ? 27.501 -41.779 -16.030 1.00 28.76 25 GLU B CA 1
ATOM 2901 C C . GLU B 1 38 ? 28.348 -41.636 -14.759 1.00 26.96 25 GLU B C 1
ATOM 2902 O O . GLU B 1 38 ? 29.491 -41.186 -14.831 1.00 27.13 25 GLU B O 1
ATOM 2908 N N . HIS B 1 39 ? 27.806 -42.043 -13.600 1.00 25.94 26 HIS B N 1
ATOM 2909 C CA . HIS B 1 39 ? 28.595 -42.000 -12.378 1.00 27.51 26 HIS B CA 1
ATOM 2910 C C . HIS B 1 39 ? 29.880 -42.816 -12.552 1.00 27.35 26 HIS B C 1
ATOM 2911 O O . HIS B 1 39 ? 30.966 -42.327 -12.225 1.00 27.17 26 HIS B O 1
ATOM 2918 N N . VAL B 1 40 ? 29.734 -44.032 -13.104 1.00 24.45 27 VAL B N 1
ATOM 2919 C CA . VAL B 1 40 ? 30.852 -44.931 -13.338 1.00 29.62 27 VAL B CA 1
ATOM 2920 C C . VAL B 1 40 ? 31.951 -44.249 -14.169 1.00 28.58 27 VAL B C 1
ATOM 2921 O O . VAL B 1 40 ? 33.120 -44.266 -13.783 1.00 28.51 27 VAL B O 1
ATOM 2925 N N . ARG B 1 41 ? 31.580 -43.685 -15.328 1.00 31.03 28 ARG B N 1
ATOM 2926 C CA . ARG B 1 41 ? 32.569 -43.115 -16.236 1.00 31.57 28 ARG B CA 1
ATOM 2927 C C . ARG B 1 41 ? 33.284 -41.928 -15.587 1.00 31.12 28 ARG B C 1
ATOM 2928 O O . ARG B 1 41 ? 34.464 -41.682 -15.840 1.00 32.19 28 ARG B O 1
ATOM 2936 N N . ASN B 1 42 ? 32.570 -41.189 -14.734 1.00 30.11 29 ASN B N 1
ATOM 2937 C CA . ASN B 1 42 ? 33.166 -40.048 -14.057 1.00 31.59 29 ASN B CA 1
ATOM 2938 C C . ASN B 1 42 ? 34.102 -40.505 -12.934 1.00 31.30 29 ASN B C 1
ATOM 2939 O O . ASN B 1 42 ? 35.219 -39.975 -12.825 1.00 31.63 29 ASN B O 1
ATOM 2944 N N . LEU B 1 43 ? 33.684 -41.512 -12.148 1.00 28.92 30 LEU B N 1
ATOM 2945 C CA . LEU B 1 43 ? 34.556 -42.036 -11.108 1.00 29.59 30 LEU B CA 1
ATOM 2946 C C . LEU B 1 43 ? 35.856 -42.549 -11.729 1.00 30.62 30 LEU B C 1
ATOM 2947 O O . LEU B 1 43 ? 36.928 -42.410 -11.133 1.00 33.91 30 LEU B O 1
ATOM 2952 N N . ALA B 1 44 ? 35.769 -43.103 -12.944 1.00 31.31 31 ALA B N 1
ATOM 2953 C CA . ALA B 1 44 ? 36.933 -43.663 -13.614 1.00 32.13 31 ALA B CA 1
ATOM 2954 C C . ALA B 1 44 ? 38.003 -42.599 -13.873 1.00 34.69 31 ALA B C 1
ATOM 2955 O O . ALA B 1 44 ? 39.140 -42.949 -14.159 1.00 37.38 31 ALA B O 1
ATOM 2957 N N . LEU B 1 45 ? 37.650 -41.313 -13.771 1.00 37.31 32 LEU B N 1
ATOM 2958 C CA . LEU B 1 45 ? 38.574 -40.226 -14.056 1.00 34.90 32 LEU B CA 1
ATOM 2959 C C . LEU B 1 45 ? 39.192 -39.696 -12.772 1.00 36.61 32 LEU B C 1
ATOM 2960 O O . LEU B 1 45 ? 39.989 -38.760 -12.822 1.00 37.10 32 LEU B O 1
ATOM 2965 N N . ILE B 1 46 ? 38.817 -40.270 -11.627 1.00 37.64 33 ILE B N 1
ATOM 2966 C CA . ILE B 1 46 ? 39.260 -39.750 -10.345 1.00 35.94 33 ILE B CA 1
ATOM 2967 C C . ILE B 1 46 ? 40.080 -40.811 -9.614 1.00 39.77 33 ILE B C 1
ATOM 2968 O O . ILE B 1 46 ? 39.528 -41.756 -9.049 1.00 36.24 33 ILE B O 1
ATOM 2973 N N . PRO B 1 47 ? 41.425 -40.668 -9.569 1.00 39.07 34 PRO B N 1
ATOM 2974 C CA . PRO B 1 47 ? 42.275 -41.646 -8.885 1.00 37.42 34 PRO B CA 1
ATOM 2975 C C . PRO B 1 47 ? 41.799 -41.931 -7.463 1.00 39.07 34 PRO B C 1
ATOM 2976 O O . PRO B 1 47 ? 41.331 -41.036 -6.765 1.00 39.45 34 PRO B O 1
ATOM 2980 N N . GLY B 1 48 ? 41.863 -43.210 -7.069 1.00 38.76 35 GLY B N 1
ATOM 2981 C CA . GLY B 1 48 ? 41.387 -43.658 -5.770 1.00 40.44 35 GLY B CA 1
ATOM 2982 C C . GLY B 1 48 ? 39.889 -43.979 -5.748 1.00 39.68 35 GLY B C 1
ATOM 2983 O O . GLY B 1 48 ? 39.307 -44.132 -4.675 1.00 39.89 35 GLY B O 1
ATOM 2984 N N . SER B 1 49 ? 39.266 -44.071 -6.928 1.00 38.40 36 SER B N 1
ATOM 2985 C CA . SER B 1 49 ? 37.844 -44.375 -7.030 1.00 35.35 36 SER B CA 1
ATOM 2986 C C . SER B 1 49 ? 37.657 -45.830 -7.465 1.00 33.56 36 SER B C 1
ATOM 2987 O O . SER B 1 49 ? 37.780 -46.128 -8.650 1.00 39.90 36 SER B O 1
ATOM 2990 N N . LEU B 1 50 ? 37.310 -46.714 -6.522 1.00 30.96 37 LEU B N 1
ATOM 2991 C CA . LEU B 1 50 ? 37.077 -48.118 -6.839 1.00 29.31 37 LEU B CA 1
ATOM 2992 C C . LEU B 1 50 ? 35.618 -48.483 -6.552 1.00 29.91 37 LEU B C 1
ATOM 2993 O O . LEU B 1 50 ? 35.137 -48.346 -5.431 1.00 31.40 37 LEU B O 1
ATOM 2998 N N . ILE B 1 51 ? 34.912 -48.969 -7.569 1.00 31.82 38 ILE B N 1
ATOM 2999 C CA . ILE B 1 51 ? 33.578 -49.511 -7.366 1.00 31.73 38 ILE B CA 1
ATOM 3000 C C . ILE B 1 51 ? 33.725 -50.972 -6.952 1.00 31.16 38 ILE B C 1
ATOM 3001 O O . ILE B 1 51 ? 34.330 -51.759 -7.669 1.00 34.17 38 ILE B O 1
ATOM 3006 N N . THR B 1 52 ? 33.144 -51.324 -5.810 1.00 28.30 39 THR B N 1
ATOM 3007 C CA . THR B 1 52 ? 33.268 -52.663 -5.256 1.00 27.77 39 THR B CA 1
ATOM 3008 C C . THR B 1 52 ? 31.926 -53.393 -5.248 1.00 28.07 39 THR B C 1
ATOM 3009 O O . THR B 1 52 ? 31.893 -54.622 -5.192 1.00 30.38 39 THR B O 1
ATOM 3013 N N . ALA B 1 53 ? 30.820 -52.646 -5.275 1.00 26.28 40 ALA B N 1
ATOM 3014 C CA . ALA B 1 53 ? 29.504 -53.257 -5.124 1.00 27.64 40 ALA B CA 1
ATOM 3015 C C . ALA B 1 53 ? 28.467 -52.469 -5.932 1.00 26.58 40 ALA B C 1
ATOM 3016 O O . ALA B 1 53 ? 28.464 -51.242 -5.920 1.00 26.71 40 ALA B O 1
ATOM 3018 N N . VAL B 1 54 ? 27.572 -53.196 -6.604 1.00 26.01 41 VAL B N 1
ATOM 3019 C CA . VAL B 1 54 ? 26.506 -52.612 -7.394 1.00 25.13 41 VAL B CA 1
ATOM 3020 C C . VAL B 1 54 ? 25.223 -53.400 -7.123 1.00 27.21 41 VAL B C 1
ATOM 3021 O O . VAL B 1 54 ? 25.269 -54.622 -7.081 1.00 30.09 41 VAL B O 1
ATOM 3025 N N . SER B 1 55 ? 24.080 -52.715 -6.974 1.00 26.23 42 SER B N 1
ATOM 3026 C CA . SER B 1 55 ? 22.810 -53.351 -6.691 1.00 26.49 42 SER B CA 1
ATOM 3027 C C . SER B 1 55 ? 21.754 -52.842 -7.667 1.00 29.06 42 SER B C 1
ATOM 3028 O O . SER B 1 55 ? 21.713 -51.660 -7.977 1.00 31.57 42 SER B O 1
ATOM 3031 N N . ASP B 1 56 ? 20.898 -53.746 -8.149 1.00 28.76 43 ASP B N 1
ATOM 3032 C CA . ASP B 1 56 ? 19.839 -53.420 -9.091 1.00 26.59 43 ASP B CA 1
ATOM 3033 C C . ASP B 1 56 ? 18.938 -54.640 -9.172 1.00 26.86 43 ASP B C 1
ATOM 3034 O O . ASP B 1 56 ? 19.441 -55.752 -9.339 1.00 24.07 43 ASP B O 1
ATOM 3039 N N . PRO B 1 57 ? 17.597 -54.489 -9.067 1.00 26.99 44 PRO B N 1
ATOM 3040 C CA . PRO B 1 57 ? 16.689 -55.626 -9.203 1.00 27.38 44 PRO B CA 1
ATOM 3041 C C . PRO B 1 57 ? 16.621 -56.245 -10.604 1.00 29.18 44 PRO B C 1
ATOM 3042 O O . PRO B 1 57 ? 16.014 -57.307 -10.772 1.00 27.87 44 PRO B O 1
ATOM 3046 N N . GLN B 1 58 ? 17.241 -55.583 -11.596 1.00 28.36 45 GLN B N 1
ATOM 3047 C CA . GLN B 1 58 ? 17.241 -56.046 -12.969 1.00 28.54 45 GLN B CA 1
ATOM 3048 C C . GLN B 1 58 ? 18.670 -56.423 -13.401 1.00 29.62 45 GLN B C 1
ATOM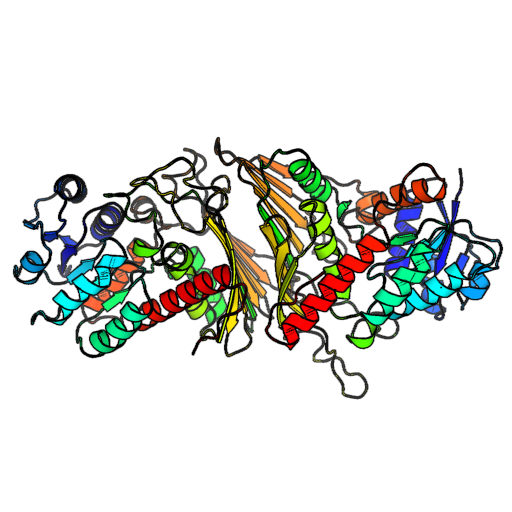 3049 O O . GLN B 1 58 ? 19.548 -55.577 -13.566 1.00 28.59 45 GLN B O 1
ATOM 3055 N N . PRO B 1 59 ? 18.971 -57.730 -13.595 1.00 31.26 46 PRO B N 1
ATOM 3056 C CA . PRO B 1 59 ? 20.313 -58.156 -14.016 1.00 30.58 46 PRO B CA 1
ATOM 3057 C C . PRO B 1 59 ? 20.761 -57.668 -15.394 1.00 29.16 46 PRO B C 1
ATOM 3058 O O . PRO B 1 59 ? 21.958 -57.585 -15.636 1.00 28.25 46 PRO B O 1
ATOM 3062 N N . SER B 1 60 ? 19.839 -57.341 -16.302 1.00 28.33 47 SER B N 1
ATOM 3063 C CA . SER B 1 60 ? 20.274 -56.792 -17.582 1.00 31.51 47 SER B CA 1
ATOM 3064 C C . SER B 1 60 ? 20.904 -55.421 -17.361 1.00 32.24 47 SER B C 1
ATOM 3065 O O . SER B 1 60 ? 21.866 -55.086 -18.061 1.00 31.54 47 SER B O 1
ATOM 3068 N N . SER B 1 61 ? 20.409 -54.665 -16.355 1.00 28.52 48 SER B N 1
ATOM 3069 C CA . SER B 1 61 ? 21.049 -53.408 -15.974 1.00 27.16 48 SER B CA 1
ATOM 3070 C C . SER B 1 61 ? 22.439 -53.669 -15.378 1.00 28.39 48 SER B C 1
ATOM 3071 O O . SER B 1 61 ? 23.376 -52.951 -15.700 1.00 28.06 48 SER B O 1
ATOM 3074 N N . LEU B 1 62 ? 22.569 -54.669 -14.495 1.00 26.11 49 LEU B N 1
ATOM 3075 C CA . LEU B 1 62 ? 23.852 -54.952 -13.872 1.00 27.98 49 LEU B CA 1
ATOM 3076 C C . LEU B 1 62 ? 24.866 -55.337 -14.936 1.00 30.51 49 LEU B C 1
ATOM 3077 O O . LEU B 1 62 ? 26.017 -54.936 -14.858 1.00 29.12 49 LEU B O 1
ATOM 3082 N N . GLU B 1 63 ? 24.438 -56.141 -15.921 1.00 35.89 50 GLU B N 1
ATOM 3083 C CA . GLU B 1 63 ? 25.330 -56.606 -16.972 1.00 36.35 50 GLU B CA 1
ATOM 3084 C C . GLU B 1 63 ? 25.886 -55.409 -17.736 1.00 34.24 50 GLU B C 1
ATOM 3085 O O . GLU B 1 63 ? 27.098 -55.291 -17.910 1.00 29.80 50 GLU B O 1
ATOM 3091 N N . GLU B 1 64 ? 24.988 -54.508 -18.156 1.00 32.58 51 GLU B N 1
ATOM 3092 C CA . GLU B 1 64 ? 25.391 -53.300 -18.871 1.00 34.77 51 GLU B CA 1
ATOM 3093 C C . GLU B 1 64 ? 26.358 -52.457 -18.021 1.00 35.10 51 GLU B C 1
ATOM 3094 O O . GLU B 1 64 ? 27.404 -52.031 -18.518 1.00 30.85 51 GLU B O 1
ATOM 3100 N N . THR B 1 65 ? 26.041 -52.255 -16.731 1.00 31.66 52 THR B N 1
ATOM 3101 C CA . THR B 1 65 ? 26.800 -51.341 -15.889 1.00 30.90 52 THR B CA 1
ATOM 3102 C C . THR B 1 65 ? 28.168 -51.955 -15.559 1.00 34.74 52 THR B C 1
ATOM 3103 O O . THR B 1 65 ? 29.178 -51.248 -15.540 1.00 31.99 52 THR B O 1
ATOM 3107 N N . VAL B 1 66 ? 28.214 -53.272 -15.305 1.00 33.75 53 VAL B N 1
ATOM 3108 C CA . VAL B 1 66 ? 29.473 -53.933 -15.004 1.00 32.82 53 VAL B CA 1
ATOM 3109 C C . VAL B 1 66 ? 30.380 -53.874 -16.232 1.00 31.82 53 VAL B C 1
ATOM 3110 O O . VAL B 1 66 ? 31.575 -53.610 -16.095 1.00 34.06 53 VAL B O 1
ATOM 3114 N N . ALA B 1 67 ? 29.822 -54.067 -17.433 1.00 30.32 54 ALA B N 1
ATOM 3115 C CA . ALA B 1 67 ? 30.609 -53.903 -18.647 1.00 32.49 54 ALA B CA 1
ATOM 3116 C C . ALA B 1 67 ? 31.225 -52.504 -18.689 1.00 34.52 54 ALA B C 1
ATOM 3117 O O . ALA B 1 67 ? 32.372 -52.330 -19.090 1.00 37.05 54 ALA B O 1
ATOM 3119 N N . GLU B 1 68 ? 30.446 -51.488 -18.311 1.00 35.96 55 GLU B N 1
ATOM 3120 C CA . GLU B 1 68 ? 30.920 -50.109 -18.308 1.00 32.39 55 GLU B CA 1
ATOM 3121 C C . GLU B 1 68 ? 32.039 -49.948 -17.279 1.00 32.25 55 GLU B C 1
ATOM 3122 O O . GLU B 1 68 ? 33.006 -49.253 -17.548 1.00 30.10 55 GLU B O 1
ATOM 3128 N N . ILE B 1 69 ? 31.921 -50.604 -16.112 1.00 27.82 56 ILE B N 1
ATOM 3129 C CA . ILE B 1 69 ? 32.943 -50.497 -15.083 1.00 30.54 56 ILE B CA 1
ATOM 3130 C C . ILE B 1 69 ? 34.262 -51.059 -15.607 1.00 33.41 56 ILE B C 1
ATOM 3131 O O . ILE B 1 69 ? 35.314 -50.447 -15.408 1.00 34.83 56 ILE B O 1
ATOM 3136 N N . GLY B 1 70 ? 34.192 -52.245 -16.230 1.00 33.09 57 GLY B N 1
ATOM 3137 C CA . GLY B 1 70 ? 35.334 -52.843 -16.890 1.00 33.58 57 GLY B CA 1
ATOM 3138 C C . GLY B 1 70 ? 36.237 -53.656 -15.965 1.00 33.18 57 GLY B C 1
ATOM 3139 O O . GLY B 1 70 ? 37.351 -53.980 -16.350 1.00 39.78 57 GLY B O 1
ATOM 3140 N N . TYR B 1 71 ? 35.775 -53.977 -14.753 1.00 32.84 58 TYR B N 1
ATOM 3141 C CA . TYR B 1 71 ? 36.531 -54.841 -13.853 1.00 32.39 58 TYR B CA 1
ATOM 3142 C C . TYR B 1 71 ? 35.531 -55.503 -12.920 1.00 31.56 58 TYR B C 1
ATOM 3143 O O . TYR B 1 71 ? 34.372 -55.105 -12.922 1.00 31.74 58 TYR B O 1
ATOM 3152 N N . GLU B 1 72 ? 35.970 -56.484 -12.119 1.00 30.81 59 GLU B N 1
ATOM 3153 C CA . GLU B 1 72 ? 35.038 -57.324 -11.386 1.00 32.41 59 GLU B CA 1
ATOM 3154 C C . GLU B 1 72 ? 34.522 -56.583 -10.168 1.00 30.41 59 GLU B C 1
ATOM 3155 O O . GLU B 1 72 ? 35.287 -55.950 -9.467 1.00 32.16 59 GLU B O 1
ATOM 3157 N N . VAL B 1 73 ? 33.204 -56.658 -9.945 1.00 33.41 60 VAL B N 1
ATOM 3158 C CA . VAL B 1 73 ? 32.600 -56.138 -8.737 1.00 35.36 60 VAL B CA 1
ATOM 3159 C C . VAL B 1 73 ? 31.619 -57.181 -8.210 1.00 34.27 60 VAL B C 1
ATOM 3160 O O . VAL B 1 73 ? 31.206 -58.049 -8.949 1.00 35.05 60 VAL B O 1
ATOM 3164 N N . THR B 1 74 ? 31.215 -57.057 -6.944 1.00 32.33 61 THR B N 1
ATOM 3165 C CA . THR B 1 74 ? 30.149 -57.879 -6.399 1.00 31.96 61 THR B CA 1
ATOM 3166 C C . THR B 1 74 ? 28.800 -57.243 -6.726 1.00 29.89 61 THR B C 1
ATOM 3167 O O . THR B 1 74 ? 28.638 -56.044 -6.531 1.00 31.53 61 THR B O 1
ATOM 3171 N N . THR B 1 75 ? 27.826 -58.046 -7.169 1.00 28.09 62 THR B N 1
ATOM 3172 C CA . THR B 1 75 ? 26.506 -57.518 -7.460 1.00 27.21 62 THR B CA 1
ATOM 3173 C C . THR B 1 75 ? 25.463 -58.114 -6.522 1.00 28.66 62 THR B C 1
ATOM 3174 O O . THR B 1 75 ? 25.635 -59.199 -5.975 1.00 26.51 62 THR B O 1
ATOM 3178 N N . PHE B 1 76 ? 24.343 -57.395 -6.391 1.00 27.39 63 PHE B N 1
ATOM 3179 C CA . PHE B 1 76 ? 23.262 -57.762 -5.498 1.00 30.65 63 PHE B CA 1
ATOM 3180 C C . PHE B 1 76 ? 21.944 -57.316 -6.108 1.00 29.48 63 PHE B C 1
ATOM 3181 O O . PHE B 1 76 ? 21.874 -56.232 -6.645 1.00 35.06 63 PHE B O 1
ATOM 3189 N N . PRO B 1 77 ? 20.877 -58.118 -6.115 1.00 33.09 64 PRO B N 1
ATOM 3190 C CA . PRO B 1 77 ? 19.560 -57.615 -6.511 1.00 32.52 64 PRO B CA 1
ATOM 3191 C C . PRO B 1 77 ? 18.982 -56.555 -5.570 1.00 31.60 64 PRO B C 1
ATOM 3192 O O . PRO B 1 77 ? 18.217 -55.697 -6.004 1.00 30.00 64 PRO B O 1
ATOM 3196 N N . ASP B 1 78 ? 19.356 -56.614 -4.280 1.00 30.51 65 ASP B N 1
ATOM 3197 C CA . ASP B 1 78 ? 18.756 -55.768 -3.250 1.00 33.98 65 ASP B CA 1
ATOM 3198 C C . ASP B 1 78 ? 19.839 -54.985 -2.508 1.00 30.19 65 ASP B C 1
ATOM 3199 O O . ASP B 1 78 ? 20.839 -55.550 -2.076 1.00 32.84 65 ASP B O 1
ATOM 3204 N N . HIS B 1 79 ? 19.599 -53.684 -2.326 1.00 30.01 66 HIS B N 1
ATOM 3205 C CA . HIS B 1 79 ? 20.561 -52.780 -1.696 1.00 32.98 66 HIS B CA 1
ATOM 3206 C C . HIS B 1 79 ? 20.840 -53.160 -0.238 1.00 33.22 66 HIS B C 1
ATOM 3207 O O . HIS B 1 79 ? 21.926 -52.906 0.278 1.00 36.05 66 HIS B O 1
ATOM 3214 N N . ARG B 1 80 ? 19.851 -53.751 0.434 1.00 33.37 67 ARG B N 1
ATOM 3215 C CA . ARG B 1 80 ? 20.008 -54.089 1.832 1.00 32.03 67 ARG B CA 1
ATOM 3216 C C . ARG B 1 80 ? 21.143 -55.099 2.002 1.00 33.31 67 ARG B C 1
ATOM 3217 O O . ARG B 1 80 ? 21.880 -55.014 2.980 1.00 30.47 67 ARG B O 1
ATOM 3225 N N . GLU B 1 81 ? 21.333 -56.014 1.044 1.00 33.58 68 GLU B N 1
ATOM 3226 C CA . GLU B 1 81 ? 22.460 -56.943 1.135 1.00 33.90 68 GLU B CA 1
ATOM 3227 C C . GLU B 1 81 ? 23.769 -56.180 0.904 1.00 28.59 68 GLU B C 1
ATOM 3228 O O . GLU B 1 81 ? 24.761 -56.432 1.580 1.00 28.04 68 GLU B O 1
ATOM 3234 N N . LEU B 1 82 ? 23.780 -55.240 -0.048 1.00 28.40 69 LEU B N 1
ATOM 3235 C CA . LEU B 1 82 ? 24.959 -54.413 -0.300 1.00 28.72 69 LEU B CA 1
ATOM 3236 C C . LEU B 1 82 ? 25.348 -53.642 0.971 1.00 29.34 69 LEU B C 1
ATOM 3237 O O . LEU B 1 82 ? 26.534 -53.539 1.289 1.00 27.07 69 LEU B O 1
ATOM 3242 N N . LEU B 1 83 ? 24.354 -53.126 1.701 1.00 26.52 70 LEU B N 1
ATOM 3243 C CA . LEU B 1 83 ? 24.611 -52.249 2.847 1.00 29.62 70 LEU B CA 1
ATOM 3244 C C . LEU B 1 83 ? 25.334 -52.972 3.981 1.00 29.90 70 LEU B C 1
ATOM 3245 O O . LEU B 1 83 ? 25.982 -52.321 4.789 1.00 33.08 70 LEU B O 1
ATOM 3250 N N . VAL B 1 84 ? 25.167 -54.302 4.090 1.00 31.54 71 VAL B N 1
ATOM 3251 C CA . VAL B 1 84 ? 25.752 -55.054 5.194 1.00 31.61 71 VAL B CA 1
ATOM 3252 C C . VAL B 1 84 ? 26.870 -55.946 4.656 1.00 31.18 71 VAL B C 1
ATOM 3253 O O . VAL B 1 84 ? 27.299 -56.860 5.348 1.00 32.97 71 VAL B O 1
ATOM 3257 N N . SER B 1 85 ? 27.357 -55.645 3.449 1.00 31.20 72 SER B N 1
ATOM 3258 C CA . SER B 1 85 ? 28.307 -56.489 2.742 1.00 31.73 72 SER B CA 1
ATOM 3259 C C . SER B 1 85 ? 29.721 -56.304 3.279 1.00 30.82 72 SER B C 1
ATOM 3260 O O . SER B 1 85 ? 30.597 -57.096 2.980 1.00 33.61 72 SER B O 1
ATOM 3263 N N . GLY B 1 86 ? 29.991 -55.198 3.955 1.00 31.52 73 GLY B N 1
ATOM 3264 C CA . GLY B 1 86 ? 31.363 -54.881 4.334 1.00 30.69 73 GLY B CA 1
ATOM 3265 C C . GLY B 1 86 ? 32.243 -54.430 3.167 1.00 32.40 73 GLY B C 1
ATOM 3266 O O . GLY B 1 86 ? 33.441 -54.240 3.354 1.00 36.68 73 GLY B O 1
ATOM 3267 N N . LEU B 1 87 ? 31.678 -54.223 1.967 1.00 32.16 74 LEU B N 1
ATOM 3268 C CA . LEU B 1 87 ? 32.496 -53.938 0.795 1.00 31.94 74 LEU B CA 1
ATOM 3269 C C . LEU B 1 87 ? 32.680 -52.441 0.512 1.00 30.93 74 LEU B C 1
ATOM 3270 O O . LEU B 1 87 ? 33.442 -52.102 -0.390 1.00 31.58 74 LEU B O 1
ATOM 3275 N N . VAL B 1 88 ? 31.990 -51.537 1.234 1.00 32.28 75 VAL B N 1
ATOM 3276 C CA . VAL B 1 88 ? 31.830 -50.170 0.747 1.00 32.14 75 VAL B CA 1
ATOM 3277 C C . VAL B 1 88 ? 32.144 -49.121 1.824 1.00 31.57 75 VAL B C 1
ATOM 3278 O O . VAL B 1 88 ? 31.821 -49.296 3.006 1.00 28.35 75 VAL B O 1
ATOM 3282 N N . ASP B 1 89 ? 32.729 -48.003 1.360 1.00 29.43 76 ASP B N 1
ATOM 3283 C CA . ASP B 1 89 ? 32.964 -46.826 2.176 1.00 31.70 76 ASP B CA 1
ATOM 3284 C C . ASP B 1 89 ? 31.936 -45.721 1.925 1.00 30.62 76 ASP B C 1
ATOM 3285 O O . ASP B 1 89 ? 31.758 -44.855 2.778 1.00 31.80 76 ASP B O 1
ATOM 3290 N N . ALA B 1 90 ? 31.298 -45.730 0.752 1.00 29.15 77 ALA B N 1
ATOM 3291 C CA . ALA B 1 90 ? 30.450 -44.633 0.309 1.00 28.23 77 ALA B CA 1
ATOM 3292 C C . ALA B 1 90 ? 29.446 -45.140 -0.733 1.00 28.90 77 ALA B C 1
ATOM 3293 O O . ALA B 1 90 ? 29.765 -46.041 -1.518 1.00 28.05 77 ALA B O 1
ATOM 3295 N N . LEU B 1 91 ? 28.260 -44.519 -0.755 1.00 25.80 78 LEU B N 1
ATOM 3296 C CA . LEU B 1 91 ? 27.161 -44.970 -1.595 1.00 27.74 78 LEU B CA 1
ATOM 3297 C C . LEU B 1 91 ? 26.824 -43.921 -2.649 1.00 28.79 78 LEU B C 1
ATOM 3298 O O . LEU B 1 91 ? 27.054 -42.724 -2.440 1.00 25.05 78 LEU B O 1
ATOM 3303 N N . VAL B 1 92 ? 26.280 -44.419 -3.776 1.00 27.25 79 VAL B N 1
ATOM 3304 C CA . VAL B 1 92 ? 25.614 -43.605 -4.779 1.00 26.28 79 VAL B CA 1
ATOM 3305 C C . VAL B 1 92 ? 24.256 -44.233 -5.094 1.00 25.35 79 VAL B C 1
ATOM 3306 O O . VAL B 1 92 ? 24.193 -45.417 -5.412 1.00 24.98 79 VAL B O 1
ATOM 3310 N N . ILE B 1 93 ? 23.179 -43.450 -4.987 1.00 25.06 80 ILE B N 1
ATOM 3311 C CA . ILE B 1 93 ? 21.836 -43.906 -5.354 1.00 24.91 80 ILE B CA 1
ATOM 3312 C C . ILE B 1 93 ? 21.462 -43.346 -6.730 1.00 27.64 80 ILE B C 1
ATOM 3313 O O . ILE B 1 93 ? 21.409 -42.127 -6.893 1.00 24.79 80 ILE B O 1
ATOM 3318 N N . ALA B 1 94 ? 21.174 -44.246 -7.693 1.00 25.33 81 ALA B N 1
ATOM 3319 C CA . ALA B 1 94 ? 20.742 -43.833 -9.013 1.00 26.97 81 ALA B CA 1
ATOM 3320 C C . ALA B 1 94 ? 19.533 -44.655 -9.440 1.00 25.50 81 ALA B C 1
ATOM 3321 O O . ALA B 1 94 ? 19.412 -45.065 -10.584 1.00 27.27 81 ALA B O 1
ATOM 3323 N N . SER B 1 95 ? 18.631 -44.852 -8.499 1.00 25.19 82 SER B N 1
ATOM 3324 C CA . SER B 1 95 ? 17.412 -45.605 -8.710 1.00 25.59 82 SER B CA 1
ATOM 3325 C C . SER B 1 95 ? 16.284 -44.639 -9.072 1.00 23.60 82 SER B C 1
ATOM 3326 O O . SER B 1 95 ? 16.474 -43.439 -9.004 1.00 22.84 82 SER B O 1
ATOM 3329 N N . PRO B 1 96 ? 15.079 -45.107 -9.478 1.00 23.82 83 PRO B N 1
ATOM 3330 C CA . PRO B 1 96 ? 13.979 -44.192 -9.794 1.00 24.96 83 PRO B CA 1
ATOM 3331 C C . PRO B 1 96 ? 13.609 -43.294 -8.626 1.00 24.85 83 PRO B C 1
ATOM 3332 O O . PRO B 1 96 ? 13.666 -43.717 -7.481 1.00 27.17 83 PRO B O 1
ATOM 3336 N N . ASN B 1 97 ? 13.160 -42.088 -8.967 1.00 27.36 84 ASN B N 1
ATOM 3337 C CA . ASN B 1 97 ? 12.930 -41.001 -8.035 1.00 30.15 84 ASN B CA 1
ATOM 3338 C C . ASN B 1 97 ? 12.125 -41.452 -6.805 1.00 30.09 84 ASN B C 1
ATOM 3339 O O . ASN B 1 97 ? 12.433 -41.055 -5.680 1.00 29.03 84 ASN B O 1
ATOM 3344 N N . ASP B 1 98 ? 11.075 -42.249 -7.023 1.00 28.79 85 ASP B N 1
ATOM 3345 C CA . ASP B 1 98 ? 10.141 -42.562 -5.964 1.00 28.16 85 ASP B CA 1
ATOM 3346 C C . ASP B 1 98 ? 10.699 -43.652 -5.058 1.00 29.93 85 ASP B C 1
ATOM 3347 O O . ASP B 1 98 ? 10.017 -44.063 -4.111 1.00 29.66 85 ASP B O 1
ATOM 3352 N N . THR B 1 99 ? 11.915 -44.138 -5.347 1.00 27.44 86 THR B N 1
ATOM 3353 C CA . THR B 1 99 ? 12.534 -45.124 -4.473 1.00 29.02 86 THR B CA 1
ATOM 3354 C C . THR B 1 99 ? 13.591 -44.485 -3.554 1.00 25.73 86 THR B C 1
ATOM 3355 O O . THR B 1 99 ? 14.081 -45.150 -2.642 1.00 24.19 86 THR B O 1
ATOM 3359 N N . HIS B 1 100 ? 13.928 -43.215 -3.780 1.00 24.89 87 HIS B N 1
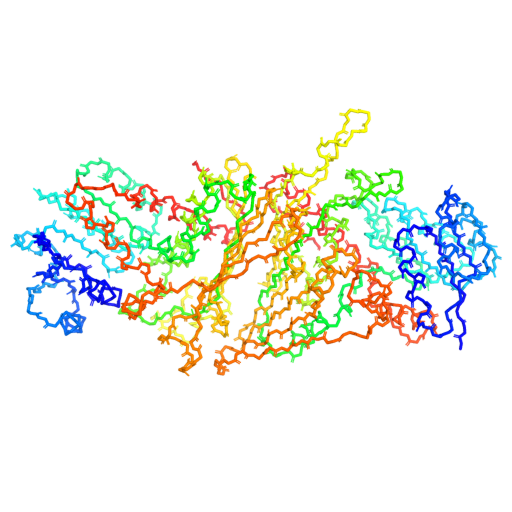ATOM 3360 C CA . HIS B 1 100 ? 15.035 -42.585 -3.073 1.00 27.91 87 HIS B CA 1
ATOM 3361 C C . HIS B 1 100 ? 14.794 -42.578 -1.561 1.00 26.93 87 HIS B C 1
ATOM 3362 O O . HIS B 1 100 ? 15.710 -42.883 -0.814 1.00 25.79 87 HIS B O 1
ATOM 3369 N N . LEU B 1 101 ? 13.592 -42.206 -1.103 1.00 26.52 88 LEU B N 1
ATOM 3370 C CA . LEU B 1 101 ? 13.384 -42.068 0.330 1.00 28.89 88 LEU B CA 1
ATOM 3371 C C . LEU B 1 101 ? 13.480 -43.451 0.987 1.00 29.67 88 LEU B C 1
ATOM 3372 O O . LEU B 1 101 ? 14.078 -43.592 2.049 1.00 30.32 88 LEU B O 1
ATOM 3377 N N . ASP B 1 102 ? 12.915 -44.485 0.348 1.00 29.48 89 ASP B N 1
ATOM 3378 C CA . ASP B 1 102 ? 12.901 -45.821 0.935 1.00 28.88 89 ASP B CA 1
ATOM 3379 C C . ASP B 1 102 ? 14.328 -46.308 1.133 1.00 29.58 89 ASP B C 1
ATOM 3380 O O . ASP B 1 102 ? 14.653 -46.878 2.172 1.00 34.42 89 ASP B O 1
ATOM 3385 N N . ILE B 1 103 ? 15.169 -46.107 0.115 1.00 27.59 90 ILE B N 1
ATOM 3386 C CA . ILE B 1 103 ? 16.555 -46.535 0.177 1.00 26.61 90 ILE B CA 1
ATOM 3387 C C . ILE B 1 103 ? 17.296 -45.698 1.211 1.00 27.00 90 ILE B C 1
ATOM 3388 O O . ILE B 1 103 ? 18.131 -46.221 1.946 1.00 27.80 90 ILE B O 1
ATOM 3393 N N . LEU B 1 104 ? 16.989 -44.396 1.296 1.00 28.07 91 LEU B N 1
ATOM 3394 C CA . LEU B 1 104 ? 17.656 -43.545 2.274 1.00 26.89 91 LEU B CA 1
ATOM 3395 C C . LEU B 1 104 ? 17.340 -44.041 3.691 1.00 29.62 91 LEU B C 1
ATOM 3396 O O . LEU B 1 104 ? 18.222 -44.081 4.546 1.00 26.23 91 LEU B O 1
ATOM 3401 N N . LYS B 1 105 ? 16.081 -44.427 3.930 1.00 28.64 92 LYS B N 1
ATOM 3402 C CA . LYS B 1 105 ? 15.662 -44.912 5.230 1.00 31.85 92 LYS B CA 1
ATOM 3403 C C . LYS B 1 105 ? 16.447 -46.158 5.633 1.00 30.42 92 LYS B C 1
ATOM 3404 O O . LYS B 1 105 ? 16.855 -46.274 6.781 1.00 28.96 92 LYS B O 1
ATOM 3410 N N . ASP B 1 106 ? 16.670 -47.083 4.691 1.00 27.82 93 ASP B N 1
ATOM 3411 C CA . ASP B 1 106 ? 17.451 -48.266 4.970 1.00 27.88 93 ASP B CA 1
ATOM 3412 C C . ASP B 1 106 ? 18.890 -47.864 5.297 1.00 29.75 93 ASP B C 1
ATOM 3413 O O . ASP B 1 106 ? 19.529 -48.447 6.159 1.00 28.32 93 ASP B O 1
ATOM 3418 N N . ILE B 1 107 ? 19.427 -46.862 4.599 1.00 31.70 94 ILE B N 1
ATOM 3419 C CA . ILE B 1 107 ? 20.771 -46.371 4.883 1.00 31.61 94 ILE B CA 1
ATOM 3420 C C . ILE B 1 107 ? 20.806 -45.720 6.268 1.00 32.69 94 ILE B C 1
ATOM 3421 O O . ILE B 1 107 ? 21.750 -45.943 7.033 1.00 28.43 94 ILE B O 1
ATOM 3426 N N . PHE B 1 108 ? 19.740 -44.994 6.621 1.00 34.55 95 PHE B N 1
ATOM 3427 C CA . PHE B 1 108 ? 19.696 -44.286 7.900 1.00 35.65 95 PHE B CA 1
ATOM 3428 C C . PHE B 1 108 ? 19.611 -45.264 9.076 1.00 34.28 95 PHE B C 1
ATOM 3429 O O . PHE B 1 108 ? 20.119 -44.951 10.150 1.00 31.68 95 PHE B O 1
ATOM 3437 N N . SER B 1 109 ? 18.983 -46.427 8.850 1.00 33.74 96 SER B N 1
ATOM 3438 C CA . SER B 1 109 ? 18.812 -47.483 9.840 1.00 30.64 96 SER B CA 1
ATOM 3439 C C . SER B 1 109 ? 19.984 -48.462 9.866 1.00 27.88 96 SER B C 1
ATOM 3440 O O . SER B 1 109 ? 19.931 -49.429 10.609 1.00 29.56 96 SER B O 1
ATOM 3443 N N . ASN B 1 110 ? 20.931 -48.375 8.935 1.00 30.30 97 ASN B N 1
ATOM 3444 C CA . ASN B 1 110 ? 21.977 -49.381 8.814 1.00 30.54 97 ASN B CA 1
ATOM 3445 C C . ASN B 1 110 ? 22.884 -49.274 10.046 1.00 30.49 97 ASN B C 1
ATOM 3446 O O . ASN B 1 110 ? 22.991 -48.206 10.622 1.00 29.98 97 ASN B O 1
ATOM 3451 N N . GLN B 1 111 ? 23.478 -50.390 10.482 1.00 30.69 98 GLN B N 1
ATOM 3452 C CA . GLN B 1 111 ? 24.448 -50.352 11.567 1.00 33.80 98 GLN B CA 1
ATOM 3453 C C . GLN B 1 111 ? 25.691 -49.599 11.086 1.00 31.64 98 GLN B C 1
ATOM 3454 O O . GLN B 1 111 ? 26.264 -48.797 11.827 1.00 33.64 98 GLN B O 1
ATOM 3456 N N . MET B 1 112 ? 26.090 -49.818 9.835 1.00 31.91 99 MET B N 1
ATOM 3457 C CA . MET B 1 112 ? 27.143 -49.000 9.248 1.00 39.08 99 MET B CA 1
ATOM 3458 C C . MET B 1 112 ? 26.506 -47.773 8.601 1.00 37.25 99 MET B C 1
ATOM 3459 O O . MET B 1 112 ? 25.649 -47.911 7.725 1.00 36.25 99 MET B O 1
ATOM 3464 N N . LYS B 1 113 ? 26.928 -46.590 9.083 1.00 36.67 100 LYS B N 1
ATOM 3465 C CA . LYS B 1 113 ? 26.439 -45.303 8.618 1.00 34.94 100 LYS B CA 1
ATOM 3466 C C . LYS B 1 113 ? 27.437 -44.766 7.587 1.00 33.00 100 LYS B C 1
ATOM 3467 O O . LYS B 1 113 ? 28.549 -44.365 7.923 1.00 31.77 100 LYS B O 1
ATOM 3473 N N . LEU B 1 114 ? 27.026 -44.801 6.315 1.00 31.56 101 LEU B N 1
ATOM 3474 C CA . LEU B 1 114 ? 27.879 -44.493 5.185 1.00 29.24 101 LEU B CA 1
ATOM 3475 C C . LEU B 1 114 ? 27.461 -43.163 4.574 1.00 25.12 101 LEU B C 1
ATOM 3476 O O . LEU B 1 114 ? 26.280 -42.832 4.529 1.00 24.84 101 LEU B O 1
ATOM 3481 N N . PRO B 1 115 ? 28.420 -42.391 4.032 1.00 24.98 102 PRO B N 1
ATOM 3482 C CA . PRO B 1 115 ? 28.095 -41.285 3.127 1.00 26.52 102 PRO B CA 1
ATOM 3483 C C . PRO B 1 115 ? 27.263 -41.747 1.925 1.00 26.66 102 PRO B C 1
ATOM 3484 O O . PRO B 1 115 ? 27.454 -42.861 1.412 1.00 27.36 102 PRO B O 1
ATOM 3488 N N . VAL B 1 116 ? 26.360 -40.872 1.481 1.00 26.97 103 VAL B N 1
ATOM 3489 C CA . VAL B 1 116 ? 25.483 -41.122 0.339 1.00 27.75 103 VAL B CA 1
ATOM 3490 C C . VAL B 1 116 ? 25.517 -39.910 -0.585 1.00 26.49 103 VAL B C 1
ATOM 3491 O O . VAL B 1 116 ? 25.289 -38.784 -0.124 1.00 26.06 103 VAL B O 1
ATOM 3495 N N . LEU B 1 117 ? 25.722 -40.171 -1.876 1.00 26.40 104 LEU B N 1
ATOM 3496 C CA . LEU B 1 117 ? 25.318 -39.274 -2.949 1.00 26.81 104 LEU B CA 1
ATOM 3497 C C . LEU B 1 117 ? 23.987 -39.771 -3.514 1.00 25.19 104 LEU B C 1
ATOM 3498 O O . LEU B 1 117 ? 23.936 -40.822 -4.140 1.00 23.92 104 LEU B O 1
ATOM 3503 N N . VAL B 1 118 ? 22.882 -39.081 -3.195 1.00 24.63 105 VAL B N 1
ATOM 3504 C CA . VAL B 1 118 ? 21.566 -39.510 -3.666 1.00 24.96 105 VAL B CA 1
ATOM 3505 C C . VAL B 1 118 ? 21.170 -38.649 -4.878 1.00 25.28 105 VAL B C 1
ATOM 3506 O O . VAL B 1 118 ? 21.256 -37.431 -4.858 1.00 22.62 105 VAL B O 1
ATOM 3510 N N . GLU B 1 119 ? 20.749 -39.305 -5.952 1.00 24.95 106 GLU B N 1
ATOM 3511 C CA . GLU B 1 119 ? 20.382 -38.613 -7.162 1.00 23.84 106 GLU B CA 1
ATOM 3512 C C . GLU B 1 119 ? 19.164 -37.729 -6.923 1.00 24.09 106 GLU B C 1
ATOM 3513 O O . GLU B 1 119 ? 18.322 -38.026 -6.065 1.00 24.10 106 GLU B O 1
ATOM 3519 N N . LYS B 1 120 ? 19.139 -36.641 -7.712 1.00 21.17 107 LYS B N 1
ATOM 3520 C CA . LYS B 1 120 ? 18.036 -35.701 -7.838 1.00 24.83 107 LYS B CA 1
ATOM 3521 C C . LYS B 1 120 ? 16.793 -36.510 -8.194 1.00 25.87 107 LYS B C 1
ATOM 3522 O O . LYS B 1 120 ? 16.919 -37.528 -8.884 1.00 24.37 107 LYS B O 1
ATOM 3528 N N . PRO B 1 121 ? 15.595 -35.916 -8.165 1.00 27.63 108 PRO B N 1
ATOM 3529 C CA . PRO B 1 121 ? 14.959 -35.352 -6.973 1.00 28.77 108 PRO B CA 1
ATOM 3530 C C . PRO B 1 121 ? 15.230 -36.197 -5.732 1.00 27.77 108 PRO B C 1
ATOM 3531 O O . PRO B 1 121 ? 15.191 -37.411 -5.788 1.00 25.05 108 PRO B O 1
ATOM 3535 N N . VAL B 1 122 ? 15.519 -35.540 -4.616 1.00 27.78 109 VAL B N 1
ATOM 3536 C CA . VAL B 1 122 ? 15.822 -36.269 -3.404 1.00 25.83 109 VAL B CA 1
ATOM 3537 C C . VAL B 1 122 ? 14.564 -37.025 -2.961 1.00 26.73 109 VAL B C 1
ATOM 3538 O O . VAL B 1 122 ? 14.655 -38.060 -2.322 1.00 26.33 109 VAL B O 1
ATOM 3542 N N . CYS B 1 123 ? 13.375 -36.510 -3.293 1.00 25.22 110 CYS B N 1
ATOM 3543 C CA . CYS B 1 123 ? 12.136 -37.230 -3.030 1.00 24.26 110 CYS B CA 1
ATOM 3544 C C . CYS B 1 123 ? 11.076 -36.672 -3.976 1.00 26.01 110 CYS B C 1
ATOM 3545 O O . CYS B 1 123 ? 11.408 -35.816 -4.811 1.00 25.39 110 CYS B O 1
ATOM 3548 N N . THR B 1 124 ? 9.836 -37.168 -3.894 1.00 24.97 111 THR B N 1
ATOM 3549 C CA . THR B 1 124 ? 8.890 -36.948 -4.980 1.00 26.20 111 THR B CA 1
ATOM 3550 C C . THR B 1 124 ? 7.564 -36.358 -4.514 1.00 29.05 111 THR B C 1
ATOM 3551 O O . THR B 1 124 ? 6.762 -35.960 -5.364 1.00 30.29 111 THR B O 1
ATOM 3555 N N . THR B 1 125 ? 7.307 -36.331 -3.198 1.00 27.34 112 THR B N 1
ATOM 3556 C CA . THR B 1 125 ? 6.058 -35.774 -2.690 1.00 32.05 112 THR B CA 1
ATOM 3557 C C . THR B 1 125 ? 6.314 -34.885 -1.476 1.00 30.90 112 THR B C 1
ATOM 3558 O O . THR B 1 125 ? 7.409 -34.903 -0.903 1.00 28.12 112 THR B O 1
ATOM 3562 N N . ALA B 1 126 ? 5.267 -34.126 -1.105 1.00 28.63 113 ALA B N 1
ATOM 3563 C CA . ALA B 1 126 ? 5.325 -33.251 0.059 1.00 31.36 113 ALA B CA 1
ATOM 3564 C C . ALA B 1 126 ? 5.490 -34.067 1.340 1.00 31.75 113 ALA B C 1
ATOM 3565 O O . ALA B 1 126 ? 6.265 -33.681 2.215 1.00 34.57 113 ALA B O 1
ATOM 3567 N N . ALA B 1 127 ? 4.775 -35.197 1.431 1.00 33.38 114 ALA B N 1
ATOM 3568 C CA . ALA B 1 127 ? 4.848 -36.069 2.601 1.00 33.44 114 ALA B CA 1
ATOM 3569 C C . ALA B 1 127 ? 6.230 -36.713 2.702 1.00 33.91 114 ALA B C 1
ATOM 3570 O O . ALA B 1 127 ? 6.756 -36.885 3.793 1.00 35.86 114 ALA B O 1
ATOM 3572 N N . GLN B 1 128 ? 6.812 -37.090 1.564 1.00 33.03 115 GLN B N 1
ATOM 3573 C CA . GLN B 1 128 ? 8.153 -37.651 1.566 1.00 32.01 115 GLN B CA 1
ATOM 3574 C C . GLN B 1 128 ? 9.134 -36.602 2.073 1.00 29.96 115 GLN B C 1
ATOM 3575 O O . GLN B 1 128 ? 10.017 -36.928 2.850 1.00 26.53 115 GLN B O 1
ATOM 3581 N N . ALA B 1 129 ? 8.970 -35.349 1.615 1.00 32.76 116 ALA B N 1
ATOM 3582 C CA . ALA B 1 129 ? 9.877 -34.274 1.983 1.00 30.93 116 ALA B CA 1
ATOM 3583 C C . ALA B 1 129 ? 9.817 -34.028 3.492 1.00 31.14 116 ALA B C 1
ATOM 3584 O O . ALA B 1 129 ? 10.853 -33.883 4.141 1.00 27.65 116 ALA B O 1
ATOM 3586 N N . ASP B 1 130 ? 8.604 -33.982 4.048 1.00 31.18 117 ASP B N 1
ATOM 3587 C CA . ASP B 1 130 ? 8.442 -33.784 5.479 1.00 35.50 117 ASP B CA 1
ATOM 3588 C C . ASP B 1 130 ? 9.166 -34.894 6.235 1.00 34.38 117 ASP B C 1
ATOM 3589 O O . ASP B 1 130 ? 9.964 -34.614 7.115 1.00 35.34 117 ASP B O 1
ATOM 3594 N N . GLU B 1 131 ? 8.920 -36.151 5.853 1.00 34.69 118 GLU B N 1
ATOM 3595 C CA . GLU B 1 131 ? 9.512 -37.277 6.547 1.00 34.10 118 GLU B CA 1
ATOM 3596 C C . GLU B 1 131 ? 11.037 -37.239 6.384 1.00 34.69 118 GLU B C 1
ATOM 3597 O O . GLU B 1 131 ? 11.762 -37.387 7.358 1.00 34.07 118 GLU B O 1
ATOM 3603 N N . LEU B 1 132 ? 11.537 -37.028 5.167 1.00 33.11 119 LEU B N 1
ATOM 3604 C CA . LEU B 1 132 ? 12.973 -37.014 4.943 1.00 30.73 119 LEU B CA 1
ATOM 3605 C C . LEU B 1 132 ? 13.631 -35.938 5.799 1.00 33.02 119 LEU B C 1
ATOM 3606 O O . LEU B 1 132 ? 14.731 -36.141 6.324 1.00 32.31 119 LEU B O 1
ATOM 3611 N N . GLU B 1 133 ? 12.965 -34.787 5.937 1.00 30.48 120 GLU B N 1
ATOM 3612 C CA . GLU B 1 133 ? 13.535 -33.698 6.711 1.00 33.85 120 GLU B CA 1
ATOM 3613 C C . GLU B 1 133 ? 13.819 -34.126 8.157 1.00 35.60 120 GLU B C 1
ATOM 3614 O O . GLU B 1 133 ? 14.906 -33.850 8.660 1.00 30.96 120 GLU B O 1
ATOM 3620 N N . SER B 1 134 ? 12.865 -34.802 8.830 1.00 38.92 121 SER B N 1
ATOM 3621 C CA . SER B 1 134 ? 13.130 -35.299 10.185 1.00 39.27 121 SER B CA 1
ATOM 3622 C C . SER B 1 134 ? 14.288 -36.291 10.169 1.00 36.38 121 SER B C 1
ATOM 3623 O O . SER B 1 134 ? 15.250 -36.110 10.892 1.00 39.22 121 SER B O 1
ATOM 3626 N N . LEU B 1 135 ? 14.225 -37.311 9.304 1.00 32.80 122 LEU B N 1
ATOM 3627 C CA . LEU B 1 135 ? 15.199 -38.394 9.355 1.00 33.53 122 LEU B CA 1
ATOM 3628 C C . LEU B 1 135 ? 16.622 -37.916 9.041 1.00 35.13 122 LEU B C 1
ATOM 3629 O O . LEU B 1 135 ? 17.577 -38.333 9.687 1.00 37.35 122 LEU B O 1
ATOM 3634 N N . ALA B 1 136 ? 16.794 -37.062 8.028 1.00 35.99 123 ALA B N 1
ATOM 3635 C CA . ALA B 1 136 ? 18.131 -36.693 7.565 1.00 29.00 123 ALA B CA 1
ATOM 3636 C C . ALA B 1 136 ? 18.827 -35.846 8.617 1.00 29.93 123 ALA B C 1
ATOM 3637 O O . ALA B 1 136 ? 20.041 -35.917 8.792 1.00 28.36 123 ALA B O 1
ATOM 3639 N N . ALA B 1 137 ? 18.023 -35.042 9.318 1.00 34.02 124 ALA B N 1
ATOM 3640 C CA . ALA B 1 137 ? 18.492 -34.223 10.421 1.00 34.35 124 ALA B CA 1
ATOM 3641 C C . ALA B 1 137 ? 19.169 -35.089 11.493 1.00 37.93 124 ALA B C 1
ATOM 3642 O O . ALA B 1 137 ? 20.162 -34.662 12.068 1.00 38.47 124 ALA B O 1
ATOM 3644 N N . GLY B 1 138 ? 18.702 -36.332 11.690 1.00 34.13 125 GLY B N 1
ATOM 3645 C CA . GLY B 1 138 ? 19.277 -37.237 12.675 1.00 33.79 125 GLY B CA 1
ATOM 3646 C C . GLY B 1 138 ? 20.323 -38.213 12.132 1.00 34.33 125 GLY B C 1
ATOM 3647 O O . GLY B 1 138 ? 20.752 -39.093 12.888 1.00 31.71 125 GLY B O 1
ATOM 3648 N N . TYR B 1 139 ? 20.732 -38.097 10.848 1.00 30.32 126 TYR B N 1
ATOM 3649 C CA . TYR B 1 139 ? 21.708 -39.025 10.288 1.00 29.61 126 TYR B CA 1
ATOM 3650 C C . TYR B 1 139 ? 23.108 -38.418 10.352 1.00 28.25 126 TYR B C 1
ATOM 3651 O O . TYR B 1 139 ? 23.299 -37.275 9.998 1.00 29.63 126 TYR B O 1
ATOM 3660 N N . SER B 1 140 ? 24.107 -39.200 10.741 1.00 29.92 127 SER B N 1
ATOM 3661 C CA . SER B 1 140 ? 25.397 -38.649 11.123 1.00 33.52 127 SER B CA 1
ATOM 3662 C C . SER B 1 140 ? 26.429 -38.603 9.993 1.00 32.23 127 SER B C 1
ATOM 3663 O O . SER B 1 140 ? 27.545 -38.155 10.229 1.00 40.77 127 SER B O 1
ATOM 3666 N N . ALA B 1 141 ? 26.138 -39.181 8.824 1.00 31.68 128 ALA B N 1
ATOM 3667 C CA . ALA B 1 141 ? 27.113 -39.212 7.734 1.00 29.83 128 ALA B CA 1
ATOM 3668 C C . ALA B 1 141 ? 26.659 -38.281 6.604 1.00 26.92 128 ALA B C 1
ATOM 3669 O O . ALA B 1 141 ? 25.473 -37.977 6.479 1.00 25.50 128 ALA B O 1
ATOM 3671 N N . PRO B 1 142 ? 27.592 -37.779 5.774 1.00 24.42 129 PRO B N 1
ATOM 3672 C CA . PRO B 1 142 ? 27.246 -36.871 4.677 1.00 23.41 129 PRO B CA 1
ATOM 3673 C C . PRO B 1 142 ? 26.154 -37.422 3.767 1.00 25.47 129 PRO B C 1
ATOM 3674 O O . PRO B 1 142 ? 26.195 -38.580 3.376 1.00 28.25 129 PRO B O 1
ATOM 3678 N N . VAL B 1 143 ? 25.166 -36.596 3.461 1.00 24.63 130 VAL B N 1
ATOM 3679 C CA . VAL B 1 143 ? 24.178 -36.875 2.434 1.00 24.84 130 VAL B CA 1
ATOM 3680 C C . VAL B 1 143 ? 24.200 -35.720 1.436 1.00 26.22 130 VAL B C 1
ATOM 3681 O O . VAL B 1 143 ? 23.795 -34.607 1.759 1.00 25.10 130 VAL B O 1
ATOM 3685 N N . TRP B 1 144 ? 24.676 -36.021 0.221 1.00 26.58 131 TRP B N 1
ATOM 3686 C CA . TRP B 1 144 ? 24.837 -35.061 -0.856 1.00 25.70 131 TRP B CA 1
ATOM 3687 C C . TRP B 1 144 ? 23.777 -35.346 -1.907 1.00 24.91 131 TRP B C 1
ATOM 3688 O O . TRP B 1 144 ? 23.667 -36.485 -2.334 1.00 23.96 131 TRP B O 1
ATOM 3699 N N . VAL B 1 145 ? 22.981 -34.336 -2.278 1.00 24.91 132 VAL B N 1
ATOM 3700 C CA . VAL B 1 145 ? 21.976 -34.499 -3.310 1.00 24.11 132 VAL B CA 1
ATOM 3701 C C . VAL B 1 145 ? 22.616 -34.115 -4.643 1.00 22.39 132 VAL B C 1
ATOM 3702 O O . VAL B 1 145 ? 23.172 -33.035 -4.774 1.00 25.26 132 VAL B O 1
ATOM 3706 N N . ALA B 1 146 ? 22.533 -35.008 -5.623 1.00 23.02 133 ALA B N 1
ATOM 3707 C CA . ALA B 1 146 ? 23.408 -34.987 -6.797 1.00 24.27 133 ALA B CA 1
ATOM 3708 C C . ALA B 1 146 ? 22.873 -34.034 -7.861 1.00 24.12 133 ALA B C 1
ATOM 3709 O O . ALA B 1 146 ? 22.616 -34.431 -8.994 1.00 23.67 133 ALA B O 1
ATOM 3711 N N . MET B 1 147 ? 22.688 -32.770 -7.475 1.00 25.15 134 MET B N 1
ATOM 3712 C CA . MET B 1 147 ? 22.292 -31.745 -8.417 1.00 26.61 134 MET B CA 1
ATOM 3713 C C . MET B 1 147 ? 23.583 -31.060 -8.845 1.00 27.12 134 MET B C 1
ATOM 3714 O O . MET B 1 147 ? 24.093 -30.216 -8.121 1.00 28.00 134 MET B O 1
ATOM 3719 N N . GLU B 1 148 ? 24.094 -31.463 -10.023 1.00 26.47 135 GLU B N 1
ATOM 3720 C CA . GLU B 1 148 ? 25.465 -31.208 -10.433 1.00 24.52 135 GLU B CA 1
ATOM 3721 C C . GLU B 1 148 ? 25.597 -29.986 -11.352 1.00 26.41 135 GLU B C 1
ATOM 3722 O O . GLU B 1 148 ? 26.727 -29.597 -11.669 1.00 23.41 135 GLU B O 1
ATOM 3728 N N . TYR B 1 149 ? 24.482 -29.372 -11.784 1.00 25.37 136 TYR B N 1
ATOM 3729 C CA . TYR B 1 149 ? 24.554 -28.405 -12.890 1.00 28.90 136 TYR B CA 1
ATOM 3730 C C . TYR B 1 149 ? 25.456 -27.213 -12.539 1.00 26.78 136 TYR B C 1
ATOM 3731 O O . TYR B 1 149 ? 26.090 -26.650 -13.429 1.00 25.59 136 TYR B O 1
ATOM 3740 N N . ARG B 1 150 ? 25.518 -26.843 -11.245 1.00 25.30 137 ARG B N 1
ATOM 3741 C CA . ARG B 1 150 ? 26.324 -25.704 -10.810 1.00 26.14 137 ARG B CA 1
ATOM 3742 C C . ARG B 1 150 ? 27.798 -25.890 -11.190 1.00 27.73 137 ARG B C 1
ATOM 3743 O O . ARG B 1 150 ? 28.537 -24.913 -11.242 1.00 28.18 137 ARG B O 1
ATOM 3751 N N . TYR B 1 151 ? 28.232 -27.131 -11.453 1.00 26.59 138 TYR B N 1
ATOM 3752 C CA . TYR B 1 151 ? 29.639 -27.387 -11.719 1.00 28.94 138 TYR B CA 1
ATOM 3753 C C . TYR B 1 151 ? 29.929 -27.367 -13.210 1.00 26.84 138 TYR B C 1
ATOM 3754 O O . TYR B 1 151 ? 31.096 -27.500 -13.596 1.00 26.64 138 TYR B O 1
ATOM 3763 N N . MET B 1 152 ? 28.903 -27.175 -14.057 1.00 27.27 139 MET B N 1
ATOM 3764 C CA . MET B 1 152 ? 29.183 -26.988 -15.482 1.00 27.02 139 MET B CA 1
ATOM 3765 C C . MET B 1 152 ? 30.075 -25.758 -15.614 1.00 26.64 139 MET B C 1
ATOM 3766 O O . MET B 1 152 ? 29.735 -24.703 -15.097 1.00 26.42 139 MET B O 1
ATOM 3771 N N . PRO B 1 153 ? 31.287 -25.854 -16.190 1.00 29.23 140 PRO B N 1
ATOM 3772 C CA . PRO B 1 153 ? 32.214 -24.718 -16.198 1.00 29.84 140 PRO B CA 1
ATOM 3773 C C . PRO B 1 153 ? 31.575 -23.384 -16.618 1.00 31.29 140 PRO B C 1
ATOM 3774 O O . PRO B 1 153 ? 31.751 -22.394 -15.923 1.00 30.12 140 PRO B O 1
ATOM 3778 N N . PRO B 1 154 ? 30.764 -23.282 -17.697 1.00 31.26 141 PRO B N 1
ATOM 3779 C CA . PRO B 1 154 ? 30.074 -22.029 -17.997 1.00 29.97 141 PRO B CA 1
ATOM 3780 C C . PRO B 1 154 ? 29.208 -21.549 -16.836 1.00 27.55 141 PRO B C 1
ATOM 3781 O O . PRO B 1 154 ? 29.184 -20.349 -16.555 1.00 26.27 141 PRO B O 1
ATOM 3785 N N . VAL B 1 155 ? 28.508 -22.470 -16.159 1.00 26.41 142 VAL B N 1
ATOM 3786 C CA . VAL B 1 155 ? 27.598 -22.058 -15.100 1.00 29.81 142 VAL B CA 1
ATOM 3787 C C . VAL B 1 155 ? 28.392 -21.548 -13.896 1.00 29.34 142 VAL B C 1
ATOM 3788 O O . VAL B 1 155 ? 27.991 -20.603 -13.231 1.00 29.85 142 VAL B O 1
ATOM 3792 N N . GLN B 1 156 ? 29.545 -22.160 -13.647 1.00 32.23 143 GLN B N 1
ATOM 3793 C CA . GLN B 1 156 ? 30.425 -21.755 -12.561 1.00 34.63 143 GLN B CA 1
ATOM 3794 C C . GLN B 1 156 ? 30.894 -20.312 -12.794 1.00 32.45 143 GLN B C 1
ATOM 3795 O O . GLN B 1 156 ? 30.943 -19.504 -11.857 1.00 32.67 143 GLN B O 1
ATOM 3801 N N . GLU B 1 157 ? 31.201 -19.954 -14.050 1.00 30.57 144 GLU B N 1
ATOM 3802 C CA . GLU B 1 157 ? 31.615 -18.593 -14.371 1.00 31.37 144 GLU B CA 1
ATOM 3803 C C . GLU B 1 157 ? 30.507 -17.598 -14.020 1.00 29.94 144 GLU B C 1
ATOM 3804 O O . GLU B 1 157 ? 30.777 -16.576 -13.408 1.00 30.47 144 GLU B O 1
ATOM 3810 N N . LEU B 1 158 ? 29.257 -17.916 -14.376 1.00 26.83 145 LEU B N 1
ATOM 3811 C CA . LEU B 1 158 ? 28.130 -17.034 -14.111 1.00 28.97 145 LEU B CA 1
ATOM 3812 C C . LEU B 1 158 ? 27.910 -16.864 -12.606 1.00 29.73 145 LEU B C 1
ATOM 3813 O O . LEU B 1 158 ? 27.638 -15.759 -12.131 1.00 28.32 145 LEU B O 1
ATOM 3818 N N . ILE B 1 159 ? 28.022 -17.973 -11.865 1.00 29.52 146 ILE B N 1
ATOM 3819 C CA . ILE B 1 159 ? 27.823 -17.951 -10.428 1.00 30.79 146 ILE B CA 1
ATOM 3820 C C . ILE B 1 159 ? 28.870 -17.031 -9.794 1.00 30.33 146 ILE B C 1
ATOM 3821 O O . ILE B 1 159 ? 28.527 -16.210 -8.950 1.00 27.98 146 ILE B O 1
ATOM 3826 N N . GLN B 1 160 ? 30.134 -17.146 -10.240 1.00 29.71 147 GLN B N 1
ATOM 3827 C CA . GLN B 1 160 ? 31.226 -16.387 -9.653 1.00 29.47 147 GLN B CA 1
ATOM 3828 C C . GLN B 1 160 ? 31.050 -14.907 -9.983 1.00 29.17 147 GLN B C 1
ATOM 3829 O O . GLN B 1 160 ? 31.231 -14.057 -9.117 1.00 31.19 147 GLN B O 1
ATOM 3832 N N . ALA B 1 161 ? 30.643 -14.608 -11.222 1.00 29.79 148 ALA B N 1
ATOM 3833 C CA . ALA B 1 161 ? 30.395 -13.229 -11.626 1.00 31.98 148 ALA B CA 1
ATOM 3834 C C . ALA B 1 161 ? 29.283 -12.616 -10.776 1.00 32.60 148 ALA B C 1
ATOM 3835 O O . ALA B 1 161 ? 29.421 -11.483 -10.298 1.00 31.41 148 ALA B O 1
ATOM 3837 N N . ALA B 1 162 ? 28.183 -13.361 -10.584 1.00 28.95 149 ALA B N 1
ATOM 3838 C CA . ALA B 1 162 ? 27.075 -12.845 -9.792 1.00 29.51 149 ALA B CA 1
ATOM 3839 C C . ALA B 1 162 ? 27.508 -12.647 -8.340 1.00 32.23 149 ALA B C 1
ATOM 3840 O O . ALA B 1 162 ? 27.306 -11.575 -7.761 1.00 30.35 149 ALA B O 1
ATOM 3842 N N . HIS B 1 163 ? 28.092 -13.699 -7.751 1.00 32.83 150 HIS B N 1
ATOM 3843 C CA . HIS B 1 163 ? 28.446 -13.678 -6.340 1.00 31.31 150 HIS B CA 1
ATOM 3844 C C . HIS B 1 163 ? 29.559 -12.659 -6.097 1.00 33.55 150 HIS B C 1
ATOM 3845 O O . HIS B 1 163 ? 29.630 -12.102 -5.010 1.00 33.78 150 HIS B O 1
ATOM 3852 N N . GLY B 1 164 ? 30.421 -12.439 -7.098 1.00 30.89 151 GLY B N 1
ATOM 3853 C CA . GLY B 1 164 ? 31.579 -11.578 -6.929 1.00 34.28 151 GLY B CA 1
ATOM 3854 C C . GLY B 1 164 ? 31.308 -10.106 -7.260 1.00 37.91 151 GLY B C 1
ATOM 3855 O O . GLY B 1 164 ? 32.249 -9.313 -7.292 1.00 35.23 151 GLY B O 1
ATOM 3856 N N . GLY B 1 165 ? 30.046 -9.755 -7.556 1.00 32.62 152 GLY B N 1
ATOM 3857 C CA . GLY B 1 165 ? 29.673 -8.363 -7.730 1.00 32.30 152 GLY B CA 1
ATOM 3858 C C . GLY B 1 165 ? 29.880 -7.794 -9.134 1.00 30.47 152 GLY B C 1
ATOM 3859 O O . GLY B 1 165 ? 29.578 -6.626 -9.356 1.00 28.02 152 GLY B O 1
ATOM 3860 N N . LYS B 1 166 ? 30.349 -8.597 -10.100 1.00 32.96 153 LYS B N 1
ATOM 3861 C CA . LYS B 1 166 ? 30.641 -8.096 -11.441 1.00 29.06 153 LYS B CA 1
ATOM 3862 C C . LYS B 1 166 ? 29.384 -7.635 -12.184 1.00 28.87 153 LYS B C 1
ATOM 3863 O O . LYS B 1 166 ? 29.501 -7.030 -13.250 1.00 26.22 153 LYS B O 1
ATOM 3867 N N . LEU B 1 167 ? 28.181 -7.963 -11.667 1.00 27.69 154 LEU B N 1
ATOM 3868 C CA . LEU B 1 167 ? 26.945 -7.549 -12.306 1.00 25.36 154 LEU B CA 1
ATOM 3869 C C . LEU B 1 167 ? 26.278 -6.435 -11.517 1.00 28.77 154 LEU B C 1
ATOM 3870 O O . LEU B 1 167 ? 25.191 -5.987 -11.907 1.00 30.26 154 LEU B O 1
ATOM 3875 N N . GLY B 1 168 ? 26.930 -5.979 -10.435 1.00 27.36 155 GLY B N 1
ATOM 3876 C CA . GLY B 1 168 ? 26.298 -5.091 -9.471 1.00 26.51 155 GLY B CA 1
ATOM 3877 C C . GLY B 1 168 ? 25.229 -5.839 -8.690 1.00 27.23 155 GLY B C 1
ATOM 3878 O O . GLY B 1 168 ? 25.321 -7.043 -8.556 1.00 29.99 155 GLY B O 1
ATOM 3879 N N . ASN B 1 169 ? 24.193 -5.138 -8.216 1.00 30.18 156 ASN B N 1
ATOM 3880 C CA . ASN B 1 169 ? 23.077 -5.797 -7.555 1.00 27.77 156 ASN B CA 1
ATOM 3881 C C . ASN B 1 169 ? 22.333 -6.640 -8.582 1.00 27.02 156 ASN B C 1
ATOM 3882 O O . ASN B 1 169 ? 21.996 -6.133 -9.653 1.00 31.55 156 ASN B O 1
ATOM 3887 N N . VAL B 1 170 ? 22.111 -7.923 -8.259 1.00 23.56 157 VAL B N 1
ATOM 3888 C CA . VAL B 1 170 ? 21.456 -8.834 -9.183 1.00 23.39 157 VAL B CA 1
ATOM 3889 C C . VAL B 1 170 ? 19.947 -8.747 -8.950 1.00 24.58 157 VAL B C 1
ATOM 3890 O O . VAL B 1 170 ? 19.512 -8.768 -7.810 1.00 24.79 157 VAL B O 1
ATOM 3894 N N . PHE B 1 171 ? 19.159 -8.682 -10.031 1.00 24.52 158 PHE B N 1
ATOM 3895 C CA . PHE B 1 171 ? 17.709 -8.568 -9.946 1.00 24.16 158 PHE B CA 1
ATOM 3896 C C . PHE B 1 171 ? 16.987 -9.703 -10.676 1.00 25.46 158 PHE B C 1
ATOM 3897 O O . PHE B 1 171 ? 15.917 -10.128 -10.223 1.00 26.12 158 PHE B O 1
ATOM 3905 N N . MET B 1 172 ? 17.550 -10.209 -11.792 1.00 24.54 159 MET B N 1
ATOM 3906 C CA . MET B 1 172 ? 16.817 -11.155 -12.620 1.00 25.73 159 MET B CA 1
ATOM 3907 C C . MET B 1 172 ? 17.703 -12.330 -13.037 1.00 25.71 159 MET B C 1
ATOM 3908 O O . MET B 1 172 ? 18.870 -12.154 -13.393 1.00 24.43 159 MET B O 1
ATOM 3913 N N . LEU B 1 173 ? 17.108 -13.529 -13.032 1.00 26.25 160 LEU B N 1
ATOM 3914 C CA . LEU B 1 173 ? 17.752 -14.746 -13.501 1.00 25.21 160 LEU B CA 1
ATOM 3915 C C . LEU B 1 173 ? 16.779 -15.480 -14.418 1.00 25.30 160 LEU B C 1
ATOM 3916 O O . LEU B 1 173 ? 15.696 -15.847 -13.979 1.00 23.96 160 LEU B O 1
ATOM 3921 N N . SER B 1 174 ? 17.157 -15.642 -15.692 1.00 22.70 161 SER B N 1
ATOM 3922 C CA . SER B 1 174 ? 16.360 -16.390 -16.650 1.00 24.35 161 SER B CA 1
ATOM 3923 C C . SER B 1 174 ? 17.087 -17.683 -16.967 1.00 23.20 161 SER B C 1
ATOM 3924 O O . SER B 1 174 ? 18.296 -17.654 -17.194 1.00 26.20 161 SER B O 1
ATOM 3927 N N . ILE B 1 175 ? 16.349 -18.797 -16.980 1.00 24.12 162 ILE B N 1
ATOM 3928 C CA . ILE B 1 175 ? 16.876 -20.111 -17.329 1.00 25.06 162 ILE B CA 1
ATOM 3929 C C . ILE B 1 175 ? 15.936 -20.694 -18.374 1.00 26.44 162 ILE B C 1
ATOM 3930 O O . ILE B 1 175 ? 14.724 -20.818 -18.145 1.00 23.16 162 ILE B O 1
ATOM 3935 N N . VAL B 1 176 ? 16.509 -21.047 -19.530 1.00 26.06 163 VAL B N 1
ATOM 3936 C CA . VAL B 1 176 ? 15.745 -21.621 -20.616 1.00 26.19 163 VAL B CA 1
ATOM 3937 C C . VAL B 1 176 ? 16.325 -22.990 -20.940 1.00 27.13 163 VAL B C 1
ATOM 3938 O O . VAL B 1 176 ? 17.503 -23.097 -21.311 1.00 28.70 163 VAL B O 1
ATOM 3942 N N . GLU B 1 177 ? 15.496 -24.026 -20.820 1.00 24.74 164 GLU B N 1
ATOM 3943 C CA . GLU B 1 177 ? 15.906 -25.338 -21.294 1.00 24.70 164 GLU B CA 1
ATOM 3944 C C . GLU B 1 177 ? 15.024 -25.833 -22.439 1.00 22.88 164 GLU B C 1
ATOM 3945 O O . GLU B 1 177 ? 13.815 -26.014 -22.279 1.00 20.95 164 GLU B O 1
ATOM 3951 N N . HIS B 1 178 ? 15.695 -26.070 -23.575 1.00 22.67 165 HIS B N 1
ATOM 3952 C CA . HIS B 1 178 ? 15.077 -26.526 -24.808 1.00 26.40 165 HIS B CA 1
ATOM 3953 C C . HIS B 1 178 ? 15.706 -27.843 -25.227 1.00 24.90 165 HIS B C 1
ATOM 3954 O O . HIS B 1 178 ? 16.864 -27.872 -25.651 1.00 23.73 165 HIS B O 1
ATOM 3961 N N . ARG B 1 179 ? 14.964 -28.938 -25.051 1.00 26.76 166 ARG B N 1
ATOM 3962 C CA . ARG B 1 179 ? 15.560 -30.273 -25.188 1.00 26.71 166 ARG B CA 1
ATOM 3963 C C . ARG B 1 179 ? 14.555 -31.269 -25.778 1.00 27.27 166 ARG B C 1
ATOM 3964 O O . ARG B 1 179 ? 13.419 -30.908 -26.105 1.00 26.75 166 ARG B O 1
ATOM 3972 N N . PHE B 1 180 ? 14.994 -32.538 -25.817 1.00 27.73 167 PHE B N 1
ATOM 3973 C CA . PHE B 1 180 ? 14.253 -33.660 -26.365 1.00 28.57 167 PHE B CA 1
ATOM 3974 C C . PHE B 1 180 ? 13.323 -34.250 -25.310 1.00 27.95 167 PHE B C 1
ATOM 3975 O O . PHE B 1 180 ? 13.467 -33.990 -24.108 1.00 26.12 167 PHE B O 1
ATOM 3983 N N . PRO B 1 181 ? 12.308 -35.029 -25.728 1.00 28.93 168 PRO B N 1
ATOM 3984 C CA . PRO B 1 181 ? 11.395 -35.666 -24.761 1.00 31.58 168 PRO B CA 1
ATOM 3985 C C . PRO B 1 181 ? 12.158 -36.581 -23.800 1.00 28.95 168 PRO B C 1
ATOM 3986 O O . PRO B 1 181 ? 13.256 -37.056 -24.109 1.00 28.06 168 PRO B O 1
ATOM 3990 N N . PHE B 1 182 ? 11.559 -36.836 -22.639 1.00 29.88 169 PHE B N 1
ATOM 3991 C CA . PHE B 1 182 ? 12.134 -37.772 -21.684 1.00 29.69 169 PHE B CA 1
ATOM 3992 C C . PHE B 1 182 ? 12.460 -39.092 -22.368 1.00 27.52 169 PHE B C 1
ATOM 3993 O O . PHE B 1 182 ? 11.608 -39.645 -23.062 1.00 22.97 169 PHE B O 1
ATOM 4001 N N . LEU B 1 183 ? 13.678 -39.594 -22.124 1.00 27.33 170 LEU B N 1
ATOM 4002 C CA . LEU B 1 183 ? 14.137 -40.824 -22.748 1.00 28.86 170 LEU B CA 1
ATOM 4003 C C . LEU B 1 183 ? 13.369 -42.016 -22.179 1.00 30.61 170 LEU B C 1
ATOM 4004 O O . LEU B 1 183 ? 12.781 -41.930 -21.103 1.00 30.30 170 LEU B O 1
ATOM 4009 N N . HIS B 1 184 ? 13.396 -43.135 -22.920 1.00 32.73 171 HIS B N 1
ATOM 4010 C CA . HIS B 1 184 ? 12.848 -44.396 -22.446 1.00 31.53 171 HIS B CA 1
ATOM 4011 C C . HIS B 1 184 ? 13.737 -44.926 -21.322 1.00 26.66 171 HIS B C 1
ATOM 4012 O O . HIS B 1 184 ? 14.947 -44.877 -21.401 1.00 25.84 171 HIS B O 1
ATOM 4019 N N . LYS B 1 185 ? 13.119 -45.485 -20.292 1.00 27.33 172 LYS B N 1
ATOM 4020 C CA . LYS B 1 185 ? 13.813 -45.938 -19.098 1.00 28.96 172 LYS B CA 1
ATOM 4021 C C . LYS B 1 185 ? 13.349 -47.342 -18.714 1.00 28.56 172 LYS B C 1
ATOM 4022 O O . LYS B 1 185 ? 12.302 -47.796 -19.179 1.00 25.03 172 LYS B O 1
ATOM 4028 N N . VAL B 1 186 ? 14.116 -47.993 -17.817 1.00 27.46 173 VAL B N 1
ATOM 4029 C CA . VAL B 1 186 ? 13.743 -49.298 -17.273 1.00 26.33 173 VAL B CA 1
ATOM 4030 C C . VAL B 1 186 ? 12.379 -49.188 -16.603 1.00 24.35 173 VAL B C 1
ATOM 4031 O O . VAL B 1 186 ? 12.164 -48.294 -15.801 1.00 24.75 173 VAL B O 1
ATOM 4035 N N . ASP B 1 187 ? 11.452 -50.061 -17.002 1.00 26.08 174 ASP B N 1
ATOM 4036 C CA . ASP B 1 187 ? 10.090 -50.121 -16.474 1.00 26.25 174 ASP B CA 1
ATOM 4037 C C . ASP B 1 187 ? 9.337 -48.835 -16.762 1.00 26.87 174 ASP B C 1
ATOM 4038 O O . ASP B 1 187 ? 8.371 -48.528 -16.082 1.00 30.07 174 ASP B O 1
ATOM 4043 N N . ALA B 1 188 ? 9.784 -48.070 -17.767 1.00 33.27 175 ALA B N 1
ATOM 4044 C CA . ALA B 1 188 ? 9.157 -46.798 -18.112 1.00 32.84 175 ALA B CA 1
ATOM 4045 C C . ALA B 1 188 ? 8.837 -45.980 -16.858 1.00 30.28 175 ALA B C 1
ATOM 4046 O O . ALA B 1 188 ? 7.744 -45.452 -16.751 1.00 31.58 175 ALA B O 1
ATOM 4048 N N . TRP B 1 189 ? 9.791 -45.863 -15.920 1.00 29.34 176 TRP B N 1
ATOM 4049 C CA . TRP B 1 189 ? 9.503 -45.267 -14.612 1.00 29.10 176 TRP B CA 1
ATOM 4050 C C . TRP B 1 189 ? 9.240 -43.757 -14.696 1.00 27.06 176 TRP B C 1
ATOM 4051 O O . TRP B 1 189 ? 8.550 -43.219 -13.829 1.00 27.06 176 TRP B O 1
ATOM 4062 N N . ASN B 1 190 ? 9.774 -43.078 -15.728 1.00 27.20 177 ASN B N 1
ATOM 4063 C CA . ASN B 1 190 ? 9.726 -41.625 -15.811 1.00 25.82 177 ASN B CA 1
ATOM 4064 C C . ASN B 1 190 ? 8.530 -41.104 -16.611 1.00 25.75 177 ASN B C 1
ATOM 4065 O O . ASN B 1 190 ? 8.565 -39.966 -17.052 1.00 30.52 177 ASN B O 1
ATOM 4070 N N . ARG B 1 191 ? 7.453 -41.873 -16.750 1.00 26.80 178 ARG B N 1
ATOM 4071 C CA . ARG B 1 191 ? 6.368 -41.460 -17.612 1.00 28.30 178 ARG B CA 1
ATOM 4072 C C . ARG B 1 191 ? 5.176 -40.952 -16.814 1.00 27.13 178 ARG B C 1
ATOM 4073 O O . ARG B 1 191 ? 4.345 -40.290 -17.414 1.00 29.33 178 ARG B O 1
ATOM 4081 N N . PHE B 1 192 ? 5.107 -41.226 -15.495 1.00 27.36 179 PHE B N 1
ATOM 4082 C CA . PHE B 1 192 ? 3.958 -40.786 -14.711 1.00 31.26 179 PHE B CA 1
ATOM 4083 C C . PHE B 1 192 ? 4.402 -39.925 -13.530 1.00 31.91 179 PHE B C 1
ATOM 4084 O O . PHE B 1 192 ? 5.468 -40.153 -12.947 1.00 32.48 179 PHE B O 1
ATOM 4092 N N . ASN B 1 193 ? 3.567 -38.917 -13.219 1.00 29.74 180 ASN B N 1
ATOM 4093 C CA . ASN B 1 193 ? 3.806 -38.011 -12.111 1.00 29.40 180 ASN B CA 1
ATOM 4094 C C . ASN B 1 193 ? 3.958 -38.809 -10.818 1.00 31.02 180 ASN B C 1
ATOM 4095 O O . ASN B 1 193 ? 4.767 -38.409 -9.973 1.00 29.92 180 ASN B O 1
ATOM 4100 N N . GLU B 1 194 ? 3.201 -39.922 -10.693 1.00 31.49 181 GLU B N 1
ATOM 4101 C CA . GLU B 1 194 ? 3.181 -40.709 -9.466 1.00 31.62 181 GLU B CA 1
ATOM 4102 C C . GLU B 1 194 ? 4.564 -41.292 -9.175 1.00 29.36 181 GLU B C 1
ATOM 4103 O O . GLU B 1 194 ? 4.848 -41.627 -8.037 1.00 38.19 181 GLU B O 1
ATOM 4105 N N . ARG B 1 195 ? 5.424 -41.441 -10.178 1.00 26.82 182 ARG B N 1
ATOM 4106 C CA . ARG B 1 195 ? 6.735 -42.030 -9.957 1.00 29.24 182 ARG B CA 1
ATOM 4107 C C . ARG B 1 195 ? 7.843 -40.973 -9.970 1.00 27.71 182 ARG B C 1
ATOM 4108 O O . ARG B 1 195 ? 8.929 -41.225 -9.467 1.00 29.12 182 ARG B O 1
ATOM 4116 N N . THR B 1 196 ? 7.582 -39.802 -10.566 1.00 27.59 183 THR B N 1
ATOM 4117 C CA . THR B 1 196 ? 8.626 -38.831 -10.874 1.00 26.64 183 THR B CA 1
ATOM 4118 C C . THR B 1 196 ? 8.575 -37.623 -9.952 1.00 24.75 183 THR B C 1
ATOM 4119 O O . THR B 1 196 ? 9.596 -36.962 -9.760 1.00 22.60 183 THR B O 1
ATOM 4123 N N . GLY B 1 197 ? 7.376 -37.335 -9.425 1.00 25.85 184 GLY B N 1
ATOM 4124 C CA . GLY B 1 197 ? 7.080 -36.102 -8.708 1.00 24.84 184 GLY B CA 1
ATOM 4125 C C . GLY B 1 197 ? 6.584 -34.997 -9.642 1.00 26.10 184 GLY B C 1
ATOM 4126 O O . GLY B 1 197 ? 6.348 -33.867 -9.209 1.00 25.66 184 GLY B O 1
ATOM 4127 N N . GLY B 1 198 ? 6.432 -35.341 -10.933 1.00 25.41 185 GLY B N 1
ATOM 4128 C CA . GLY B 1 198 ? 6.131 -34.365 -11.969 1.00 25.10 185 GLY B CA 1
ATOM 4129 C C . GLY B 1 198 ? 7.389 -33.868 -12.685 1.00 25.63 185 GLY B C 1
ATOM 4130 O O . GLY B 1 198 ? 8.496 -33.924 -12.134 1.00 25.07 185 GLY B O 1
ATOM 4131 N N . THR B 1 199 ? 7.192 -33.340 -13.902 1.00 24.79 186 THR B N 1
ATOM 4132 C CA . THR B 1 199 ? 8.292 -32.812 -14.698 1.00 26.31 186 THR B CA 1
ATOM 4133 C C . THR B 1 199 ? 9.078 -31.735 -13.947 1.00 26.74 186 THR B C 1
ATOM 4134 O O . THR B 1 199 ? 10.308 -31.703 -14.017 1.00 26.80 186 THR B O 1
ATOM 4138 N N . LEU B 1 200 ? 8.371 -30.832 -13.257 1.00 25.02 187 LEU B N 1
ATOM 4139 C CA . LEU B 1 200 ? 9.026 -29.681 -12.643 1.00 29.84 187 LEU B CA 1
ATOM 4140 C C . LEU B 1 200 ? 9.828 -30.094 -11.408 1.00 27.47 187 LEU B C 1
ATOM 4141 O O . LEU B 1 200 ? 10.628 -29.315 -10.907 1.00 26.72 187 LEU B O 1
ATOM 4146 N N . VAL B 1 201 ? 9.610 -31.323 -10.927 1.00 27.40 188 VAL B N 1
ATOM 4147 C CA . VAL B 1 201 ? 10.429 -31.903 -9.875 1.00 28.10 188 VAL B CA 1
ATOM 4148 C C . VAL B 1 201 ? 11.567 -32.685 -10.530 1.00 29.67 188 VAL B C 1
ATOM 4149 O O . VAL B 1 201 ? 12.726 -32.372 -10.266 1.00 25.80 188 VAL B O 1
ATOM 4153 N N . GLU B 1 202 ? 11.208 -33.652 -11.410 1.00 26.84 189 GLU B N 1
ATOM 4154 C CA . GLU B 1 202 ? 12.147 -34.556 -12.052 1.00 28.48 189 GLU B CA 1
ATOM 4155 C C . GLU B 1 202 ? 13.200 -33.771 -12.833 1.00 30.02 189 GLU B C 1
ATOM 4156 O O . GLU B 1 202 ? 14.380 -34.070 -12.725 1.00 29.07 189 GLU B O 1
ATOM 4162 N N . LYS B 1 203 ? 12.779 -32.822 -13.674 1.00 28.92 190 LYS B N 1
ATOM 4163 C CA . LYS B 1 203 ? 13.716 -32.175 -14.578 1.00 31.32 190 LYS B CA 1
ATOM 4164 C C . LYS B 1 203 ? 14.118 -30.796 -14.060 1.00 28.87 190 LYS B C 1
ATOM 4165 O O . LYS B 1 203 ? 15.218 -30.352 -14.356 1.00 25.95 190 LYS B O 1
ATOM 4171 N N . CYS B 1 204 ? 13.269 -30.145 -13.254 1.00 27.11 191 CYS B N 1
ATOM 4172 C CA . CYS B 1 204 ? 13.510 -28.737 -12.963 1.00 27.02 191 CYS B CA 1
ATOM 4173 C C . CYS B 1 204 ? 13.989 -28.488 -11.534 1.00 26.02 191 CYS B C 1
ATOM 4174 O O . CYS B 1 204 ? 14.344 -27.354 -11.216 1.00 24.77 191 CYS B O 1
ATOM 4177 N N . CYS B 1 205 ? 14.093 -29.523 -10.693 1.00 24.89 192 CYS B N 1
ATOM 4178 C CA . CYS B 1 205 ? 14.742 -29.335 -9.407 1.00 25.33 192 CYS B CA 1
ATOM 4179 C C . CYS B 1 205 ? 16.112 -28.680 -9.598 1.00 25.22 192 CYS B C 1
ATOM 4180 O O . CYS B 1 205 ? 16.455 -27.765 -8.839 1.00 24.67 192 CYS B O 1
ATOM 4183 N N . HIS B 1 206 ? 16.876 -29.109 -10.617 1.00 24.58 193 HIS B N 1
ATOM 4184 C CA . HIS B 1 206 ? 18.199 -28.546 -10.876 1.00 27.44 193 HIS B CA 1
ATOM 4185 C C . HIS B 1 206 ? 18.134 -27.012 -10.991 1.00 28.73 193 HIS B C 1
ATOM 4186 O O . HIS B 1 206 ? 19.004 -26.302 -1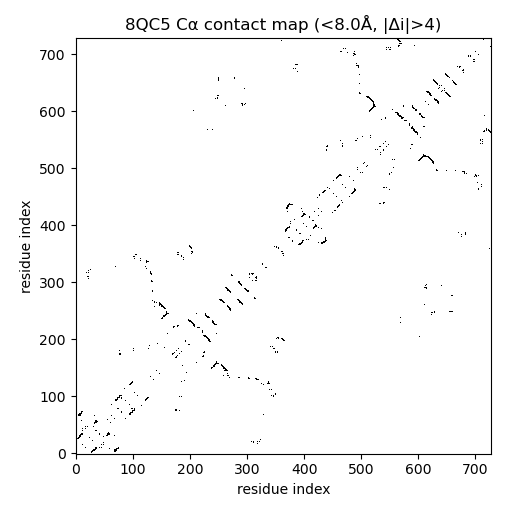0.469 1.00 25.39 193 HIS B O 1
ATOM 4193 N N . PHE B 1 207 ? 17.088 -26.526 -11.681 1.00 24.22 194 PHE B N 1
ATOM 4194 C CA . PHE B 1 207 ? 16.953 -25.116 -11.994 1.00 25.23 194 PHE B CA 1
ATOM 4195 C C . PHE B 1 207 ? 16.491 -24.327 -10.773 1.00 27.42 194 PHE B C 1
ATOM 4196 O O . PHE B 1 207 ? 16.988 -23.231 -10.539 1.00 22.93 194 PHE B O 1
ATOM 4204 N N . PHE B 1 208 ? 15.540 -24.866 -9.997 1.00 28.63 195 PHE B N 1
ATOM 4205 C CA . PHE B 1 208 ? 15.107 -24.196 -8.781 1.00 26.09 195 PHE B CA 1
ATOM 4206 C C . PHE B 1 208 ? 16.284 -24.071 -7.814 1.00 23.63 195 PHE B C 1
ATOM 4207 O O . PHE B 1 208 ? 16.422 -23.070 -7.117 1.00 24.26 195 PHE B O 1
ATOM 4215 N N . ASP B 1 209 ? 17.109 -25.103 -7.744 1.00 24.01 196 ASP B N 1
ATOM 4216 C CA . ASP B 1 209 ? 18.299 -25.067 -6.899 1.00 25.98 196 ASP B CA 1
ATOM 4217 C C . ASP B 1 209 ? 19.277 -23.987 -7.394 1.00 25.43 196 ASP B C 1
ATOM 4218 O O . ASP B 1 209 ? 19.745 -23.188 -6.590 1.00 22.26 196 ASP B O 1
ATOM 4223 N N . LEU B 1 210 ? 19.548 -23.926 -8.708 1.00 26.42 197 LEU B N 1
ATOM 4224 C CA . LEU B 1 210 ? 20.415 -22.882 -9.268 1.00 27.24 197 LEU B CA 1
ATOM 4225 C C . LEU B 1 210 ? 19.884 -21.489 -8.931 1.00 27.64 197 LEU B C 1
ATOM 4226 O O . LEU B 1 210 ? 20.651 -20.567 -8.706 1.00 24.77 197 LEU B O 1
ATOM 4231 N N . MET B 1 211 ? 18.556 -21.322 -8.922 1.00 27.31 198 MET B N 1
ATOM 4232 C CA . MET B 1 211 ? 17.984 -20.040 -8.588 1.00 25.81 198 MET B CA 1
ATOM 4233 C C . MET B 1 211 ? 18.401 -19.654 -7.171 1.00 29.28 198 MET B C 1
ATOM 4234 O O . MET B 1 211 ? 18.852 -18.521 -6.970 1.00 30.93 198 MET B O 1
ATOM 4239 N N . ARG B 1 212 ? 18.253 -20.581 -6.200 1.00 25.48 199 ARG B N 1
ATOM 4240 C CA . ARG B 1 212 ? 18.581 -20.279 -4.818 1.00 27.43 199 ARG B CA 1
ATOM 4241 C C . ARG B 1 212 ? 20.079 -20.017 -4.691 1.00 27.81 199 ARG B C 1
ATOM 4242 O O . ARG B 1 212 ? 20.488 -19.066 -4.034 1.00 25.20 199 ARG B O 1
ATOM 4250 N N . LEU B 1 213 ? 20.890 -20.808 -5.398 1.00 26.46 200 LEU B N 1
ATOM 4251 C CA . LEU B 1 213 ? 22.322 -20.618 -5.335 1.00 26.77 200 LEU B CA 1
ATOM 4252 C C . LEU B 1 213 ? 22.737 -19.264 -5.904 1.00 31.38 200 LEU B C 1
ATOM 4253 O O . LEU B 1 213 ? 23.515 -18.547 -5.267 1.00 33.50 200 LEU B O 1
ATOM 4258 N N . ILE B 1 214 ? 22.288 -18.960 -7.136 1.00 28.10 201 ILE B N 1
ATOM 4259 C CA . ILE B 1 214 ? 22.740 -17.772 -7.844 1.00 28.32 201 ILE B CA 1
ATOM 4260 C C . ILE B 1 214 ? 22.276 -16.520 -7.107 1.00 29.35 201 ILE B C 1
ATOM 4261 O O . ILE B 1 214 ? 23.081 -15.626 -6.914 1.00 28.35 201 ILE B O 1
ATOM 4266 N N . LEU B 1 215 ? 20.994 -16.469 -6.713 1.00 27.35 202 LEU B N 1
ATOM 4267 C CA . LEU B 1 215 ? 20.405 -15.288 -6.110 1.00 29.96 202 LEU B CA 1
ATOM 4268 C C . LEU B 1 215 ? 20.654 -15.208 -4.598 1.00 33.10 202 LEU B C 1
ATOM 4269 O O . LEU B 1 215 ? 20.324 -14.190 -3.977 1.00 33.11 202 LEU B O 1
ATOM 4274 N N . GLN B 1 216 ? 21.153 -16.295 -3.994 1.00 32.29 203 GLN B N 1
ATOM 4275 C CA . GLN B 1 216 ? 21.503 -16.304 -2.575 1.00 32.59 203 GLN B CA 1
ATOM 4276 C C . GLN B 1 216 ? 20.304 -15.865 -1.754 1.00 31.12 203 GLN B C 1
ATOM 4277 O O . GLN B 1 216 ? 20.401 -14.969 -0.940 1.00 32.14 203 GLN B O 1
ATOM 4283 N N . ASP B 1 217 ? 19.176 -16.537 -1.945 1.00 33.37 204 ASP B N 1
ATOM 4284 C CA . ASP B 1 217 ? 17.930 -16.096 -1.349 1.00 33.73 204 ASP B CA 1
ATOM 4285 C C . ASP B 1 217 ? 16.939 -17.255 -1.378 1.00 32.75 204 ASP B C 1
ATOM 4286 O O . ASP B 1 217 ? 17.176 -18.236 -2.059 1.00 31.49 204 ASP B O 1
ATOM 4291 N N . GLU B 1 218 ? 15.814 -17.093 -0.683 1.00 30.25 205 GLU B N 1
ATOM 4292 C CA . GLU B 1 218 ? 14.798 -18.120 -0.598 1.00 33.19 205 GLU B CA 1
ATOM 4293 C C . GLU B 1 218 ? 13.567 -17.678 -1.361 1.00 30.14 205 GLU B C 1
ATOM 4294 O O . GLU B 1 218 ? 13.200 -16.517 -1.299 1.00 29.01 205 GLU B O 1
ATOM 4300 N N . PRO B 1 219 ? 12.863 -18.591 -2.050 1.00 29.06 206 PRO B N 1
ATOM 4301 C CA . PRO B 1 219 ? 11.631 -18.223 -2.745 1.00 33.16 206 PRO B CA 1
ATOM 4302 C C . PRO B 1 219 ? 10.518 -17.899 -1.760 1.00 30.76 206 PRO B C 1
ATOM 4303 O O . PRO B 1 219 ? 10.503 -18.482 -0.697 1.00 28.72 206 PRO B O 1
ATOM 4307 N N . THR B 1 220 ? 9.604 -16.998 -2.138 1.00 27.90 207 THR B N 1
ATOM 4308 C CA . THR B 1 220 ? 8.423 -16.729 -1.347 1.00 29.21 207 THR B CA 1
ATOM 4309 C C . THR B 1 220 ? 7.156 -17.116 -2.103 1.00 32.09 207 THR B C 1
ATOM 4310 O O . THR B 1 220 ? 6.114 -17.355 -1.487 1.00 30.84 207 THR B O 1
ATOM 4314 N N . ARG B 1 221 ? 7.241 -17.146 -3.434 1.00 31.09 208 ARG B N 1
ATOM 4315 C CA . ARG B 1 221 ? 6.075 -17.325 -4.272 1.00 31.18 208 ARG B CA 1
ATOM 4316 C C . ARG B 1 221 ? 6.485 -17.919 -5.627 1.00 29.93 208 ARG B C 1
ATOM 4317 O O . ARG B 1 221 ? 7.504 -17.519 -6.203 1.00 30.56 208 ARG B O 1
ATOM 4325 N N . ILE B 1 222 ? 5.657 -18.829 -6.151 1.00 25.80 209 ILE B N 1
ATOM 4326 C CA . ILE B 1 222 ? 5.894 -19.478 -7.430 1.00 28.03 209 ILE B CA 1
ATOM 4327 C C . ILE B 1 222 ? 4.582 -19.521 -8.214 1.00 28.89 209 ILE B C 1
ATOM 4328 O O . ILE B 1 222 ? 3.516 -19.812 -7.667 1.00 24.90 209 ILE B O 1
ATOM 4333 N N . TYR B 1 223 ? 4.712 -19.227 -9.511 1.00 25.96 210 TYR B N 1
ATOM 4334 C CA . TYR B 1 223 ? 3.606 -19.251 -10.451 1.00 25.81 210 TYR B CA 1
ATOM 4335 C C . TYR B 1 223 ? 4.088 -19.939 -11.710 1.00 26.32 210 TYR B C 1
ATOM 4336 O O . TYR B 1 223 ? 5.201 -19.669 -12.170 1.00 24.46 210 TYR B O 1
ATOM 43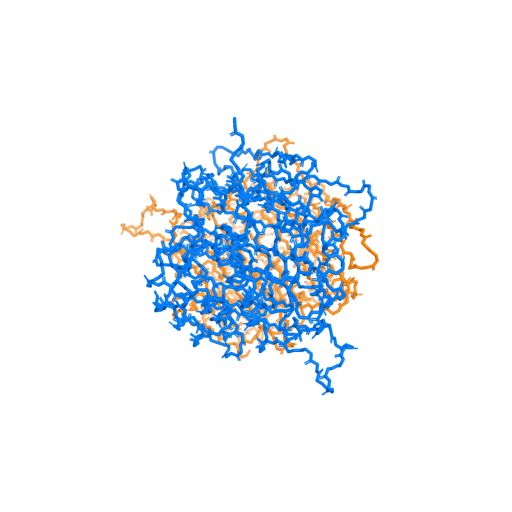45 N N . ALA B 1 224 ? 3.257 -20.833 -12.233 1.00 24.13 211 ALA B N 1
ATOM 4346 C CA . ALA B 1 224 ? 3.646 -21.579 -13.409 1.00 25.79 211 ALA B CA 1
ATOM 4347 C C . ALA B 1 224 ? 2.440 -21.720 -14.330 1.00 26.38 211 ALA B C 1
ATOM 4348 O O . ALA B 1 224 ? 1.310 -21.793 -13.865 1.00 25.57 211 ALA B O 1
ATOM 4350 N N . SER B 1 225 ? 2.710 -21.666 -15.633 1.00 26.39 212 SER B N 1
ATOM 4351 C CA . SER B 1 225 ? 1.783 -22.102 -16.665 1.00 30.66 212 SER B CA 1
ATOM 4352 C C . SER B 1 225 ? 2.443 -23.245 -17.433 1.00 27.01 212 SER B C 1
ATOM 4353 O O . SER B 1 225 ? 3.610 -23.154 -17.806 1.00 26.89 212 SER B O 1
ATOM 4356 N N . GLY B 1 226 ? 1.713 -24.328 -17.638 1.00 23.08 213 GLY B N 1
ATOM 4357 C CA . GLY B 1 226 ? 2.323 -25.483 -18.284 1.00 26.17 213 GLY B CA 1
ATOM 4358 C C . GLY B 1 226 ? 1.279 -26.461 -18.802 1.00 26.49 213 GLY B C 1
ATOM 4359 O O . GLY B 1 226 ? 0.111 -26.429 -18.398 1.00 29.60 213 GLY B O 1
ATOM 4360 N N . GLY B 1 227 ? 1.722 -27.319 -19.708 1.00 27.10 214 GLY B N 1
ATOM 4361 C CA . GLY B 1 227 ? 0.835 -28.313 -20.286 1.00 29.40 214 GLY B CA 1
ATOM 4362 C C . GLY B 1 227 ? 1.577 -29.600 -20.641 1.00 29.33 214 GLY B C 1
ATOM 4363 O O . GLY B 1 227 ? 2.806 -29.637 -20.719 1.00 25.62 214 GLY B O 1
ATOM 4364 N N . HIS B 1 228 ? 0.784 -30.653 -20.820 1.00 27.76 215 HIS B N 1
ATOM 4365 C CA . HIS B 1 228 ? 1.187 -31.845 -21.534 1.00 28.32 215 HIS B CA 1
ATOM 4366 C C . HIS B 1 228 ? 0.586 -31.727 -22.936 1.00 26.73 215 HIS B C 1
ATOM 4367 O O . HIS B 1 228 ? -0.572 -32.098 -23.148 1.00 25.28 215 HIS B O 1
ATOM 4374 N N . ASP B 1 229 ? 1.371 -31.211 -23.877 1.00 25.58 216 ASP B N 1
ATOM 4375 C CA . ASP B 1 229 ? 0.830 -30.766 -25.153 1.00 28.04 216 ASP B CA 1
ATOM 4376 C C . ASP B 1 229 ? 1.311 -31.613 -26.336 1.00 30.04 216 ASP B C 1
ATOM 4377 O O . ASP B 1 229 ? 0.678 -31.579 -27.379 1.00 30.44 216 ASP B O 1
ATOM 4382 N N . VAL B 1 230 ? 2.448 -32.319 -26.210 1.00 27.24 217 VAL B N 1
ATOM 4383 C CA . VAL B 1 230 ? 3.085 -32.858 -27.392 1.00 26.78 217 VAL B CA 1
ATOM 4384 C C . VAL B 1 230 ? 3.536 -34.311 -27.198 1.00 29.01 217 VAL B C 1
ATOM 4385 O O . VAL B 1 230 ? 3.358 -35.115 -28.111 1.00 29.64 217 VAL B O 1
ATOM 4389 N N . ASN B 1 231 ? 4.168 -34.649 -26.061 1.00 26.26 218 ASN B N 1
ATOM 4390 C CA . ASN B 1 231 ? 5.056 -35.804 -26.002 1.00 26.01 218 ASN B CA 1
ATOM 4391 C C . ASN B 1 231 ? 4.350 -37.086 -25.535 1.00 25.70 218 ASN B C 1
ATOM 4392 O O . ASN B 1 231 ? 3.369 -37.056 -24.774 1.00 28.10 218 ASN B O 1
ATOM 4397 N N . HIS B 1 232 ? 4.883 -38.218 -26.026 1.00 25.01 219 HIS B N 1
ATOM 4398 C CA . HIS B 1 232 ? 4.540 -39.547 -25.536 1.00 24.32 219 HIS B CA 1
ATOM 4399 C C . HIS B 1 232 ? 3.052 -39.854 -25.739 1.00 23.42 219 HIS B C 1
ATOM 4400 O O . HIS B 1 232 ? 2.492 -40.674 -24.999 1.00 28.78 219 HIS B O 1
ATOM 4407 N N . MET B 1 233 ? 2.428 -39.234 -26.739 1.00 22.30 220 MET B N 1
ATOM 4408 C CA . MET B 1 233 ? 0.990 -39.402 -26.943 1.00 28.49 220 MET B CA 1
ATOM 4409 C C . MET B 1 233 ? 0.696 -40.786 -27.538 1.00 31.08 220 MET B C 1
ATOM 4410 O O . MET B 1 233 ? -0.450 -41.227 -27.521 1.00 29.77 220 MET B O 1
ATOM 4415 N N . ASP B 1 234 ? 1.736 -41.439 -28.084 1.00 26.32 221 ASP B N 1
ATOM 4416 C CA . ASP B 1 234 ? 1.594 -42.707 -28.780 1.00 27.84 221 ASP B CA 1
ATOM 4417 C C . ASP B 1 234 ? 2.100 -43.872 -27.916 1.00 29.50 221 ASP B C 1
ATOM 4418 O O . ASP B 1 234 ? 2.236 -44.992 -28.409 1.00 31.07 221 ASP B O 1
ATOM 4423 N N . GLU B 1 235 ? 2.381 -43.621 -26.629 1.00 30.14 222 GLU B N 1
ATOM 4424 C CA . GLU B 1 235 ? 2.921 -44.643 -25.747 1.00 30.85 222 GLU B CA 1
ATOM 4425 C C . GLU B 1 235 ? 1.846 -45.003 -24.730 1.00 30.22 222 GLU B C 1
ATOM 4426 O O . GLU B 1 235 ? 1.446 -44.162 -23.953 1.00 29.54 222 GLU B O 1
ATOM 4432 N N . LEU B 1 236 ? 1.366 -46.244 -24.755 1.00 31.23 223 LEU B N 1
ATOM 4433 C CA . LEU B 1 236 ? 0.217 -46.590 -23.941 1.00 33.99 223 LEU B CA 1
ATOM 4434 C C . LEU B 1 236 ? 0.629 -47.573 -22.846 1.00 34.17 223 LEU B C 1
ATOM 4435 O O . LEU B 1 236 ? 1.407 -48.476 -23.110 1.00 32.85 223 LEU B O 1
ATOM 4440 N N . TYR B 1 237 ? 0.067 -47.370 -21.647 1.00 38.73 224 TYR B N 1
ATOM 4441 C CA . TYR B 1 237 ? 0.240 -48.247 -20.495 1.00 41.80 224 TYR B CA 1
ATOM 4442 C C . TYR B 1 237 ? -1.131 -48.590 -19.944 1.00 44.87 224 TYR B C 1
ATOM 4443 O O . TYR B 1 237 ? -1.725 -47.768 -19.257 1.00 44.54 224 TYR B O 1
ATOM 4452 N N . GLU B 1 238 ? -1.617 -49.781 -20.301 1.00 48.92 225 GLU B N 1
ATOM 4453 C CA . GLU B 1 238 ? -2.999 -50.178 -20.083 1.00 55.95 225 GLU B CA 1
ATOM 4454 C C . GLU B 1 238 ? -3.922 -49.058 -20.556 1.00 52.65 225 GLU B C 1
ATOM 4455 O O . GLU B 1 238 ? -4.776 -48.608 -19.802 1.00 57.39 225 GLU B O 1
ATOM 4457 N N . GLY B 1 239 ? -3.732 -48.607 -21.801 1.00 51.30 226 GLY B N 1
ATOM 4458 C CA . GLY B 1 239 ? -4.594 -47.610 -22.419 1.00 48.37 226 GLY B CA 1
ATOM 4459 C C . GLY B 1 239 ? -4.366 -46.173 -21.925 1.00 47.18 226 GLY B C 1
ATOM 4460 O O . GLY B 1 239 ? -4.976 -45.247 -22.447 1.00 48.46 226 GLY B O 1
ATOM 4461 N N . ARG B 1 240 ? -3.490 -45.976 -20.932 1.00 44.15 227 ARG B N 1
ATOM 4462 C CA . ARG B 1 240 ? -3.260 -44.658 -20.354 1.00 40.43 227 ARG B CA 1
ATOM 4463 C C . ARG B 1 240 ? -1.986 -44.052 -20.961 1.00 39.33 227 ARG B C 1
ATOM 4464 O O . ARG B 1 240 ? -1.004 -44.746 -21.270 1.00 28.68 227 ARG B O 1
ATOM 4466 N N . VAL B 1 241 ? -2.025 -42.726 -21.136 1.00 36.29 228 VAL B N 1
ATOM 4467 C CA . VAL B 1 241 ? -0.905 -41.955 -21.650 1.00 37.81 228 VAL B CA 1
ATOM 4468 C C . VAL B 1 241 ? -0.196 -41.280 -20.468 1.00 30.94 228 VAL B C 1
ATOM 4469 O O . VAL B 1 241 ? -0.815 -41.012 -19.452 1.00 29.22 228 VAL B O 1
ATOM 4473 N N . SER B 1 242 ? 1.103 -41.014 -20.614 1.00 28.70 229 SER B N 1
ATOM 4474 C CA . SER B 1 242 ? 1.877 -40.175 -19.708 1.00 27.97 229 SER B CA 1
ATOM 4475 C C . SER B 1 242 ? 1.076 -38.943 -19.278 1.00 27.23 229 SER B C 1
ATOM 4476 O O . SER B 1 242 ? 0.429 -38.306 -20.103 1.00 23.98 229 SER B O 1
ATOM 4479 N N . ASP B 1 243 ? 1.147 -38.595 -17.988 1.00 27.39 230 ASP B N 1
ATOM 4480 C CA . ASP B 1 243 ? 0.415 -37.453 -17.457 1.00 27.85 230 ASP B CA 1
ATOM 4481 C C . ASP B 1 243 ? 1.377 -36.302 -17.139 1.00 28.36 230 ASP B C 1
ATOM 4482 O O . ASP B 1 243 ? 1.005 -35.357 -16.478 1.00 27.11 230 ASP B O 1
ATOM 4487 N N . MET B 1 244 ? 2.614 -36.369 -17.616 1.00 28.07 231 MET B N 1
ATOM 4488 C CA . MET B 1 244 ? 3.608 -35.373 -17.256 1.00 28.03 231 MET B CA 1
ATOM 4489 C C . MET B 1 244 ? 3.649 -34.189 -18.243 1.00 28.82 231 MET B C 1
ATOM 4490 O O . MET B 1 244 ? 3.494 -34.332 -19.461 1.00 29.82 231 MET B O 1
ATOM 4495 N N . ILE B 1 245 ? 3.875 -33.014 -17.665 1.00 24.98 232 ILE B N 1
ATOM 4496 C CA . ILE B 1 245 ? 4.125 -31.761 -18.353 1.00 28.82 232 ILE B CA 1
ATOM 4497 C C . ILE B 1 245 ? 5.285 -31.884 -19.342 1.00 27.22 232 ILE B C 1
ATOM 4498 O O . ILE B 1 245 ? 6.273 -32.555 -19.057 1.00 27.53 232 ILE B O 1
ATOM 4503 N N . ASP B 1 246 ? 5.178 -31.209 -20.498 1.00 25.99 233 ASP B N 1
ATOM 4504 C CA . ASP B 1 246 ? 6.282 -31.191 -21.456 1.00 25.61 233 ASP B CA 1
ATOM 4505 C C . ASP B 1 246 ? 6.694 -29.772 -21.844 1.00 25.21 233 ASP B C 1
ATOM 4506 O O . ASP B 1 246 ? 7.666 -29.587 -22.586 1.00 23.52 233 ASP B O 1
ATOM 4511 N N . ASN B 1 247 ? 6.001 -28.763 -21.315 1.00 22.58 234 ASN B N 1
ATOM 4512 C CA . ASN B 1 247 ? 6.471 -27.395 -21.460 1.00 24.80 234 ASN B CA 1
ATOM 4513 C C . ASN B 1 247 ? 5.884 -26.533 -20.349 1.00 26.08 234 ASN B C 1
ATOM 4514 O O . ASN B 1 247 ? 4.719 -26.721 -19.930 1.00 22.70 234 ASN B O 1
ATOM 4519 N N . ALA B 1 248 ? 6.689 -25.558 -19.915 1.00 25.14 235 ALA B N 1
ATOM 4520 C CA . ALA B 1 248 ? 6.216 -24.679 -18.859 1.00 26.80 235 ALA B CA 1
ATOM 4521 C C . ALA B 1 248 ? 6.996 -23.378 -18.818 1.00 26.22 235 ALA B C 1
ATOM 4522 O O . ALA B 1 248 ? 8.168 -23.308 -19.220 1.00 24.23 235 ALA B O 1
ATOM 4524 N N . TYR B 1 249 ? 6.310 -22.375 -18.264 1.00 25.40 236 TYR B N 1
ATOM 4525 C CA . TYR B 1 249 ? 6.913 -21.116 -17.839 1.00 26.23 236 TYR B CA 1
ATOM 4526 C C . TYR B 1 249 ? 6.689 -21.004 -16.339 1.00 25.57 236 TYR B C 1
ATOM 4527 O O . TYR B 1 249 ? 5.559 -21.212 -15.897 1.00 23.83 236 TYR B O 1
ATOM 4536 N N . VAL B 1 250 ? 7.759 -20.722 -15.583 1.00 23.58 237 VAL B N 1
ATOM 4537 C CA . VAL B 1 250 ? 7.666 -20.582 -14.146 1.00 24.76 237 VAL B CA 1
ATOM 4538 C C . VAL B 1 250 ? 8.308 -19.259 -13.717 1.00 24.41 237 VAL B C 1
ATOM 4539 O O . VAL B 1 250 ? 9.421 -18.972 -14.120 1.00 25.38 237 VAL B O 1
ATOM 4543 N N . VAL B 1 251 ? 7.641 -18.505 -12.842 1.00 24.51 238 VAL B N 1
ATOM 4544 C CA . VAL B 1 251 ? 8.139 -17.237 -12.320 1.00 25.23 238 VAL B CA 1
ATOM 4545 C C . VAL B 1 251 ? 8.249 -17.367 -10.801 1.00 25.56 238 VAL B C 1
ATOM 4546 O O . VAL B 1 251 ? 7.275 -17.704 -10.136 1.00 23.86 238 VAL B O 1
ATOM 4550 N N . VAL B 1 252 ? 9.449 -17.105 -10.264 1.00 23.76 239 VAL B N 1
ATOM 4551 C CA . VAL B 1 252 ? 9.715 -17.323 -8.859 1.00 24.66 239 VAL B CA 1
ATOM 4552 C C . VAL B 1 252 ? 10.149 -15.998 -8.236 1.00 25.70 239 VAL B C 1
ATOM 4553 O O . VAL B 1 252 ? 11.103 -15.380 -8.705 1.00 25.79 239 VAL B O 1
ATOM 4557 N N . ASP B 1 253 ? 9.439 -15.592 -7.184 1.00 25.70 240 ASP B N 1
ATOM 4558 C CA . ASP B 1 253 ? 9.770 -14.379 -6.447 1.00 31.22 240 ASP B CA 1
ATOM 4559 C C . ASP B 1 253 ? 10.555 -14.750 -5.186 1.00 31.42 240 ASP B C 1
ATOM 4560 O O . ASP B 1 253 ? 10.320 -15.811 -4.616 1.00 30.89 240 ASP B O 1
ATOM 4565 N N . PHE B 1 254 ? 11.454 -13.858 -4.756 1.00 29.24 241 PHE B N 1
ATOM 4566 C CA . PHE B 1 254 ? 12.363 -14.139 -3.660 1.00 31.04 241 PHE B CA 1
ATOM 4567 C C . PHE B 1 254 ? 12.161 -13.132 -2.530 1.00 31.59 241 PHE B C 1
ATOM 4568 O O . PHE B 1 254 ? 11.608 -12.070 -2.754 1.00 34.07 241 PHE B O 1
ATOM 4576 N N . LYS B 1 255 ? 12.554 -13.509 -1.309 1.00 37.15 242 LYS B N 1
ATOM 4577 C CA . LYS B 1 255 ? 12.381 -12.692 -0.108 1.00 39.70 242 LYS B CA 1
ATOM 4578 C C . LYS B 1 255 ? 12.923 -11.281 -0.321 1.00 33.85 242 LYS B C 1
ATOM 4579 O O . LYS B 1 255 ? 12.217 -10.332 -0.047 1.00 33.19 242 LYS B O 1
ATOM 4583 N N . SER B 1 256 ? 14.146 -11.173 -0.853 1.00 32.87 243 SER B N 1
ATOM 4584 C CA . SER B 1 256 ? 14.803 -9.906 -1.100 1.00 34.25 243 SER B CA 1
ATOM 4585 C C . SER B 1 256 ? 14.201 -9.109 -2.265 1.00 35.96 243 SER B C 1
ATOM 4586 O O . SER B 1 256 ? 14.663 -8.003 -2.539 1.00 38.67 243 SER B O 1
ATOM 4589 N N . GLY B 1 257 ? 13.234 -9.653 -3.007 1.00 33.01 244 GLY B N 1
ATOM 4590 C CA . GLY B 1 257 ? 12.654 -8.932 -4.127 1.00 31.63 244 GLY B CA 1
ATOM 4591 C C . GLY B 1 257 ? 13.305 -9.237 -5.479 1.00 35.04 244 GLY B C 1
ATOM 4592 O O . GLY B 1 257 ? 12.932 -8.649 -6.486 1.00 44.62 244 GLY B O 1
ATOM 4593 N N . ARG B 1 258 ? 14.276 -10.151 -5.533 1.00 33.98 245 ARG B N 1
ATOM 4594 C CA . ARG B 1 258 ? 14.803 -10.601 -6.814 1.00 31.32 245 ARG B CA 1
ATOM 4595 C C . ARG B 1 258 ? 13.816 -11.555 -7.474 1.00 28.89 245 ARG B C 1
ATOM 4596 O O . ARG B 1 258 ? 12.904 -12.040 -6.805 1.00 29.78 245 ARG B O 1
ATOM 4604 N N . ARG B 1 259 ? 13.982 -11.808 -8.785 1.00 27.61 246 ARG B N 1
ATOM 4605 C CA . ARG B 1 259 ? 13.020 -12.619 -9.516 1.00 27.03 246 ARG B CA 1
ATOM 4606 C C . ARG B 1 259 ? 13.729 -13.493 -10.545 1.00 26.99 246 ARG B C 1
ATOM 4607 O O . ARG B 1 259 ? 14.778 -13.137 -11.056 1.00 26.96 246 ARG B O 1
ATOM 4615 N N . ALA B 1 260 ? 13.137 -14.662 -10.804 1.00 25.61 247 ALA B N 1
ATOM 4616 C CA . ALA B 1 260 ? 13.682 -15.625 -11.742 1.00 25.31 247 ALA B CA 1
ATOM 4617 C C . ALA B 1 260 ? 12.538 -16.197 -12.567 1.00 25.28 247 ALA B C 1
ATOM 4618 O O . ALA B 1 260 ? 11.386 -16.244 -12.103 1.00 23.83 247 ALA B O 1
ATOM 4620 N N . MET B 1 261 ? 12.885 -16.651 -13.774 1.00 25.90 248 MET B N 1
ATOM 4621 C CA . MET B 1 261 ? 11.926 -17.313 -14.640 1.00 26.87 248 MET B CA 1
ATOM 4622 C C . MET B 1 261 ? 12.608 -18.477 -15.340 1.00 26.24 248 MET B C 1
ATOM 4623 O O . MET B 1 261 ? 13.753 -18.385 -15.791 1.00 23.72 248 MET B O 1
ATOM 4628 N N . LEU B 1 262 ? 11.895 -19.598 -15.308 1.00 24.52 249 LEU B N 1
ATOM 4629 C CA . LEU B 1 262 ? 12.300 -20.816 -15.982 1.00 21.76 249 LEU B CA 1
ATOM 4630 C C . LEU B 1 262 ? 11.346 -21.037 -17.148 1.00 22.73 249 LEU B C 1
ATOM 4631 O O . LEU B 1 262 ? 10.118 -21.040 -16.978 1.00 19.27 249 LEU B O 1
ATOM 4636 N N . GLU B 1 263 ? 11.940 -21.230 -18.321 1.00 23.48 250 GLU B N 1
ATOM 4637 C CA . GLU B 1 263 ? 11.213 -21.708 -19.476 1.00 25.08 250 GLU B CA 1
ATOM 4638 C C . GLU B 1 263 ? 11.702 -23.113 -19.800 1.00 24.23 250 GLU B C 1
ATOM 4639 O O . GLU B 1 263 ? 12.920 -23.316 -19.947 1.00 23.18 250 GLU B O 1
ATOM 4645 N N . LEU B 1 264 ? 10.753 -24.055 -19.938 1.00 24.73 251 LEU B N 1
ATOM 4646 C CA . LEU B 1 264 ? 11.061 -25.438 -20.323 1.00 23.67 251 LEU B CA 1
ATOM 4647 C C . LEU B 1 264 ? 10.255 -25.870 -21.537 1.00 23.56 251 LEU B C 1
ATOM 4648 O O . LEU B 1 264 ? 9.029 -25.718 -21.555 1.00 25.14 251 LEU B O 1
ATOM 4653 N N . SER B 1 265 ? 10.951 -26.421 -22.541 1.00 22.16 252 SER B N 1
ATOM 4654 C CA . SER B 1 265 ? 10.288 -27.204 -23.582 1.00 25.22 252 SER B CA 1
ATOM 4655 C C . SER B 1 265 ? 10.997 -28.544 -23.766 1.00 24.65 252 SER B C 1
ATOM 4656 O O . SER B 1 265 ? 12.204 -28.577 -24.022 1.00 22.85 252 SER B O 1
ATOM 4659 N N . MET B 1 266 ? 10.210 -29.629 -23.665 1.00 22.93 253 MET B N 1
ATOM 4660 C CA . MET B 1 266 ? 10.704 -30.979 -23.872 1.00 24.14 253 MET B CA 1
ATOM 4661 C C . MET B 1 266 ? 10.465 -31.405 -25.331 1.00 23.65 253 MET B C 1
ATOM 4662 O O . MET B 1 266 ? 10.526 -32.598 -25.651 1.00 27.32 253 MET B O 1
ATOM 4667 N N . PHE B 1 267 ? 10.196 -30.444 -26.224 1.00 25.05 254 PHE B N 1
ATOM 4668 C CA . PHE B 1 267 ? 10.061 -30.735 -27.647 1.00 26.62 254 PHE B CA 1
ATOM 4669 C C . PHE B 1 267 ? 10.736 -29.650 -28.480 1.00 24.36 254 PHE B C 1
ATOM 4670 O O . PHE B 1 267 ? 10.220 -29.230 -29.508 1.00 22.67 254 PHE B O 1
ATOM 4678 N N . ALA B 1 268 ? 11.924 -29.230 -28.045 1.00 24.78 255 ALA B N 1
ATOM 4679 C CA . ALA B 1 268 ? 12.696 -28.229 -28.762 1.00 25.22 255 ALA B CA 1
ATOM 4680 C C . ALA B 1 268 ? 14.132 -28.722 -28.947 1.00 28.14 255 ALA B C 1
ATOM 4681 O O . ALA B 1 268 ? 15.099 -27.965 -28.753 1.00 25.01 255 ALA B O 1
ATOM 4683 N N . GLU B 1 269 ? 14.252 -29.982 -29.377 1.00 27.48 256 GLU B N 1
ATOM 4684 C CA . GLU B 1 269 ? 15.560 -30.624 -29.510 1.00 31.34 256 GLU B CA 1
ATOM 4685 C C . GLU B 1 269 ? 16.318 -30.135 -30.742 1.00 28.94 256 GLU B C 1
ATOM 4686 O O . GLU B 1 269 ? 17.505 -30.426 -30.878 1.00 29.58 256 GLU B O 1
ATOM 4692 N N . GLY B 1 270 ? 15.628 -29.387 -31.610 1.00 30.42 257 GLY B N 1
ATOM 4693 C CA . GLY B 1 270 ? 16.234 -28.688 -32.733 1.00 30.19 257 GLY B CA 1
ATOM 4694 C C . GLY B 1 270 ? 17.264 -27.637 -32.337 1.00 28.99 257 GLY B C 1
ATOM 4695 O O . GLY B 1 270 ? 18.145 -27.332 -33.133 1.00 28.73 257 GLY B O 1
ATOM 4696 N N . SER B 1 271 ? 17.140 -27.096 -31.119 1.00 28.62 258 SER B N 1
ATOM 4697 C CA . SER B 1 271 ? 17.962 -25.985 -30.655 1.00 27.90 258 SER B CA 1
ATOM 4698 C C . SER B 1 271 ? 19.394 -26.428 -30.389 1.00 28.57 258 SER B C 1
ATOM 4699 O O . SER B 1 271 ? 19.626 -27.353 -29.609 1.00 29.44 258 SER B O 1
ATOM 4702 N N . LYS B 1 272 ? 20.342 -25.721 -31.001 1.00 30.21 259 LYS B N 1
ATOM 4703 C CA . LYS B 1 272 ? 21.755 -26.054 -30.880 1.00 31.72 259 LYS B CA 1
ATOM 4704 C C . LYS B 1 272 ? 22.187 -25.925 -29.419 1.00 29.36 259 LYS B C 1
ATOM 4705 O O . LYS B 1 272 ? 22.944 -26.736 -28.914 1.00 29.37 259 LYS B O 1
ATOM 4711 N N . PHE B 1 273 ? 21.702 -24.878 -28.752 1.00 27.25 260 PHE B N 1
ATOM 4712 C CA . PHE B 1 273 ? 22.002 -24.638 -27.355 1.00 27.30 260 PHE B CA 1
ATOM 4713 C C . PHE B 1 273 ? 20.798 -25.082 -26.533 1.00 28.75 260 PHE B C 1
ATOM 4714 O O . PHE B 1 273 ? 19.669 -24.612 -26.712 1.00 27.80 260 PHE B O 1
ATOM 4722 N N . GLN B 1 274 ? 21.050 -26.052 -25.669 1.00 27.35 261 GLN B N 1
ATOM 4723 C CA . GLN B 1 274 ? 19.981 -26.691 -24.939 1.00 28.52 261 GLN B CA 1
ATOM 4724 C C . GLN B 1 274 ? 19.648 -25.838 -23.716 1.00 27.70 261 GLN B C 1
ATOM 4725 O O . GLN B 1 274 ? 18.488 -25.790 -23.278 1.00 22.54 261 GLN B O 1
ATOM 4731 N N . GLU B 1 275 ? 20.683 -25.192 -23.157 1.00 25.50 262 GLU B N 1
ATOM 4732 C CA . GLU B 1 275 ? 20.473 -24.325 -22.002 1.00 29.45 262 GLU B CA 1
ATOM 4733 C C . GLU B 1 275 ? 20.961 -22.909 -22.297 1.00 27.22 262 GLU B C 1
ATOM 4734 O O . GLU B 1 275 ? 22.014 -22.711 -22.892 1.00 25.24 262 GLU B O 1
ATOM 4740 N N . ARG B 1 276 ? 20.142 -21.935 -21.903 1.00 26.78 263 ARG B N 1
ATOM 4741 C CA . ARG B 1 276 ? 20.513 -20.525 -21.918 1.00 29.47 263 ARG B CA 1
ATOM 4742 C C . ARG B 1 276 ? 20.249 -19.988 -20.523 1.00 29.10 263 ARG B C 1
ATOM 4743 O O . ARG B 1 276 ? 19.151 -20.189 -20.016 1.00 31.09 263 ARG B O 1
ATOM 4751 N N . ILE B 1 277 ? 21.262 -19.375 -19.896 1.00 29.16 264 ILE B N 1
ATOM 4752 C CA . ILE B 1 277 ? 21.090 -18.768 -18.585 1.00 27.68 264 ILE B CA 1
ATOM 4753 C C . ILE B 1 277 ? 21.546 -17.322 -18.671 1.00 26.53 264 ILE B C 1
ATOM 4754 O O . ILE B 1 277 ? 22.666 -17.050 -19.104 1.00 24.02 264 ILE B O 1
ATOM 4759 N N . SER B 1 278 ? 20.674 -16.403 -18.237 1.00 26.56 265 SER B N 1
ATOM 4760 C CA . SER B 1 278 ? 20.989 -14.981 -18.275 1.00 30.55 265 SER B CA 1
ATOM 4761 C C . SER B 1 278 ? 20.774 -14.405 -16.882 1.00 32.17 265 SER B C 1
ATOM 4762 O O . SER B 1 278 ? 19.799 -14.757 -16.218 1.00 28.02 265 SER B O 1
ATOM 4765 N N . ILE B 1 279 ? 21.707 -13.547 -16.441 1.00 32.75 266 ILE B N 1
ATOM 4766 C CA . ILE B 1 279 ? 21.591 -12.878 -15.151 1.00 28.72 266 ILE B CA 1
ATOM 4767 C C . ILE B 1 279 ? 21.741 -11.381 -15.411 1.00 28.19 266 ILE B C 1
ATOM 4768 O O . ILE B 1 279 ? 22.743 -10.970 -15.994 1.00 24.25 266 ILE B O 1
ATOM 4773 N N . VAL B 1 280 ? 20.749 -10.585 -14.974 1.00 24.27 267 VAL B N 1
ATOM 4774 C CA . VAL B 1 280 ? 20.769 -9.149 -15.184 1.00 24.67 267 VAL B CA 1
ATOM 4775 C C . VAL B 1 280 ? 20.932 -8.468 -13.829 1.00 25.83 267 VAL B C 1
ATOM 4776 O O . VAL B 1 280 ? 20.112 -8.662 -12.926 1.00 24.47 267 VAL B O 1
ATOM 4780 N N . GLY B 1 281 ? 21.989 -7.661 -13.710 1.00 24.10 268 GLY B N 1
ATOM 4781 C CA . GLY B 1 281 ? 22.177 -6.785 -12.571 1.00 26.67 268 GLY B CA 1
ATOM 4782 C C . GLY B 1 281 ? 22.179 -5.317 -12.989 1.00 25.58 268 GLY B C 1
ATOM 4783 O O . GLY B 1 281 ? 22.091 -5.031 -14.173 1.00 24.33 268 GLY B O 1
ATOM 4784 N N . ASP B 1 282 ? 22.296 -4.409 -12.005 1.00 26.66 269 ASP B N 1
ATOM 4785 C CA . ASP B 1 282 ? 22.237 -2.977 -12.265 1.00 26.60 269 ASP B CA 1
ATOM 4786 C C . ASP B 1 282 ? 23.587 -2.443 -12.766 1.00 25.44 269 ASP B C 1
ATOM 4787 O O . ASP B 1 282 ? 23.670 -1.266 -13.085 1.00 26.78 269 ASP B O 1
ATOM 4792 N N . ALA B 1 283 ? 24.621 -3.279 -12.898 1.00 24.41 270 ALA B N 1
ATOM 4793 C CA . ALA B 1 283 ? 25.863 -2.837 -13.533 1.00 26.14 270 ALA B CA 1
ATOM 4794 C C . ALA B 1 283 ? 26.137 -3.606 -14.824 1.00 25.34 270 ALA B C 1
ATOM 4795 O O . ALA B 1 283 ? 26.822 -3.111 -15.713 1.00 26.85 270 ALA B O 1
ATOM 4797 N N . ALA B 1 284 ? 25.620 -4.828 -14.957 1.00 26.19 271 ALA B N 1
ATOM 4798 C CA . ALA B 1 284 ? 25.934 -5.633 -16.129 1.00 24.92 271 ALA B CA 1
ATOM 4799 C C . ALA B 1 284 ? 24.957 -6.783 -16.263 1.00 25.09 271 ALA B C 1
ATOM 4800 O O . ALA B 1 284 ? 24.257 -7.115 -15.308 1.00 25.82 271 ALA B O 1
ATOM 4802 N N . LYS B 1 285 ? 24.981 -7.396 -17.451 1.00 26.76 272 LYS B N 1
ATOM 4803 C CA . LYS B 1 285 ? 24.331 -8.671 -17.699 1.00 28.38 272 LYS B CA 1
ATOM 4804 C C . LYS B 1 285 ? 25.397 -9.708 -18.040 1.00 29.69 272 LYS B C 1
ATOM 4805 O O . LYS B 1 285 ? 26.380 -9.355 -18.684 1.00 30.00 272 LYS B O 1
ATOM 4811 N N . ILE B 1 286 ? 25.165 -10.967 -17.633 1.00 26.17 273 ILE B N 1
ATOM 4812 C CA . ILE B 1 286 ? 25.951 -12.078 -18.137 1.00 28.16 273 ILE B CA 1
ATOM 4813 C C . ILE B 1 286 ? 25.007 -13.185 -18.608 1.00 28.18 273 ILE B C 1
ATOM 4814 O O . ILE B 1 286 ? 23.912 -13.346 -18.074 1.00 25.12 273 ILE B O 1
ATOM 4819 N N . GLU B 1 287 ? 25.457 -13.952 -19.612 1.00 28.60 274 GLU B N 1
ATOM 4820 C CA . GLU B 1 287 ? 24.648 -15.009 -20.200 1.00 29.48 274 GLU B CA 1
ATOM 4821 C C . GLU B 1 287 ? 25.566 -16.137 -20.659 1.00 31.74 274 GLU B C 1
ATOM 4822 O O . GLU B 1 287 ? 26.652 -15.868 -21.148 1.00 29.86 274 GLU B O 1
ATOM 4828 N N . CYS B 1 288 ? 25.116 -17.393 -20.511 1.00 31.89 275 CYS B N 1
ATOM 4829 C CA . CYS B 1 288 ? 25.825 -18.514 -21.103 1.00 30.13 275 CYS B CA 1
ATOM 4830 C C . CYS B 1 288 ? 24.889 -19.316 -22.001 1.00 29.27 275 CYS B C 1
ATOM 4831 O O . CYS B 1 288 ? 23.680 -19.343 -21.800 1.00 29.04 275 CYS B O 1
ATOM 4834 N N . LEU B 1 289 ? 25.488 -19.958 -22.997 1.00 28.61 276 LEU B N 1
ATOM 4835 C CA . LEU B 1 289 ? 24.794 -20.871 -23.883 1.00 29.87 276 LEU B CA 1
ATOM 4836 C C . LEU B 1 289 ? 25.497 -22.222 -23.817 1.00 33.07 276 LEU B C 1
ATOM 4837 O O . LEU B 1 289 ? 26.709 -22.286 -24.070 1.00 29.75 276 LEU B O 1
ATOM 4842 N N . ILE B 1 290 ? 24.734 -23.270 -23.455 1.00 28.31 277 ILE B N 1
ATOM 4843 C CA . ILE B 1 290 ? 25.285 -24.610 -23.287 1.00 29.04 277 ILE B CA 1
ATOM 4844 C C . ILE B 1 290 ? 24.810 -25.515 -24.428 1.00 29.87 277 ILE B C 1
ATOM 4845 O O . ILE B 1 290 ? 23.602 -25.685 -24.635 1.00 24.38 277 ILE B O 1
ATOM 4850 N N . PRO B 1 291 ? 25.744 -26.111 -25.206 1.00 27.61 278 PRO B N 1
ATOM 4851 C CA . PRO B 1 291 ? 25.373 -26.941 -26.358 1.00 30.09 278 PRO B CA 1
ATOM 4852 C C . PRO B 1 291 ? 24.774 -28.288 -25.965 1.00 30.28 278 PRO B C 1
ATOM 4853 O O . PRO B 1 291 ? 25.067 -28.808 -24.884 1.00 27.65 278 PRO B O 1
ATOM 4857 N N . VAL B 1 292 ? 23.964 -28.857 -26.865 1.00 32.12 279 VAL B N 1
ATOM 4858 C CA . VAL B 1 292 ? 23.486 -30.222 -26.718 1.00 31.14 279 VAL B CA 1
ATOM 4859 C C . VAL B 1 292 ? 24.701 -31.148 -26.586 1.00 29.97 279 VAL B C 1
ATOM 4860 O O . VAL B 1 292 ? 25.692 -30.969 -27.265 1.00 29.22 279 VAL B O 1
ATOM 4864 N N . ALA B 1 293 ? 24.641 -32.106 -25.662 1.00 33.03 280 ALA B N 1
ATOM 4865 C CA . ALA B 1 293 ? 25.705 -33.093 -25.491 1.00 33.48 280 ALA B CA 1
ATOM 4866 C C . ALA B 1 293 ? 25.941 -33.837 -26.813 1.00 34.24 280 ALA B C 1
ATOM 4867 O O . ALA B 1 293 ? 25.007 -34.119 -27.576 1.00 31.47 280 ALA B O 1
ATOM 4869 N N . ALA B 1 294 ? 27.208 -34.139 -27.092 1.00 38.22 281 ALA B N 1
ATOM 4870 C CA . ALA B 1 294 ? 27.593 -34.659 -28.399 1.00 42.57 281 ALA B CA 1
ATOM 4871 C C . ALA B 1 294 ? 26.845 -35.957 -28.732 1.00 42.07 281 ALA B C 1
ATOM 4872 O O . ALA B 1 294 ? 26.513 -36.195 -29.886 1.00 40.49 281 ALA B O 1
ATOM 4874 N N . SER B 1 295 ? 26.515 -36.763 -27.718 1.00 47.95 282 SER B N 1
ATOM 4875 C CA . SER B 1 295 ? 25.801 -38.016 -27.931 1.00 46.92 282 SER B CA 1
ATOM 4876 C C . SER B 1 295 ? 24.371 -37.799 -28.442 1.00 47.62 282 SER B C 1
ATOM 4877 O O . SER B 1 295 ? 23.727 -38.761 -28.838 1.00 53.25 282 SER B O 1
ATOM 4880 N N . HIS B 1 296 ? 23.860 -36.560 -28.456 1.00 40.89 283 HIS B N 1
ATOM 4881 C CA . HIS B 1 296 ? 22.511 -36.317 -28.944 1.00 38.68 283 HIS B CA 1
ATOM 4882 C C . HIS B 1 296 ? 22.478 -35.351 -30.126 1.00 38.98 283 HIS B C 1
ATOM 4883 O O . HIS B 1 296 ? 21.390 -35.002 -30.585 1.00 43.11 283 HIS B O 1
ATOM 4890 N N . TRP B 1 297 ? 23.644 -34.920 -30.628 1.00 39.65 284 TRP B N 1
ATOM 4891 C CA . TRP B 1 297 ? 23.672 -33.871 -31.639 1.00 43.30 284 TRP B CA 1
ATOM 4892 C C . TRP B 1 297 ? 24.184 -34.439 -32.967 1.00 43.11 284 TRP B C 1
ATOM 4893 O O . TRP B 1 297 ? 24.495 -35.614 -33.050 1.00 53.05 284 TRP B O 1
ATOM 4904 N N . ILE B 1 298 ? 24.251 -33.600 -34.004 1.00 46.01 285 ILE B N 1
ATOM 4905 C CA . ILE B 1 298 ? 24.833 -33.917 -35.306 1.00 51.59 285 ILE B CA 1
ATOM 4906 C C . ILE B 1 298 ? 26.329 -34.196 -35.141 1.00 46.98 285 ILE B C 1
ATOM 4907 O O . ILE B 1 298 ? 27.001 -33.466 -34.430 1.00 43.07 285 ILE B O 1
ATOM 4912 N N . GLU B 1 299 ? 26.831 -35.249 -35.803 1.00 55.61 286 GLU B N 1
ATOM 4913 C CA . GLU B 1 299 ? 28.239 -35.632 -35.740 1.00 54.07 286 GLU B CA 1
ATOM 4914 C C . GLU B 1 299 ? 29.080 -34.560 -36.427 1.00 54.86 286 GLU B C 1
ATOM 4915 O O . GLU B 1 299 ? 28.748 -34.141 -37.532 1.00 58.78 286 GLU B O 1
ATOM 4917 N N . GLY B 1 300 ? 30.139 -34.093 -35.752 1.00 54.53 287 GLY B N 1
ATOM 4918 C CA . GLY B 1 300 ? 31.031 -33.094 -36.323 1.00 55.10 287 GLY B CA 1
ATOM 4919 C C . GLY B 1 300 ? 30.678 -31.657 -35.940 1.00 59.60 287 GLY B C 1
ATOM 4920 O O . GLY B 1 300 ? 31.576 -30.838 -35.793 1.00 63.19 287 GLY B O 1
ATOM 4921 N N . ASP B 1 301 ? 29.385 -31.343 -35.739 1.00 64.15 288 ASP B N 1
ATOM 4922 C CA . ASP B 1 301 ? 28.947 -29.977 -35.473 1.00 61.65 288 ASP B CA 1
ATOM 4923 C C . ASP B 1 301 ? 29.071 -29.678 -33.977 1.00 63.24 288 ASP B C 1
ATOM 4924 O O . ASP B 1 301 ? 28.132 -29.196 -33.347 1.00 56.41 288 ASP B O 1
ATOM 4929 N N . GLU B 1 302 ? 30.263 -29.959 -33.434 1.00 63.32 289 GLU B N 1
ATOM 4930 C CA . GLU B 1 302 ? 30.503 -29.894 -32.004 1.00 62.24 289 GLU B CA 1
ATOM 4931 C C . GLU B 1 302 ? 30.802 -28.439 -31.655 1.00 55.29 289 GLU B C 1
ATOM 4932 O O . GLU B 1 302 ? 31.664 -27.823 -32.274 1.00 54.04 289 GLU B O 1
ATOM 4934 N N . SER B 1 303 ? 30.084 -27.901 -30.662 1.00 48.01 290 SER B N 1
ATOM 4935 C CA . SER B 1 303 ? 30.301 -26.530 -30.233 1.00 47.86 290 SER B CA 1
ATOM 4936 C C . SER B 1 303 ? 30.656 -26.498 -28.749 1.00 47.39 290 SER B C 1
ATOM 4937 O O . SER B 1 303 ? 30.269 -27.376 -27.988 1.00 45.92 290 SER B O 1
ATOM 4939 N N . GLU B 1 304 ? 31.436 -25.484 -28.363 1.00 43.38 291 GLU B N 1
ATOM 4940 C CA . GLU B 1 304 ? 31.691 -25.209 -26.967 1.00 37.35 291 GLU B CA 1
ATOM 4941 C C . GLU B 1 304 ? 30.597 -24.304 -26.410 1.00 37.33 291 GLU B C 1
ATOM 4942 O O . GLU B 1 304 ? 29.848 -23.640 -27.134 1.00 36.25 291 GLU B O 1
ATOM 4948 N N . ALA B 1 305 ? 30.458 -24.331 -25.094 1.00 35.20 292 ALA B N 1
ATOM 4949 C CA . ALA B 1 305 ? 29.601 -23.364 -24.439 1.00 34.71 292 ALA B CA 1
ATOM 4950 C C . ALA B 1 305 ? 30.226 -21.981 -24.602 1.00 32.08 292 ALA B C 1
ATOM 4951 O O . ALA B 1 305 ? 31.443 -21.876 -24.748 1.00 29.54 292 ALA B O 1
ATOM 4953 N N . VAL B 1 306 ? 29.392 -20.932 -24.563 1.00 31.94 293 VAL B N 1
ATOM 4954 C CA . VAL B 1 306 ? 29.871 -19.564 -24.704 1.00 33.21 293 VAL B CA 1
ATOM 4955 C C . VAL B 1 306 ? 29.366 -18.755 -23.519 1.00 32.91 293 VAL B C 1
ATOM 4956 O O . VAL B 1 306 ? 28.262 -19.003 -23.044 1.00 28.61 293 VAL B O 1
ATOM 4960 N N . VAL B 1 307 ? 30.206 -17.844 -23.005 1.00 33.32 294 VAL B N 1
ATOM 4961 C CA . VAL B 1 307 ? 29.794 -16.910 -21.965 1.00 31.95 294 VAL B CA 1
ATOM 4962 C C . VAL B 1 307 ? 29.997 -15.493 -22.500 1.00 33.94 294 VAL B C 1
ATOM 4963 O O . VAL B 1 307 ? 31.078 -15.168 -23.018 1.00 30.19 294 VAL B O 1
ATOM 4967 N N . GLU B 1 308 ? 28.938 -14.680 -22.364 1.00 30.78 295 GLU B N 1
ATOM 4968 C CA . GLU B 1 308 ? 28.968 -13.296 -22.780 1.00 30.88 295 GLU B CA 1
ATOM 4969 C C . GLU B 1 308 ? 28.717 -12.379 -21.592 1.00 31.66 295 GLU B C 1
ATOM 4970 O O . GLU B 1 308 ? 27.674 -12.485 -20.943 1.00 32.90 295 GLU B O 1
ATOM 4976 N N . PHE B 1 309 ? 29.686 -11.477 -21.348 1.00 30.57 296 PHE B N 1
ATOM 4977 C CA . PHE B 1 309 ? 29.604 -10.459 -20.316 1.00 28.87 296 PHE B CA 1
ATOM 4978 C C . PHE B 1 309 ? 29.265 -9.106 -20.961 1.00 27.25 296 PHE B C 1
ATOM 4979 O O . PHE B 1 309 ? 29.965 -8.647 -21.851 1.00 24.19 296 PHE B O 1
ATOM 4987 N N . SER B 1 310 ? 28.169 -8.481 -20.519 1.00 26.93 297 SER B N 1
ATOM 4988 C CA . SER B 1 310 ? 27.640 -7.281 -21.166 1.00 28.31 297 SER B CA 1
ATOM 4989 C C . SER B 1 310 ? 27.491 -6.125 -20.168 1.00 29.45 297 SER B C 1
ATOM 4990 O O . SER B 1 310 ? 26.424 -5.923 -19.564 1.00 25.20 297 SER B O 1
ATOM 4993 N N . PRO B 1 311 ? 28.559 -5.304 -19.966 1.00 29.36 298 PRO B N 1
ATOM 4994 C CA . PRO B 1 311 ? 28.471 -4.151 -19.079 1.00 29.23 298 PRO B CA 1
ATOM 4995 C C . PRO B 1 311 ? 27.455 -3.143 -19.611 1.00 26.62 298 PRO B C 1
ATOM 4996 O O . PRO B 1 311 ? 27.370 -2.930 -20.816 1.00 27.69 298 PRO B O 1
ATOM 5000 N N . ARG B 1 312 ? 26.722 -2.502 -18.691 1.00 29.37 299 ARG B N 1
ATOM 5001 C CA . ARG B 1 312 ? 25.817 -1.428 -19.045 1.00 31.60 299 ARG B CA 1
ATOM 5002 C C . ARG B 1 312 ? 26.606 -0.228 -19.573 1.00 34.11 299 ARG B C 1
ATOM 5003 O O . ARG B 1 312 ? 26.167 0.423 -20.514 1.00 34.40 299 ARG B O 1
ATOM 5011 N N . SER B 1 313 ? 27.736 0.066 -18.927 1.00 34.29 300 SER B N 1
ATOM 5012 C CA . SER B 1 313 ? 28.602 1.175 -19.286 1.00 37.47 300 SER B CA 1
ATOM 5013 C C . SER B 1 313 ? 30.047 0.836 -18.915 1.00 43.54 300 SER B C 1
ATOM 5014 O O . SER B 1 313 ? 30.313 0.422 -17.792 1.00 45.37 300 SER B O 1
ATOM 5017 N N . PRO B 1 314 ? 31.030 0.997 -19.821 1.00 42.30 301 PRO B N 1
ATOM 5018 C CA . PRO B 1 314 ? 30.758 1.331 -21.221 1.00 41.28 301 PRO B CA 1
ATOM 5019 C C . PRO B 1 314 ? 30.209 0.153 -22.019 1.00 39.47 301 PRO B C 1
ATOM 5020 O O . PRO B 1 314 ? 30.478 -0.999 -21.691 1.00 38.85 301 PRO B O 1
ATOM 5024 N N . LEU B 1 315 ? 29.441 0.470 -23.064 1.00 36.89 302 LEU B N 1
ATOM 5025 C CA . LEU B 1 315 ? 28.950 -0.510 -24.013 1.00 35.44 302 LEU B CA 1
ATOM 5026 C C . LEU B 1 315 ? 30.138 -1.266 -24.583 1.00 37.95 302 LEU B C 1
ATOM 5027 O O . LEU B 1 315 ? 31.166 -0.674 -24.879 1.00 40.89 302 LEU B O 1
ATOM 5032 N N . GLY B 1 316 ? 30.003 -2.583 -24.709 1.00 37.82 303 GLY B N 1
ATOM 5033 C CA . GLY B 1 316 ? 31.087 -3.397 -25.224 1.00 38.01 303 GLY B CA 1
ATOM 5034 C C . GLY B 1 316 ? 31.024 -4.801 -24.651 1.00 35.06 303 GLY B C 1
ATOM 5035 O O . GLY B 1 316 ? 31.711 -5.102 -23.691 1.00 34.53 303 GLY B O 1
ATOM 5036 N N . PRO B 1 317 ? 30.175 -5.687 -25.210 1.00 35.02 304 PRO B N 1
ATOM 5037 C CA . PRO B 1 317 ? 30.090 -7.065 -24.719 1.00 36.56 304 PRO B CA 1
ATOM 5038 C C . PRO B 1 317 ? 31.388 -7.843 -24.950 1.00 36.35 304 PRO B C 1
ATOM 5039 O O . PRO B 1 317 ? 32.059 -7.618 -25.951 1.00 33.09 304 PRO B O 1
ATOM 5043 N N . GLU B 1 318 ? 31.738 -8.724 -24.002 1.00 37.86 305 GLU B N 1
ATOM 5044 C CA . GLU B 1 318 ? 32.897 -9.596 -24.118 1.00 36.63 305 GLU B CA 1
ATOM 5045 C C . GLU B 1 318 ? 32.380 -11.028 -24.201 1.00 39.07 305 GLU B C 1
ATOM 5046 O O . GLU B 1 318 ? 31.619 -11.452 -23.328 1.00 32.36 305 GLU B O 1
ATOM 5052 N N . THR B 1 319 ? 32.806 -11.772 -25.232 1.00 36.00 306 THR B N 1
ATOM 5053 C CA . THR B 1 319 ? 32.331 -13.127 -25.452 1.00 35.46 306 THR B CA 1
ATOM 5054 C C . THR B 1 319 ? 33.514 -14.087 -25.493 1.00 36.42 306 THR B C 1
ATOM 5055 O O . THR B 1 319 ? 34.535 -13.753 -26.076 1.00 34.15 306 THR B O 1
ATOM 5059 N N . HIS B 1 320 ? 33.368 -15.267 -24.864 1.00 33.25 307 HIS B N 1
ATOM 5060 C CA . HIS B 1 320 ? 34.399 -16.291 -24.936 1.00 34.07 307 HIS B CA 1
ATOM 5061 C C . HIS B 1 320 ? 33.788 -17.690 -24.849 1.00 34.07 307 HIS B C 1
ATOM 5062 O O . HIS B 1 320 ? 32.807 -17.913 -24.139 1.00 33.05 307 HIS B O 1
ATOM 5069 N N . GLU B 1 321 ? 34.425 -18.638 -25.540 1.00 35.97 308 GLU B N 1
ATOM 5070 C CA . GLU B 1 321 ? 34.123 -20.053 -25.411 1.00 36.64 308 GLU B CA 1
ATOM 5071 C C . GLU B 1 321 ? 34.705 -20.535 -24.096 1.00 37.71 308 GLU B C 1
ATOM 5072 O O . GLU B 1 321 ? 35.718 -20.012 -23.657 1.00 38.27 308 GLU B O 1
ATOM 5078 N N . VAL B 1 322 ? 34.032 -21.486 -23.449 1.00 39.28 309 VAL B N 1
ATOM 5079 C CA . VAL B 1 322 ? 34.509 -22.032 -22.187 1.00 39.17 309 VAL B CA 1
ATOM 5080 C C . VAL B 1 322 ? 34.862 -23.495 -22.422 1.00 39.92 309 VAL B C 1
ATOM 5081 O O . VAL B 1 322 ? 33.982 -24.343 -22.529 1.00 44.20 309 VAL B O 1
ATOM 5085 N N . PRO B 1 323 ? 36.160 -23.831 -22.559 1.00 42.45 310 PRO B N 1
ATOM 5086 C CA . PRO B 1 323 ? 36.561 -25.195 -22.903 1.00 47.13 310 PRO B CA 1
ATOM 5087 C C . PRO B 1 323 ? 36.430 -26.127 -21.695 1.00 44.50 310 PRO B C 1
ATOM 5088 O O . PRO B 1 323 ? 36.550 -25.694 -20.553 1.00 42.96 310 PRO B O 1
ATOM 5092 N N . VAL B 1 324 ? 36.115 -27.397 -21.967 1.00 39.77 311 VAL B N 1
ATOM 5093 C CA . VAL B 1 324 ? 35.978 -28.427 -20.945 1.00 35.14 311 VAL B CA 1
ATOM 5094 C C . VAL B 1 324 ? 36.923 -29.555 -21.329 1.00 34.96 311 VAL B C 1
ATOM 5095 O O . VAL B 1 324 ? 37.001 -29.920 -22.502 1.00 34.76 311 VAL B O 1
ATOM 5099 N N . ASP B 1 325 ? 37.617 -30.129 -20.348 1.00 37.42 312 ASP B N 1
ATOM 5100 C CA . ASP B 1 325 ? 38.517 -31.233 -20.632 1.00 41.41 312 ASP B CA 1
ATOM 5101 C C . ASP B 1 325 ? 37.785 -32.302 -21.462 1.00 42.31 312 ASP B C 1
ATOM 5102 O O . ASP B 1 325 ? 36.636 -32.647 -21.160 1.00 34.90 312 ASP B O 1
ATOM 5107 N N . GLU B 1 326 ? 38.456 -32.844 -22.497 1.00 37.06 313 GLU B N 1
ATOM 5108 C CA . GLU B 1 326 ? 37.787 -33.691 -23.480 1.00 37.27 313 GLU B CA 1
ATOM 5109 C C . GLU B 1 326 ? 37.278 -34.970 -22.811 1.00 38.49 313 GLU B C 1
ATOM 5110 O O . GLU B 1 326 ? 36.156 -35.411 -23.074 1.00 39.14 313 GLU B O 1
ATOM 5112 N N . ALA B 1 327 ? 38.083 -35.544 -21.913 1.00 36.94 314 ALA B N 1
ATOM 5113 C CA . ALA B 1 327 ? 37.693 -36.760 -21.204 1.00 36.65 314 ALA B CA 1
ATOM 5114 C C . ALA B 1 327 ? 36.522 -36.481 -20.261 1.00 36.06 314 ALA B C 1
ATOM 5115 O O . ALA B 1 327 ? 35.582 -37.263 -20.197 1.00 38.10 314 ALA B O 1
ATOM 5117 N N . VAL B 1 328 ? 36.584 -35.364 -19.528 1.00 34.54 315 VAL B N 1
ATOM 5118 C CA . VAL B 1 328 ? 35.521 -34.973 -18.617 1.00 32.18 315 VAL B CA 1
ATOM 5119 C C . VAL B 1 328 ? 34.219 -34.794 -19.397 1.00 32.55 315 VAL B C 1
ATOM 5120 O O . VAL B 1 328 ? 33.156 -35.228 -18.944 1.00 33.00 315 VAL B O 1
ATOM 5124 N N . LEU B 1 329 ? 34.295 -34.179 -20.578 1.00 30.53 316 LEU B N 1
ATOM 5125 C CA . LEU B 1 329 ? 33.084 -33.893 -21.326 1.00 33.88 316 LEU B CA 1
ATOM 5126 C C . LEU B 1 329 ? 32.538 -35.197 -21.907 1.00 36.09 316 LEU B C 1
ATOM 5127 O O . LEU B 1 329 ? 31.335 -35.399 -21.929 1.00 37.47 316 LEU B O 1
ATOM 5132 N N . ALA B 1 330 ? 33.427 -36.097 -22.335 1.00 35.70 317 ALA B N 1
ATOM 5133 C CA . ALA B 1 330 ? 33.017 -37.364 -22.926 1.00 35.18 317 ALA B CA 1
ATOM 5134 C C . ALA B 1 330 ? 32.411 -38.321 -21.893 1.00 38.17 317 ALA B C 1
ATOM 5135 O O . ALA B 1 330 ? 31.646 -39.201 -22.264 1.00 38.60 317 ALA B O 1
ATOM 5137 N N . ALA B 1 331 ? 32.721 -38.156 -20.598 1.00 36.94 318 ALA B N 1
ATOM 5138 C CA . ALA B 1 331 ? 32.268 -39.098 -19.580 1.00 32.89 318 ALA B CA 1
ATOM 5139 C C . ALA B 1 331 ? 30.782 -38.939 -19.242 1.00 31.41 318 ALA B C 1
ATOM 5140 O O . ALA B 1 331 ? 30.202 -39.798 -18.587 1.00 34.08 318 ALA B O 1
ATOM 5142 N N . GLY B 1 332 ? 30.141 -37.849 -19.669 1.00 30.08 319 GLY B N 1
ATOM 5143 C CA . GLY B 1 332 ? 28.788 -37.570 -19.209 1.00 30.87 319 GLY B CA 1
ATOM 5144 C C . GLY B 1 332 ? 28.023 -36.724 -20.216 1.00 29.29 319 GLY B C 1
ATOM 5145 O O . GLY B 1 332 ? 28.588 -36.313 -21.216 1.00 29.84 319 GLY B O 1
ATOM 5146 N N . ALA B 1 333 ? 26.731 -36.512 -19.968 1.00 29.52 320 ALA B N 1
ATOM 5147 C CA . ALA B 1 333 ? 25.889 -35.728 -20.859 1.00 30.36 320 ALA B CA 1
ATOM 5148 C C . ALA B 1 333 ? 25.508 -34.394 -20.212 1.00 29.95 320 ALA B C 1
ATOM 5149 O O . ALA B 1 333 ? 24.538 -33.783 -20.633 1.00 29.55 320 ALA B O 1
ATOM 5151 N N . HIS B 1 334 ? 26.269 -33.943 -19.204 1.00 29.22 321 HIS B N 1
ATOM 5152 C CA . HIS B 1 334 ? 25.932 -32.757 -18.433 1.00 29.56 321 HIS B CA 1
ATOM 5153 C C . HIS B 1 334 ? 27.139 -31.811 -18.385 1.00 32.67 321 HIS B C 1
ATOM 5154 O O . HIS B 1 334 ? 27.399 -31.149 -17.375 1.00 29.64 321 HIS B O 1
ATOM 5161 N N . HIS B 1 335 ? 27.871 -31.747 -19.501 1.00 32.52 322 HIS B N 1
ATOM 5162 C CA . HIS B 1 335 ? 28.890 -30.739 -19.749 1.00 33.08 322 HIS B CA 1
ATOM 5163 C C . HIS B 1 335 ? 29.947 -30.751 -18.641 1.00 34.55 322 HIS B C 1
ATOM 5164 O O . HIS B 1 335 ? 30.303 -29.694 -18.120 1.00 39.64 322 HIS B O 1
ATOM 5171 N N . GLY B 1 336 ? 30.431 -31.946 -18.269 1.00 33.47 323 GLY B N 1
ATOM 5172 C CA . GLY B 1 336 ? 31.542 -32.103 -17.337 1.00 32.22 323 GLY B CA 1
ATOM 5173 C C . GLY B 1 336 ? 31.168 -31.933 -15.864 1.00 33.11 323 GLY B C 1
ATOM 5174 O O . GLY B 1 336 ? 32.029 -32.129 -14.999 1.00 32.75 323 GLY B O 1
ATOM 5175 N N . SER B 1 337 ? 29.901 -31.580 -15.582 1.00 27.71 324 SER B N 1
ATOM 5176 C CA . SER B 1 337 ? 29.480 -31.261 -14.228 1.00 27.20 324 SER B CA 1
ATOM 5177 C C . SER B 1 337 ? 29.636 -32.458 -13.286 1.00 28.87 324 SER B C 1
ATOM 5178 O O . SER B 1 337 ? 30.001 -32.287 -12.116 1.00 29.62 324 SER B O 1
ATOM 5181 N N . THR B 1 338 ? 29.372 -33.671 -13.788 1.00 29.47 325 THR B N 1
ATOM 5182 C CA . THR B 1 338 ? 29.350 -34.844 -12.921 1.00 27.53 325 THR B CA 1
ATOM 5183 C C . THR B 1 338 ? 30.740 -35.115 -12.342 1.00 25.29 325 THR B C 1
ATOM 5184 O O . THR B 1 338 ? 30.879 -35.577 -11.205 1.00 26.12 325 THR B O 1
ATOM 5188 N N . TYR B 1 339 ? 31.776 -34.808 -13.127 1.00 27.13 326 TYR B N 1
ATOM 5189 C CA . TYR B 1 339 ? 33.143 -34.998 -12.671 1.00 25.53 326 TYR B CA 1
ATOM 5190 C C . TYR B 1 339 ? 33.403 -34.150 -11.429 1.00 26.34 326 TYR B C 1
ATOM 5191 O O . TYR B 1 339 ? 33.911 -34.664 -10.432 1.00 27.38 326 TYR B O 1
ATOM 5200 N N . TYR B 1 340 ? 33.030 -32.860 -11.488 1.00 25.94 327 TYR B N 1
ATOM 5201 C CA . TYR B 1 340 ? 33.274 -31.942 -10.385 1.00 27.66 327 TYR B CA 1
ATOM 5202 C C . TYR B 1 340 ? 32.436 -32.352 -9.185 1.00 27.00 327 TYR B C 1
ATOM 5203 O O . TYR B 1 340 ? 32.910 -32.270 -8.048 1.00 29.03 327 TYR B O 1
ATOM 5212 N N . GLU B 1 341 ? 31.208 -32.812 -9.434 1.00 28.21 328 GLU B N 1
ATOM 5213 C CA . GLU B 1 341 ? 30.344 -33.291 -8.368 1.00 27.25 328 GLU B CA 1
ATOM 5214 C C . GLU B 1 341 ? 31.082 -34.361 -7.560 1.00 26.97 328 GLU B C 1
ATOM 5215 O O . GLU B 1 341 ? 31.070 -34.327 -6.333 1.00 27.47 328 GLU B O 1
ATOM 5221 N N . HIS B 1 342 ? 31.776 -35.264 -8.254 1.00 29.97 329 HIS B N 1
ATOM 5222 C CA . HIS B 1 342 ? 32.446 -36.380 -7.592 1.00 29.65 329 HIS B CA 1
ATOM 5223 C C . HIS B 1 342 ? 33.681 -35.932 -6.828 1.00 28.32 329 HIS B C 1
ATOM 5224 O O . HIS B 1 342 ? 33.992 -36.533 -5.807 1.00 28.35 329 HIS B O 1
ATOM 5231 N N . LEU B 1 343 ? 34.383 -34.910 -7.334 1.00 31.44 330 LEU B N 1
ATOM 5232 C CA . LEU B 1 343 ? 35.545 -34.391 -6.624 1.00 30.66 330 LEU B CA 1
ATOM 5233 C C . LEU B 1 343 ? 35.080 -33.852 -5.272 1.00 30.74 330 LEU B C 1
ATOM 5234 O O . LEU B 1 343 ? 35.731 -34.066 -4.236 1.00 32.65 330 LEU B O 1
ATOM 5239 N N . GLY B 1 344 ? 33.926 -33.178 -5.288 1.00 30.35 331 GLY B N 1
ATOM 5240 C CA . GLY B 1 344 ? 33.366 -32.608 -4.078 1.00 28.95 331 GLY B CA 1
ATOM 5241 C C . GLY B 1 344 ? 32.902 -33.701 -3.120 1.00 31.24 331 GLY B C 1
ATOM 5242 O O . GLY B 1 344 ? 33.130 -33.610 -1.909 1.00 31.43 331 GLY B O 1
ATOM 5243 N N . TYR B 1 345 ? 32.228 -34.734 -3.665 1.00 30.05 332 TYR B N 1
ATOM 5244 C CA . TYR B 1 345 ? 31.688 -35.799 -2.829 1.00 28.57 332 TYR B CA 1
ATOM 5245 C C . TYR B 1 345 ? 32.852 -36.557 -2.190 1.00 28.65 332 TYR B C 1
ATOM 5246 O O . TYR B 1 345 ? 32.779 -36.924 -1.023 1.00 26.97 332 TYR B O 1
ATOM 5255 N N . ARG B 1 346 ? 33.915 -36.774 -2.972 1.00 27.57 333 ARG B N 1
ATOM 5256 C CA . ARG B 1 346 ? 35.119 -37.413 -2.466 1.00 30.13 333 ARG B CA 1
ATOM 5257 C C . ARG B 1 346 ? 35.613 -36.706 -1.205 1.00 29.84 333 ARG B C 1
ATOM 5258 O O . ARG B 1 346 ? 35.903 -37.363 -0.200 1.00 28.42 333 ARG B O 1
ATOM 5266 N N . LYS B 1 347 ? 35.699 -35.373 -1.261 1.00 32.81 334 LYS B N 1
ATOM 5267 C CA . LYS B 1 347 ? 36.162 -34.581 -0.125 1.00 34.44 334 LYS B CA 1
ATOM 5268 C C . LYS B 1 347 ? 35.250 -34.805 1.078 1.00 33.62 334 LYS B C 1
ATOM 5269 O O . LYS B 1 347 ? 35.754 -34.988 2.188 1.00 30.70 334 LYS B O 1
ATOM 5275 N N . ALA B 1 348 ? 33.924 -34.836 0.843 1.00 26.72 335 ALA B N 1
ATOM 5276 C CA . ALA B 1 348 ? 32.977 -35.015 1.924 1.00 26.87 335 ALA B CA 1
ATOM 5277 C C . ALA B 1 348 ? 33.164 -36.388 2.573 1.00 28.03 335 ALA B C 1
ATOM 5278 O O . ALA B 1 348 ? 33.118 -36.516 3.799 1.00 30.43 335 ALA B O 1
ATOM 5280 N N . ILE B 1 349 ? 33.398 -37.407 1.740 1.00 27.66 336 ILE B N 1
ATOM 5281 C CA . ILE B 1 349 ? 33.621 -38.760 2.215 1.00 29.98 336 ILE B CA 1
ATOM 5282 C C . ILE B 1 349 ? 34.868 -38.811 3.114 1.00 33.90 336 ILE B C 1
ATOM 5283 O O . ILE B 1 349 ? 34.859 -39.509 4.122 1.00 29.97 336 ILE B O 1
ATOM 5288 N N . LEU B 1 350 ? 35.945 -38.100 2.753 1.00 34.01 337 LEU B N 1
ATOM 5289 C CA . LEU B 1 350 ? 37.190 -38.203 3.503 1.00 37.42 337 LEU B CA 1
ATOM 5290 C C . LEU B 1 350 ? 37.204 -37.254 4.713 1.00 38.69 337 LEU B C 1
ATOM 5291 O O . LEU B 1 350 ? 38.197 -37.190 5.432 1.00 40.65 337 LEU B O 1
ATOM 5296 N N . GLY B 1 351 ? 36.120 -36.495 4.929 1.00 34.49 338 GLY B N 1
ATOM 5297 C CA . GLY B 1 351 ? 36.054 -35.519 6.007 1.00 34.67 338 GLY B CA 1
ATOM 5298 C C . GLY B 1 351 ? 36.959 -34.311 5.773 1.00 34.33 338 GLY B C 1
ATOM 5299 O O . GLY B 1 351 ? 37.494 -33.749 6.727 1.00 39.76 338 GLY B O 1
ATOM 5300 N N . GLU B 1 352 ? 37.154 -33.947 4.507 1.00 33.90 339 GLU B N 1
ATOM 5301 C CA . GLU B 1 352 ? 38.063 -32.879 4.117 1.00 37.32 339 GLU B CA 1
ATOM 5302 C C . GLU B 1 352 ? 37.326 -31.778 3.385 1.00 33.88 339 GLU B C 1
ATOM 5303 O O . GLU B 1 352 ? 37.935 -30.971 2.686 1.00 36.28 339 GLU B O 1
ATOM 5309 N N . GLY B 1 353 ? 36.007 -31.798 3.465 1.00 33.17 340 GLY B N 1
ATOM 5310 C CA . GLY B 1 353 ? 35.254 -30.792 2.750 1.00 35.07 340 GLY B CA 1
ATOM 5311 C C . GLY B 1 353 ? 33.789 -30.944 3.069 1.00 34.55 340 GLY B C 1
ATOM 5312 O O . GLY B 1 353 ? 33.372 -32.019 3.477 1.00 34.90 340 GLY B O 1
ATOM 5313 N N . PRO B 1 354 ? 32.996 -29.879 2.873 1.00 37.27 341 PRO B N 1
ATOM 5314 C CA . PRO B 1 354 ? 31.584 -29.900 3.246 1.00 35.93 341 PRO B CA 1
ATOM 5315 C C . PRO B 1 354 ? 30.732 -30.483 2.128 1.00 30.21 341 PRO B C 1
ATOM 5316 O O . PRO B 1 354 ? 31.132 -30.523 0.983 1.00 27.84 341 PRO B O 1
ATOM 5320 N N . VAL B 1 355 ? 29.531 -30.927 2.493 1.00 30.95 342 VAL B N 1
ATOM 5321 C CA . VAL B 1 355 ? 28.511 -31.261 1.523 1.00 27.71 342 VAL B CA 1
ATOM 5322 C C . VAL B 1 355 ? 28.004 -29.955 0.919 1.00 25.82 342 VAL B C 1
ATOM 5323 O O . VAL B 1 355 ? 27.422 -29.143 1.620 1.00 26.13 342 VAL B O 1
ATOM 5327 N N . GLU B 1 356 ? 28.262 -29.740 -0.377 1.00 26.48 343 GLU B N 1
ATOM 5328 C CA . GLU B 1 356 ? 27.914 -28.464 -0.988 1.00 30.77 343 GLU B CA 1
ATOM 5329 C C . GLU B 1 356 ? 26.436 -28.435 -1.367 1.00 28.18 343 GLU B C 1
ATOM 5330 O O . GLU B 1 356 ? 25.858 -27.359 -1.421 1.00 29.40 343 GLU B O 1
ATOM 5336 N N . VAL B 1 357 ? 25.853 -29.604 -1.660 1.00 26.40 344 VAL B N 1
ATOM 5337 C CA . VAL B 1 357 ? 24.444 -29.676 -2.030 1.00 29.05 344 VAL B CA 1
ATOM 5338 C C . VAL B 1 357 ? 23.742 -30.599 -1.047 1.00 27.09 344 VAL B C 1
ATOM 5339 O O . VAL B 1 357 ? 23.850 -31.800 -1.137 1.00 25.31 344 VAL B O 1
ATOM 5343 N N . THR B 1 358 ? 23.070 -30.019 -0.061 1.00 27.76 345 THR B N 1
ATOM 5344 C CA . THR B 1 358 ? 22.600 -30.752 1.102 1.00 26.73 345 THR B CA 1
ATOM 5345 C C . THR B 1 358 ? 21.178 -31.257 0.855 1.00 27.27 345 THR B C 1
ATOM 5346 O O . THR B 1 358 ? 20.543 -30.940 -0.151 1.00 24.77 345 THR B O 1
ATOM 5350 N N . VAL B 1 359 ? 20.689 -32.055 1.795 1.00 24.78 346 VAL B N 1
ATOM 5351 C CA . VAL B 1 359 ? 19.303 -32.468 1.813 1.00 25.50 346 VAL B CA 1
ATOM 5352 C C . VAL B 1 359 ? 18.384 -31.255 1.883 1.00 26.64 346 VAL B C 1
ATOM 5353 O O . VAL B 1 359 ? 17.323 -31.274 1.257 1.00 27.62 346 VAL B O 1
ATOM 5357 N N . ALA B 1 360 ? 18.769 -30.213 2.651 1.00 27.96 347 ALA B N 1
ATOM 5358 C CA . ALA B 1 360 ? 17.980 -28.987 2.703 1.00 27.97 347 ALA B CA 1
ATOM 5359 C C . ALA B 1 360 ? 17.842 -28.382 1.300 1.00 28.14 347 ALA B C 1
ATOM 5360 O O . ALA B 1 360 ? 16.754 -27.988 0.893 1.00 28.87 347 ALA B O 1
ATOM 5362 N N . ASP B 1 361 ? 18.947 -28.342 0.556 1.00 26.74 348 ASP B N 1
ATOM 5363 C CA . ASP B 1 361 ? 18.920 -27.863 -0.816 1.00 28.19 348 ASP B CA 1
ATOM 5364 C C . ASP B 1 361 ? 17.950 -28.692 -1.664 1.00 27.77 348 ASP B C 1
ATOM 5365 O O . ASP B 1 361 ? 17.135 -28.123 -2.400 1.00 26.03 348 ASP B O 1
ATOM 5370 N N . GLY B 1 362 ? 18.030 -30.027 -1.550 1.00 24.04 349 GLY B N 1
ATOM 5371 C CA . GLY B 1 362 ? 17.154 -30.893 -2.316 1.00 25.70 349 GLY B CA 1
ATOM 5372 C C . GLY B 1 362 ? 15.684 -30.656 -1.976 1.00 25.85 349 GLY B C 1
ATOM 5373 O O . GLY B 1 362 ? 14.851 -30.597 -2.867 1.00 27.23 349 GLY B O 1
ATOM 5374 N N . LEU B 1 363 ? 15.378 -30.518 -0.686 1.00 25.44 350 LEU B N 1
ATOM 5375 C CA . LEU B 1 363 ? 14.001 -30.352 -0.238 1.00 29.98 350 LEU B CA 1
ATOM 5376 C C . LEU B 1 363 ? 13.414 -29.049 -0.784 1.00 31.21 350 LEU B C 1
ATOM 5377 O O . LEU B 1 363 ? 12.275 -29.045 -1.258 1.00 28.66 350 LEU B O 1
ATOM 5382 N N . GLN B 1 364 ? 14.192 -27.954 -0.717 1.00 28.68 351 GLN B N 1
ATOM 5383 C CA . GLN B 1 364 ? 13.732 -26.685 -1.283 1.00 30.80 351 GLN B CA 1
ATOM 5384 C C . GLN B 1 364 ? 13.436 -26.853 -2.772 1.00 27.81 351 GLN B C 1
ATOM 5385 O O . GLN B 1 364 ? 12.360 -26.474 -3.224 1.00 26.83 351 GLN B O 1
ATOM 5391 N N . SER B 1 365 ? 14.379 -27.458 -3.504 1.00 28.42 352 SER B N 1
ATOM 5392 C CA . SER B 1 365 ? 14.228 -27.709 -4.932 1.00 28.58 352 SER B CA 1
ATOM 5393 C C . SER B 1 365 ? 12.925 -28.467 -5.211 1.00 26.58 352 SER B C 1
ATOM 5394 O O . SER B 1 365 ? 12.183 -28.080 -6.108 1.00 26.37 352 SER B O 1
ATOM 5397 N N . VAL B 1 366 ? 12.650 -29.512 -4.425 1.00 22.96 353 VAL B N 1
ATOM 5398 C CA . VAL B 1 366 ? 11.481 -30.348 -4.644 1.00 26.08 353 VAL B CA 1
ATOM 5399 C C . VAL B 1 366 ? 10.206 -29.576 -4.303 1.00 26.23 353 VAL B C 1
ATOM 5400 O O . VAL B 1 366 ? 9.249 -29.607 -5.075 1.00 25.58 353 VAL B O 1
ATOM 5404 N N . ARG B 1 367 ? 10.211 -28.884 -3.156 1.00 28.90 354 ARG B N 1
ATOM 5405 C CA . ARG B 1 367 ? 9.060 -28.101 -2.726 1.00 30.60 354 ARG B CA 1
ATOM 5406 C C . ARG B 1 367 ? 8.763 -27.014 -3.759 1.00 27.24 354 ARG B C 1
ATOM 5407 O O . ARG B 1 367 ? 7.595 -26.730 -4.036 1.00 26.03 354 ARG B O 1
ATOM 5415 N N . MET B 1 368 ? 9.804 -26.443 -4.354 1.00 25.16 355 MET B N 1
ATOM 5416 C CA . MET B 1 368 ? 9.608 -25.459 -5.418 1.00 30.07 355 MET B CA 1
ATOM 5417 C C . MET B 1 368 ? 8.946 -26.123 -6.636 1.00 31.58 355 MET B C 1
ATOM 5418 O O . MET B 1 368 ? 7.919 -25.624 -7.125 1.00 30.72 355 MET B O 1
ATOM 5423 N N . GLY B 1 369 ? 9.489 -27.276 -7.082 1.00 28.96 356 GLY B N 1
ATOM 5424 C CA . GLY B 1 369 ? 8.883 -28.031 -8.170 1.00 24.78 356 GLY B CA 1
ATOM 5425 C C . GLY B 1 369 ? 7.430 -28.407 -7.867 1.00 26.39 356 GLY B C 1
ATOM 5426 O O . GLY B 1 369 ? 6.562 -28.306 -8.739 1.00 27.41 356 GLY B O 1
ATOM 5427 N N . LEU B 1 370 ? 7.170 -28.852 -6.628 1.00 24.29 357 LEU B N 1
ATOM 5428 C CA . LEU B 1 370 ? 5.833 -29.272 -6.230 1.00 25.27 357 LEU B CA 1
ATOM 5429 C C . LEU B 1 370 ? 4.871 -28.084 -6.234 1.00 25.68 357 LEU B C 1
ATOM 5430 O O . LEU B 1 370 ? 3.729 -28.207 -6.683 1.00 26.17 357 LEU B O 1
ATOM 5435 N N . ALA B 1 371 ? 5.344 -26.928 -5.765 1.00 25.33 358 ALA B N 1
ATOM 5436 C CA . ALA B 1 371 ? 4.540 -25.715 -5.804 1.00 29.97 358 ALA B CA 1
ATOM 5437 C C . ALA B 1 371 ? 4.230 -25.293 -7.247 1.00 27.26 358 ALA B C 1
ATOM 5438 O O . ALA B 1 371 ? 3.103 -24.919 -7.568 1.00 26.25 358 ALA B O 1
ATOM 5440 N N . ALA B 1 372 ? 5.235 -25.361 -8.118 1.00 25.20 359 ALA B N 1
ATOM 5441 C CA . ALA B 1 372 ? 5.019 -25.091 -9.524 1.00 25.64 359 ALA B CA 1
ATOM 5442 C C . ALA B 1 372 ? 3.970 -26.025 -10.143 1.00 28.88 359 ALA B C 1
ATOM 5443 O O . ALA B 1 372 ? 3.139 -25.564 -10.921 1.00 28.25 359 ALA B O 1
ATOM 5445 N N . GLU B 1 373 ? 4.027 -27.341 -9.852 1.00 27.82 360 GLU B N 1
ATOM 5446 C CA . GLU B 1 373 ? 3.057 -28.280 -10.404 1.00 27.89 360 GLU B CA 1
ATOM 5447 C C . GLU B 1 373 ? 1.658 -27.909 -9.905 1.00 28.52 360 GLU B C 1
ATOM 5448 O O . GLU B 1 373 ? 0.699 -27.928 -10.671 1.00 33.33 360 GLU B O 1
ATOM 5454 N N . ARG B 1 374 ? 1.540 -27.549 -8.626 1.00 28.67 361 ARG B N 1
ATOM 5455 C CA . ARG B 1 374 ? 0.256 -27.183 -8.049 1.00 32.62 361 ARG B CA 1
ATOM 5456 C C . ARG B 1 374 ? -0.231 -25.877 -8.682 1.00 31.96 361 ARG B C 1
ATOM 5457 O O . ARG B 1 374 ? -1.415 -25.744 -8.985 1.00 34.89 361 ARG B O 1
ATOM 5459 N N . SER B 1 375 ? 0.681 -24.926 -8.897 1.00 29.60 362 SER B N 1
ATOM 5460 C CA . SER B 1 375 ? 0.353 -23.684 -9.597 1.00 31.75 362 SER B CA 1
ATOM 5461 C C . SER B 1 375 ? -0.286 -23.968 -10.954 1.00 30.51 362 SER B C 1
ATOM 5462 O O . SER B 1 375 ? -1.311 -23.382 -11.286 1.00 34.60 362 SER B O 1
ATOM 5465 N N . ILE B 1 376 ? 0.321 -24.857 -11.735 1.00 30.26 363 ILE B N 1
ATOM 5466 C CA . ILE B 1 376 ? -0.216 -25.201 -13.039 1.00 32.94 363 ILE B CA 1
ATOM 5467 C C . ILE B 1 376 ? -1.649 -25.708 -12.899 1.00 38.92 363 ILE B C 1
ATOM 5468 O O . ILE B 1 376 ? -2.498 -25.315 -13.685 1.00 41.30 363 ILE B O 1
ATOM 5473 N N . ILE B 1 377 ? -1.910 -26.566 -11.904 1.00 38.65 364 ILE B N 1
ATOM 5474 C CA . ILE B 1 377 ? -3.204 -27.209 -11.771 1.00 40.00 364 ILE B CA 1
ATOM 5475 C C . ILE B 1 377 ? -4.246 -26.189 -11.326 1.00 43.47 364 ILE B C 1
ATOM 5476 O O . ILE B 1 377 ? -5.372 -26.237 -11.797 1.00 46.60 364 ILE B O 1
ATOM 5481 N N . GLU B 1 378 ? -3.869 -25.270 -10.427 1.00 45.41 365 GLU B N 1
ATOM 5482 C CA . GLU B 1 378 ? -4.828 -24.414 -9.748 1.00 42.07 365 GLU B CA 1
ATOM 5483 C C . GLU B 1 378 ? -4.915 -23.032 -10.386 1.00 39.69 365 GLU B C 1
ATOM 5484 O O . GLU B 1 378 ? -5.783 -22.273 -10.020 1.00 41.93 365 GLU B O 1
ATOM 5490 N N . GLY B 1 379 ? -4.022 -22.685 -11.319 1.00 40.38 366 GLY B N 1
ATOM 5491 C CA . GLY B 1 379 ? -4.022 -21.361 -11.938 1.00 41.88 366 GLY B CA 1
ATOM 5492 C C . GLY B 1 379 ? -3.844 -20.202 -10.945 1.00 42.26 366 GLY B C 1
ATOM 5493 O O . GLY B 1 379 ? -4.277 -19.078 -11.221 1.00 43.78 366 GLY B O 1
ATOM 5494 N N . ARG B 1 380 ? -3.193 -20.479 -9.801 1.00 37.69 367 ARG B N 1
ATOM 5495 C CA . ARG B 1 380 ? -2.869 -19.476 -8.801 1.00 35.08 367 ARG B CA 1
ATOM 5496 C C . ARG B 1 380 ? -1.390 -19.610 -8.422 1.00 32.18 367 ARG B C 1
ATOM 5497 O O . ARG B 1 380 ? -0.776 -20.662 -8.571 1.00 28.87 367 ARG B O 1
ATOM 5499 N N . PRO B 1 381 ? -0.757 -18.528 -7.929 1.00 31.74 368 PRO B N 1
ATOM 5500 C CA . PRO B 1 381 ? 0.587 -18.609 -7.375 1.00 30.65 368 PRO B CA 1
ATOM 5501 C C . PRO B 1 381 ? 0.512 -19.413 -6.083 1.00 31.22 368 PRO B C 1
ATOM 5502 O O . PRO B 1 381 ? -0.575 -19.544 -5.527 1.00 32.51 368 PRO B O 1
ATOM 5506 N N . VAL B 1 382 ? 1.649 -19.969 -5.662 1.00 26.42 369 VAL B N 1
ATOM 5507 C CA . VAL B 1 382 ? 1.742 -20.786 -4.465 1.00 29.28 369 VAL B CA 1
ATOM 5508 C C . VAL B 1 382 ? 2.850 -20.205 -3.591 1.00 32.00 369 VAL B C 1
ATOM 5509 O O . VAL B 1 382 ? 3.989 -20.052 -4.058 1.00 27.21 369 VAL B O 1
ATOM 5513 N N . GLU B 1 383 ? 2.499 -19.909 -2.325 1.00 30.82 370 GLU B N 1
ATOM 5514 C CA . GLU B 1 383 ? 3.436 -19.333 -1.382 1.00 35.30 370 GLU B CA 1
ATOM 5515 C C . GLU B 1 383 ? 4.299 -20.457 -0.811 1.00 38.10 370 GLU B C 1
ATOM 5516 O O . GLU B 1 383 ? 3.819 -21.555 -0.578 1.00 36.79 370 GLU B O 1
ATOM 5518 N N . LEU B 1 384 ? 5.587 -20.165 -0.615 1.00 40.89 371 LEU B N 1
ATOM 5519 C CA . LEU B 1 384 ? 6.496 -21.034 0.110 1.00 41.57 371 LEU B CA 1
ATOM 5520 C C . LEU B 1 384 ? 6.889 -20.385 1.430 1.00 39.47 371 LEU B C 1
ATOM 5521 O O . LEU B 1 384 ? 7.051 -19.176 1.462 1.00 38.07 371 LEU B O 1
ATOM 5526 N N . LEU B 1 385 ? 7.022 -21.201 2.491 1.00 44.66 372 LEU B N 1
ATOM 5527 C CA . LEU B 1 385 ? 7.480 -20.761 3.808 1.00 50.36 372 LEU B CA 1
ATOM 5528 C C . LEU B 1 385 ? 8.942 -21.169 4.023 1.00 51.13 372 LEU B C 1
ATOM 5529 O O . LEU B 1 385 ? 9.704 -21.102 3.047 1.00 47.02 372 LEU B O 1
#

Solvent-accessible surface area: 26276 Å² total; per-residue (Å²): 158,92,161,72,2,77,1,0,2,5,7,0,15,95,39,1,45,5,0,5,74,1,2,83,59,8,95,14,21,75,4,21,0,0,3,14,115,69,78,68,9,19,115,103,0,44,79,70,17,63,91,100,28,64,60,25,92,42,24,132,79,0,5,100,36,44,59,12,50,0,0,1,0,18,18,37,4,36,38,0,7,90,10,0,76,40,2,35,94,33,112,98,52,12,14,0,0,0,10,29,0,0,0,5,59,63,76,35,0,88,67,0,85,77,67,18,92,74,28,108,13,39,16,0,0,0,3,3,13,18,27,7,25,0,2,54,60,0,7,108,4,10,85,62,44,132,0,24,92,12,32,1,0,3,0,3,0,2,24,33,33,14,66,142,59,73,120,32,36,2,3,14,42,103,72,0,8,0,0,0,0,19,12,0,0,10,1,0,4,3,0,34,35,5,5,118,27,66,2,48,48,0,0,0,2,11,11,49,43,26,7,22,95,134,31,123,58,190,66,113,55,4,63,6,20,2,0,0,0,0,0,0,15,6,123,46,49,65,12,0,0,0,1,0,0,0,0,1,30,0,4,42,53,26,12,30,4,6,0,0,0,36,47,2,16,7,32,0,34,3,16,14,24,84,97,58,28,64,110,84,62,94,41,65,0,32,1,49,46,2,26,44,99,109,55,34,34,83,78,65,103,8,96,22,85,118,56,9,63,82,7,18,31,46,20,2,0,2,42,77,0,0,52,9,0,31,106,6,30,48,70,126,24,102,35,84,0,49,17,61,25,0,6,39,0,0,56,0,0,39,3,0,18,135,0,27,134,112,19,52,26,12,129,36,142,144,78,4,78,1,0,1,4,7,0,14,93,38,0,35,5,0,5,77,1,3,82,59,8,120,26,22,73,6,20,0,0,4,14,115,73,80,66,9,17,122,104,0,42,79,70,17,63,91,101,26,61,61,25,90,42,27,135,82,0,4,103,36,42,55,8,47,0,0,0,0,18,17,36,3,35,40,1,7,90,13,0,71,44,1,24,92,15,107,87,100,16,15,0,0,0,13,32,0,0,0,5,61,62,74,36,0,87,70,0,83,81,66,18,92,70,21,96,16,42,15,0,0,0,3,4,13,20,26,6,28,0,1,69,68,0,8,74,13,11,86,57,44,92,0,25,94,9,33,1,0,1,0,8,1,5,27,32,33,16,61,149,56,73,119,23,35,2,5,51,51,91,75,0,10,1,0,0,0,16,10,0,0,10,0,0,4,2,0,32,34,3,0,112,27,71,3,46,59,0,0,0,3,13,10,48,43,27,7,28,91,136,29,113,85,118,62,48,50,6,71,6,19,3,0,0,0,0,0,0,15,6,119,71,34,60,14,0,0,0,2,0,0,0,0,1,30,1,6,53,48,25,9,22,3,1,0,1,0,37,48,2,13,7,18,0,45,3,13,13,23,84,98,59,30,64,104,81,64,90,30,70,0,30,1,51,54,4,27,46,96,111,54,32,37,82,77,64,104,5,101,22,85,82,52,8,67,82,7,14,34,44,12,3,0,2,40,80,0,0,61,9,0,40,115,5,29,57,70,115,25,103,34,82,0,49,16,64,25,0,4,33,1,0,57,0,0,38,8,0,21,32,0,31,144,129,16,42,32,40,76,25,203